Protein AF-A0A6M3KA39-F1 (afdb_monomer_lite)

Radius of gyration: 25.85 Å; chains: 1; bounding box: 70×45×72 Å

InterPro domains:
  IPR013217 Methyltransferase type 12 [PF08242] (302-394)
  IPR029044 Nucleotide-diphospho-sugar transferases [SSF53448] (44-195)
  IPR029063 S-adenosyl-L-methionine-dependent methyltransferase superfamily [G3DSA:3.40.50.150] (246-435)
  IPR029063 S-adenosyl-L-methionine-dependent methyltransferase superfamily [SSF53335] (280-428)

Organism: NCBI:txid1070528

Structure (mmCIF, N/CA/C/O backbone):
data_AF-A0A6M3KA39-F1
#
_entry.id   AF-A0A6M3KA39-F1
#
loop_
_atom_site.group_PDB
_atom_site.id
_atom_site.type_symbol
_atom_site.label_atom_id
_atom_site.label_alt_id
_atom_site.label_comp_id
_atom_site.label_asym_id
_atom_site.label_entity_id
_atom_site.label_seq_id
_atom_site.pdbx_PDB_ins_code
_atom_site.Cartn_x
_atom_site.Cartn_y
_atom_site.Cartn_z
_atom_site.occupancy
_atom_site.B_iso_or_equiv
_atom_site.auth_seq_id
_atom_site.auth_comp_id
_atom_site.auth_asym_id
_atom_site.auth_atom_id
_atom_site.pdbx_PDB_model_num
ATOM 1 N N . MET A 1 1 ? -15.564 4.771 -2.236 1.00 46.91 1 MET A N 1
ATOM 2 C CA . MET A 1 1 ? -16.747 4.026 -2.747 1.00 46.91 1 MET A CA 1
ATOM 3 C C . MET A 1 1 ? -16.407 2.683 -3.402 1.00 46.91 1 MET A C 1
ATOM 5 O O . MET A 1 1 ? -17.041 1.703 -3.042 1.00 46.91 1 MET A O 1
ATOM 9 N N . ILE A 1 2 ? -15.417 2.582 -4.305 1.00 49.59 2 ILE A N 1
ATOM 10 C CA . ILE A 1 2 ? -15.065 1.301 -4.968 1.00 49.59 2 ILE A CA 1
ATOM 11 C C . ILE A 1 2 ? -14.633 0.213 -3.966 1.00 49.59 2 ILE A C 1
ATOM 13 O O . ILE A 1 2 ? -15.075 -0.928 -4.081 1.00 49.59 2 ILE A O 1
ATOM 17 N N . ALA A 1 3 ? -13.828 0.559 -2.953 1.00 58.75 3 ALA A N 1
ATOM 18 C CA . ALA A 1 3 ? -13.417 -0.387 -1.911 1.00 58.75 3 ALA A CA 1
ATOM 19 C C . ALA A 1 3 ? -14.621 -0.967 -1.142 1.00 58.75 3 ALA A C 1
ATOM 21 O O . ALA A 1 3 ? -14.735 -2.181 -1.001 1.00 58.75 3 ALA A O 1
ATOM 22 N N . ILE A 1 4 ? -15.572 -0.113 -0.744 1.00 63.53 4 ILE A N 1
ATOM 23 C CA . ILE A 1 4 ? -16.815 -0.513 -0.058 1.00 63.53 4 ILE A CA 1
ATOM 24 C C . ILE A 1 4 ? -17.664 -1.439 -0.940 1.00 63.53 4 ILE A C 1
ATOM 26 O O . ILE A 1 4 ? -18.194 -2.435 -0.453 1.00 63.53 4 ILE A O 1
ATOM 30 N N . GLN A 1 5 ? -17.755 -1.157 -2.244 1.00 62.00 5 GLN A N 1
ATOM 31 C CA . GLN A 1 5 ? -18.481 -2.017 -3.179 1.00 62.00 5 GLN A CA 1
ATOM 32 C C . GLN A 1 5 ? -17.852 -3.418 -3.263 1.00 62.00 5 GLN A C 1
ATOM 34 O O . GLN A 1 5 ? -18.565 -4.409 -3.175 1.00 62.00 5 GLN A O 1
ATOM 39 N N . ARG A 1 6 ? -16.518 -3.513 -3.347 1.00 62.25 6 ARG A N 1
ATOM 40 C CA . ARG A 1 6 ? -15.802 -4.803 -3.362 1.00 62.25 6 ARG A CA 1
ATOM 41 C C . ARG A 1 6 ? -15.945 -5.578 -2.052 1.00 62.25 6 ARG A C 1
ATOM 43 O O . ARG A 1 6 ? -16.025 -6.800 -2.073 1.00 62.25 6 ARG A O 1
ATOM 50 N N . ILE A 1 7 ? -15.983 -4.872 -0.923 1.00 70.62 7 ILE A N 1
ATOM 51 C CA . ILE A 1 7 ? -16.225 -5.467 0.396 1.00 70.62 7 ILE A CA 1
ATOM 52 C C . ILE A 1 7 ? -17.629 -6.087 0.450 1.00 70.62 7 ILE A C 1
ATOM 54 O O . ILE A 1 7 ? -17.779 -7.211 0.925 1.00 70.62 7 ILE A O 1
ATOM 58 N N . ARG A 1 8 ? -18.646 -5.392 -0.078 1.00 67.69 8 ARG A N 1
ATOM 59 C CA . ARG A 1 8 ? -20.043 -5.859 -0.095 1.00 67.69 8 ARG A CA 1
ATOM 60 C C . ARG A 1 8 ? -20.221 -7.201 -0.806 1.00 67.69 8 ARG A C 1
ATOM 62 O O . ARG A 1 8 ? -21.054 -7.995 -0.380 1.00 67.69 8 ARG A O 1
ATOM 69 N N . ASP A 1 9 ? -19.440 -7.453 -1.849 1.00 69.12 9 ASP A N 1
ATOM 70 C CA . ASP A 1 9 ? -19.542 -8.673 -2.654 1.00 69.12 9 ASP A CA 1
ATOM 71 C C . ASP A 1 9 ? -18.817 -9.880 -2.012 1.00 69.12 9 ASP A C 1
ATOM 73 O O . ASP A 1 9 ? -18.716 -10.946 -2.621 1.00 69.12 9 ASP A O 1
ATOM 77 N N . ASN A 1 10 ? -18.310 -9.749 -0.776 1.00 70.44 10 ASN A N 1
ATOM 78 C CA . ASN A 1 10 ? -17.646 -10.840 -0.066 1.00 70.44 10 ASN A CA 1
ATOM 79 C C . ASN A 1 10 ? -18.653 -11.946 0.327 1.00 70.44 10 ASN A C 1
ATOM 81 O O . ASN A 1 10 ? -19.520 -11.716 1.170 1.00 70.44 10 ASN A O 1
ATOM 85 N N . PRO A 1 11 ? -18.515 -13.184 -0.186 1.00 69.12 11 PRO A N 1
ATOM 86 C CA . PRO A 1 11 ? -19.505 -14.243 0.026 1.00 69.12 11 PRO A CA 1
ATOM 87 C C . PRO A 1 11 ? -19.515 -14.814 1.452 1.00 69.12 11 PRO A C 1
ATOM 89 O O . PRO A 1 11 ? -20.399 -15.598 1.789 1.00 69.12 11 PRO A O 1
ATOM 92 N N . ARG A 1 12 ? -18.521 -14.477 2.286 1.00 71.88 12 ARG A N 1
ATOM 93 C CA . ARG A 1 12 ? -18.365 -15.022 3.645 1.00 71.88 12 ARG A CA 1
ATOM 94 C C . ARG A 1 12 ? -18.842 -14.079 4.744 1.00 71.88 12 ARG A C 1
ATOM 96 O O . ARG A 1 12 ? -18.986 -14.524 5.878 1.00 71.88 12 ARG A O 1
ATOM 103 N N . LEU A 1 13 ? -19.068 -12.802 4.438 1.00 75.31 13 LEU A N 1
ATOM 104 C CA . LEU A 1 13 ? -19.471 -11.798 5.418 1.00 75.31 13 LEU A CA 1
ATOM 105 C C . LEU A 1 13 ? -20.775 -11.133 4.990 1.00 75.31 13 LEU A C 1
ATOM 107 O O . LEU A 1 13 ? -20.902 -10.636 3.876 1.00 75.31 13 LEU A O 1
ATOM 111 N N . LYS A 1 14 ? -21.739 -11.060 5.909 1.00 81.62 14 LYS A N 1
ATOM 112 C CA . LYS A 1 14 ? -22.933 -10.237 5.717 1.00 81.62 14 LYS A CA 1
ATOM 113 C C . LYS A 1 14 ? -22.603 -8.803 6.115 1.00 81.62 14 LYS A C 1
ATOM 115 O O . LYS A 1 14 ? -22.525 -8.497 7.301 1.00 81.62 14 LYS A O 1
ATOM 120 N N . ILE A 1 15 ? -22.435 -7.931 5.129 1.00 83.06 15 ILE A N 1
ATOM 121 C CA . ILE A 1 15 ? -22.039 -6.538 5.356 1.00 83.06 15 ILE A CA 1
ATOM 122 C C . ILE A 1 15 ? -23.220 -5.616 5.074 1.00 83.06 15 ILE A C 1
ATOM 124 O O . ILE A 1 15 ? -23.822 -5.655 4.002 1.00 83.06 15 ILE A O 1
ATOM 128 N N . THR A 1 16 ? -23.554 -4.787 6.061 1.00 85.00 16 THR A N 1
ATOM 129 C CA . THR A 1 16 ? -24.542 -3.708 5.947 1.00 85.00 16 THR A CA 1
ATOM 130 C C . THR A 1 16 ? -23.822 -2.391 6.187 1.00 85.00 16 THR A C 1
ATOM 132 O O . THR A 1 16 ? -22.964 -2.323 7.062 1.00 85.00 16 THR A O 1
ATOM 135 N N . TRP A 1 17 ? -24.158 -1.356 5.424 1.00 82.44 17 TRP A N 1
ATOM 136 C CA . TRP A 1 17 ? -23.584 -0.026 5.602 1.00 82.44 17 TRP A CA 1
ATOM 137 C C . TRP A 1 17 ? -24.687 1.025 5.698 1.00 82.44 17 TRP A C 1
ATOM 139 O O . TRP A 1 17 ? -25.768 0.871 5.124 1.00 82.44 17 TRP A O 1
ATOM 149 N N . SER A 1 18 ? -24.389 2.092 6.426 1.00 81.19 18 SER A N 1
ATOM 150 C CA . SER A 1 18 ? -25.157 3.330 6.481 1.00 81.19 18 SER A CA 1
ATOM 151 C C . SER A 1 18 ? -24.195 4.500 6.286 1.00 81.19 18 SER A C 1
ATOM 153 O O . SER A 1 18 ? -22.992 4.374 6.511 1.00 81.19 18 SER A O 1
ATOM 155 N N . VAL A 1 19 ? -24.714 5.636 5.829 1.00 78.25 19 VAL A N 1
ATOM 156 C CA . VAL A 1 19 ? -23.974 6.903 5.820 1.00 78.25 19 VAL A CA 1
ATOM 157 C C . VAL A 1 19 ? -24.727 7.856 6.732 1.00 78.25 19 VAL A C 1
ATOM 159 O O . VAL A 1 19 ? -25.921 8.088 6.534 1.00 78.25 19 VAL A O 1
ATOM 162 N N . GLY A 1 20 ? -24.035 8.387 7.739 1.00 70.94 20 GLY A N 1
ATOM 163 C CA . GLY A 1 20 ? -24.555 9.479 8.553 1.00 70.94 20 GLY A CA 1
ATOM 164 C C . GLY A 1 20 ? -24.654 10.737 7.694 1.00 70.94 20 GLY A C 1
ATOM 165 O O . GLY A 1 20 ? -23.645 11.214 7.185 1.00 70.94 20 GLY A O 1
ATOM 166 N N . LEU A 1 21 ? -25.866 11.250 7.493 1.00 70.75 21 LEU A N 1
ATOM 167 C CA . LEU A 1 21 ? -26.126 12.455 6.704 1.00 70.75 21 LEU A CA 1
ATOM 168 C C . LEU A 1 21 ? -26.806 13.515 7.574 1.00 70.75 21 LEU A C 1
ATOM 170 O O . LEU A 1 21 ? -27.591 13.181 8.460 1.00 70.75 21 LEU A O 1
ATOM 174 N N . ASN A 1 22 ? -26.571 14.789 7.244 1.00 71.56 22 ASN A N 1
ATOM 175 C CA . ASN A 1 22 ? -27.300 15.952 7.767 1.00 71.56 22 ASN A CA 1
ATOM 176 C C . ASN A 1 22 ? -27.187 16.201 9.284 1.00 71.56 22 ASN A C 1
ATOM 178 O O . ASN A 1 22 ? -28.111 16.744 9.889 1.00 71.56 22 ASN A O 1
ATOM 182 N N . ASP A 1 23 ? -26.053 15.860 9.895 1.00 81.88 23 ASP A N 1
ATOM 183 C CA . ASP A 1 23 ? -25.755 16.216 11.281 1.00 81.88 23 ASP A CA 1
ATOM 184 C C . ASP A 1 23 ? -24.318 16.752 11.393 1.00 81.88 23 ASP A C 1
ATOM 186 O O . ASP A 1 23 ? -23.353 16.064 11.077 1.00 81.88 23 ASP A O 1
ATOM 190 N N . ALA A 1 24 ? -24.184 18.016 11.808 1.00 86.31 24 ALA A N 1
ATOM 191 C CA . ALA A 1 24 ? -22.894 18.693 11.940 1.00 86.31 24 ALA A CA 1
ATOM 192 C C . ALA A 1 24 ? -22.109 18.265 13.194 1.00 86.31 24 ALA A C 1
ATOM 194 O O . ALA A 1 24 ? -20.920 18.555 13.300 1.00 86.31 24 ALA A O 1
ATOM 195 N N . LEU A 1 25 ? -22.760 17.600 14.155 1.00 90.31 25 LEU A N 1
ATOM 196 C CA . LEU A 1 25 ? -22.111 17.114 15.365 1.00 90.31 25 LEU A CA 1
ATOM 197 C C . LEU A 1 25 ? -21.680 15.660 15.160 1.00 90.31 25 LEU A C 1
ATOM 199 O O . LEU A 1 25 ? -22.490 14.732 15.268 1.00 90.31 25 LEU A O 1
ATOM 203 N N . ILE A 1 26 ? -20.391 15.459 14.879 1.00 89.69 26 ILE A N 1
ATOM 204 C CA . ILE A 1 26 ? -19.832 14.131 14.592 1.00 89.69 26 ILE A CA 1
ATOM 205 C C . ILE A 1 26 ? -20.034 13.154 15.758 1.00 89.69 26 ILE A C 1
ATOM 207 O O . ILE A 1 26 ? -20.428 12.009 15.536 1.00 89.69 26 ILE A O 1
ATOM 211 N N . GLU A 1 27 ? -19.895 13.632 16.998 1.00 93.50 27 GLU A N 1
ATOM 212 C CA . GLU A 1 27 ? -20.088 12.839 18.220 1.00 93.50 27 GLU A CA 1
ATOM 213 C C . GLU A 1 27 ? -21.484 12.206 18.267 1.00 93.50 27 GLU A C 1
ATOM 215 O O . GLU A 1 27 ? -21.646 11.002 18.487 1.00 93.50 27 GLU A O 1
ATOM 220 N N . ARG A 1 28 ? -22.510 13.018 17.976 1.00 92.50 28 ARG A N 1
ATOM 221 C CA . ARG A 1 28 ? -23.908 12.581 17.932 1.00 92.50 28 ARG A CA 1
ATOM 222 C C . ARG A 1 28 ? -24.165 11.668 16.744 1.00 92.50 28 ARG A C 1
ATOM 224 O O . ARG A 1 28 ? -24.879 10.679 16.899 1.00 92.50 28 ARG A O 1
ATOM 231 N N . SER A 1 29 ? -23.575 11.967 15.591 1.00 92.12 29 SER A N 1
ATOM 232 C CA . SER A 1 29 ? -23.718 11.155 14.380 1.00 92.12 29 SER A CA 1
ATOM 233 C C . SER A 1 29 ? -23.206 9.732 14.603 1.00 92.12 29 SER A C 1
ATOM 235 O O . SER A 1 29 ? -23.962 8.774 14.435 1.00 92.12 29 SER A O 1
ATOM 237 N N . ARG A 1 30 ? -21.960 9.581 15.078 1.00 92.56 30 ARG A N 1
ATOM 238 C CA . ARG A 1 30 ? -21.367 8.266 15.373 1.00 92.56 30 ARG A CA 1
ATOM 239 C C . ARG A 1 30 ? -22.134 7.533 16.468 1.00 92.56 30 ARG A C 1
ATOM 241 O O . ARG A 1 30 ? -22.463 6.360 16.312 1.00 92.56 30 ARG A O 1
ATOM 248 N N . SER A 1 31 ? -22.471 8.234 17.548 1.00 95.44 31 SER A N 1
ATOM 249 C CA . SER A 1 31 ? -23.231 7.676 18.671 1.00 95.44 31 SER A CA 1
ATOM 250 C C . SER A 1 31 ? -24.622 7.182 18.260 1.00 95.44 31 SER A C 1
ATOM 252 O O . SER A 1 31 ? -25.075 6.128 18.714 1.00 95.44 31 SER A O 1
ATOM 254 N N . THR A 1 32 ? -25.286 7.897 17.351 1.00 94.00 32 THR A N 1
ATOM 255 C CA . THR A 1 32 ? -26.582 7.498 16.791 1.00 94.00 32 THR A CA 1
ATOM 256 C C . THR A 1 32 ? -26.454 6.229 15.951 1.00 94.00 32 THR A C 1
ATOM 258 O O . THR A 1 32 ? -27.236 5.298 16.140 1.00 94.00 32 THR A O 1
ATOM 261 N N . GLU A 1 33 ? -25.463 6.144 15.058 1.00 93.56 33 GLU A N 1
ATOM 262 C CA . GLU A 1 33 ? -25.240 4.943 14.240 1.00 93.56 33 GLU A CA 1
ATOM 263 C C . GLU A 1 33 ? -24.842 3.727 15.089 1.00 93.56 33 GLU A C 1
ATOM 265 O O . GLU A 1 33 ? -25.407 2.645 14.920 1.00 93.56 33 GLU A O 1
ATOM 270 N N . ALA A 1 34 ? -23.961 3.910 16.074 1.00 95.62 34 ALA A N 1
ATOM 271 C CA . ALA A 1 34 ? -23.598 2.859 17.021 1.00 95.62 34 ALA A CA 1
ATOM 272 C C . ALA A 1 34 ? -24.800 2.407 17.872 1.00 95.62 34 ALA A C 1
ATOM 274 O O . ALA A 1 34 ? -24.964 1.214 18.127 1.00 95.62 34 ALA A O 1
ATOM 275 N N . THR A 1 35 ? -25.700 3.321 18.254 1.00 95.81 35 THR A N 1
ATOM 276 C CA . THR A 1 35 ? -26.933 2.957 18.975 1.00 95.81 35 THR A CA 1
ATOM 277 C C . THR A 1 35 ? -27.912 2.190 18.086 1.00 95.81 35 THR A C 1
ATOM 279 O O . THR A 1 35 ? -28.468 1.180 18.519 1.00 95.81 35 THR A O 1
ATOM 282 N N . LYS A 1 36 ? -28.085 2.593 16.819 1.00 93.81 36 LYS A N 1
ATOM 283 C CA . LYS A 1 36 ? -28.883 1.832 15.839 1.00 93.81 36 LYS A CA 1
ATOM 284 C C . LYS A 1 36 ? -28.330 0.418 15.658 1.00 93.81 36 LYS A C 1
ATOM 286 O O . LYS A 1 36 ? -29.099 -0.545 15.651 1.00 93.81 36 LYS A O 1
ATOM 291 N N . PHE A 1 37 ? -27.007 0.291 15.551 1.00 95.31 37 PHE A N 1
ATOM 292 C CA . PHE A 1 37 ? -26.321 -0.996 15.513 1.00 95.31 37 PHE A CA 1
ATOM 293 C C . PHE A 1 37 ? -26.578 -1.822 16.780 1.00 95.31 37 PHE A C 1
ATOM 295 O O . PHE A 1 37 ? -26.922 -3.005 16.689 1.00 95.31 37 PHE A O 1
ATOM 302 N N . LEU A 1 38 ? -26.471 -1.205 17.959 1.00 96.56 38 LEU A N 1
ATOM 303 C CA . LEU A 1 38 ? -26.705 -1.866 19.239 1.00 96.56 38 LEU A CA 1
ATOM 304 C C . LEU A 1 38 ? -28.145 -2.394 19.354 1.00 96.56 38 LEU A C 1
ATOM 306 O O . LEU A 1 38 ? -28.338 -3.555 19.711 1.00 96.56 38 LEU A O 1
ATOM 310 N N . PHE A 1 39 ? -29.146 -1.588 18.998 1.00 94.69 39 PHE A N 1
ATOM 311 C CA . PHE A 1 39 ? -30.557 -1.979 19.083 1.00 94.69 39 PHE A CA 1
ATOM 312 C C . PHE A 1 39 ? -30.978 -3.006 18.029 1.00 94.69 39 PHE A C 1
ATOM 314 O O . PHE A 1 39 ? -31.852 -3.832 18.294 1.00 94.69 39 PHE A O 1
ATOM 321 N N . ASN A 1 40 ? -30.352 -3.013 16.851 1.00 93.62 40 ASN A N 1
ATOM 322 C CA . ASN A 1 40 ? -30.673 -3.975 15.803 1.00 93.62 40 ASN A CA 1
ATOM 323 C C . ASN A 1 40 ? -29.712 -5.174 15.812 1.00 93.62 40 ASN A C 1
ATOM 325 O O . ASN A 1 40 ? -28.688 -5.191 15.125 1.00 93.62 40 ASN A O 1
ATOM 329 N N . ARG A 1 41 ? -30.094 -6.231 16.538 1.00 90.12 41 ARG A N 1
ATOM 330 C CA . ARG A 1 41 ? -29.320 -7.485 16.627 1.00 90.12 41 ARG A CA 1
ATOM 331 C C . ARG A 1 41 ? -29.120 -8.205 15.285 1.00 90.12 41 ARG A C 1
ATOM 333 O O . ARG A 1 41 ? -28.209 -9.015 15.167 1.00 90.12 41 ARG A O 1
ATOM 340 N N . ASN A 1 42 ? -29.903 -7.892 14.249 1.00 90.88 42 ASN A N 1
ATOM 341 C CA . ASN A 1 42 ? -29.768 -8.522 12.927 1.00 90.88 42 ASN A CA 1
ATOM 342 C C . ASN A 1 42 ? -28.581 -7.989 12.098 1.00 90.88 42 ASN A C 1
ATOM 344 O O . ASN A 1 42 ? -28.326 -8.505 11.000 1.00 90.88 42 ASN A O 1
ATOM 348 N N . LEU A 1 43 ? -27.888 -6.954 12.594 1.00 89.00 43 LEU A N 1
ATOM 349 C CA . LEU A 1 43 ? -26.728 -6.327 11.949 1.00 89.00 43 LEU A CA 1
ATOM 350 C C . LEU A 1 43 ? -25.386 -7.001 12.296 1.00 89.00 43 LEU A C 1
ATOM 352 O O . LEU A 1 43 ? -24.358 -6.575 11.782 1.00 89.00 43 LEU A O 1
ATOM 356 N N . GLY A 1 44 ? -25.389 -8.065 13.109 1.00 91.19 44 GLY A N 1
ATOM 357 C CA . GLY A 1 44 ? -24.185 -8.827 13.470 1.00 91.19 44 GLY A CA 1
ATOM 358 C C . GLY A 1 44 ? -23.417 -8.232 14.651 1.00 91.19 44 GLY A C 1
ATOM 359 O O . GLY A 1 44 ? -23.952 -7.401 15.381 1.00 91.19 44 GLY A O 1
ATOM 360 N N . ASP A 1 45 ? -22.170 -8.653 14.852 1.00 94.75 45 ASP A N 1
ATOM 361 C CA . ASP A 1 45 ? -21.416 -8.385 16.091 1.00 94.75 45 ASP A CA 1
ATOM 362 C C . ASP A 1 45 ? -20.304 -7.342 15.954 1.00 94.75 45 ASP A C 1
ATOM 364 O O . ASP A 1 45 ? -19.663 -7.000 16.944 1.00 94.75 45 ASP A O 1
ATOM 368 N N . ILE A 1 46 ? -20.085 -6.805 14.753 1.00 96.69 46 ILE A N 1
ATOM 369 C CA . ILE A 1 46 ? -18.962 -5.909 14.463 1.00 96.69 46 ILE A CA 1
ATOM 370 C C . ILE A 1 46 ? -19.493 -4.617 13.854 1.00 96.69 46 ILE A C 1
ATOM 372 O O . ILE A 1 46 ? -20.131 -4.634 12.802 1.00 96.69 46 ILE A O 1
ATOM 376 N N . PHE A 1 47 ? -19.210 -3.500 14.515 1.00 96.94 47 PHE A N 1
ATOM 377 C CA . PHE A 1 47 ? -19.459 -2.162 13.994 1.00 96.94 47 PHE A CA 1
ATOM 378 C C . PHE A 1 47 ? -18.146 -1.586 13.477 1.00 96.94 47 PHE A C 1
ATOM 380 O O . PHE A 1 47 ? -17.152 -1.613 14.200 1.00 96.94 47 PHE A O 1
ATOM 387 N N . VAL A 1 48 ? -18.134 -1.054 12.256 1.00 95.56 48 VAL A N 1
ATOM 388 C CA . VAL A 1 48 ? -16.943 -0.417 11.682 1.00 95.56 48 VAL A CA 1
ATOM 389 C C . VAL A 1 48 ? -17.267 1.026 11.330 1.00 95.56 48 VAL A C 1
ATOM 391 O O . VAL A 1 48 ? -18.207 1.297 10.587 1.00 95.56 48 VAL A O 1
ATOM 394 N N . SER A 1 49 ? -16.472 1.937 11.878 1.00 93.88 49 SER A N 1
ATOM 395 C CA . SER A 1 49 ? -16.508 3.367 11.614 1.00 93.88 49 SER A CA 1
ATOM 396 C C . SER A 1 49 ? -15.424 3.718 10.601 1.00 93.88 49 SER A C 1
ATOM 398 O O . SER A 1 49 ? -14.265 3.338 10.782 1.00 93.88 49 SER A O 1
ATOM 400 N N . ILE A 1 50 ? -15.817 4.412 9.530 1.00 92.94 50 ILE A N 1
ATOM 401 C CA . ILE A 1 50 ? -14.922 4.842 8.456 1.00 92.94 50 ILE A CA 1
ATOM 402 C C . ILE A 1 50 ? -15.254 6.283 8.082 1.00 92.94 50 ILE A C 1
ATOM 404 O O . ILE A 1 50 ? -16.401 6.572 7.729 1.00 92.94 50 ILE A O 1
ATOM 408 N N . ASP A 1 51 ? -14.258 7.162 8.113 1.00 91.44 51 ASP A N 1
ATOM 409 C CA . ASP A 1 51 ? -14.439 8.549 7.690 1.00 91.44 51 ASP A CA 1
ATOM 410 C C . ASP A 1 51 ? -14.373 8.672 6.169 1.00 91.44 51 ASP A C 1
ATOM 412 O O . ASP A 1 51 ? -13.706 7.907 5.469 1.00 91.44 51 ASP A O 1
ATOM 416 N N . THR A 1 52 ? -15.108 9.639 5.625 1.00 87.12 52 THR A N 1
ATOM 417 C CA . THR A 1 52 ? -15.253 9.804 4.171 1.00 87.12 52 THR A CA 1
ATOM 418 C C . THR A 1 52 ? -13.963 10.225 3.471 1.00 87.12 52 THR A C 1
ATOM 420 O O . THR A 1 52 ? -13.847 10.064 2.258 1.00 87.12 52 THR A O 1
ATOM 423 N N . ASP A 1 53 ? -13.016 10.775 4.223 1.00 87.62 53 ASP A N 1
ATOM 424 C CA . ASP A 1 53 ? -11.694 11.200 3.781 1.00 87.62 53 ASP A CA 1
ATOM 425 C C . ASP A 1 53 ? -10.601 10.172 4.109 1.00 87.62 53 ASP A C 1
ATOM 427 O O . ASP A 1 53 ? -9.420 10.461 3.951 1.00 87.62 53 ASP A O 1
ATOM 431 N N . ILE A 1 54 ? -10.958 8.950 4.503 1.00 91.88 54 ILE A N 1
ATOM 432 C CA . ILE A 1 54 ? -9.987 7.883 4.735 1.00 91.88 54 ILE A CA 1
ATOM 433 C C . ILE A 1 54 ? -9.809 7.026 3.480 1.00 91.88 54 ILE A C 1
ATOM 435 O O . ILE A 1 54 ? -10.764 6.545 2.864 1.00 91.88 54 ILE A O 1
ATOM 439 N N . LEU A 1 55 ? -8.547 6.828 3.102 1.00 83.25 55 LEU A N 1
ATOM 440 C CA . LEU A 1 55 ? -8.119 5.999 1.981 1.00 83.25 55 LEU A CA 1
ATOM 441 C C . LEU A 1 55 ? -7.700 4.628 2.508 1.00 83.25 55 LEU A C 1
ATOM 443 O O . LEU A 1 55 ? -6.830 4.535 3.370 1.00 83.25 55 LEU A O 1
ATOM 447 N N . PHE A 1 56 ? -8.309 3.568 1.984 1.00 84.75 56 PHE A N 1
ATOM 448 C CA . PHE A 1 56 ? -8.043 2.193 2.401 1.00 84.75 56 PHE A CA 1
ATOM 449 C C . PHE A 1 56 ? -8.357 1.209 1.271 1.00 84.75 56 PHE A C 1
ATOM 451 O O . PHE A 1 56 ? -9.197 1.478 0.404 1.00 84.75 56 PHE A O 1
ATOM 458 N N . GLU A 1 57 ? -7.717 0.044 1.309 1.00 82.19 57 GLU A N 1
ATOM 459 C CA . GLU A 1 57 ? -8.015 -1.090 0.441 1.00 82.19 57 GLU A CA 1
ATOM 460 C C . GLU A 1 57 ? -8.994 -2.066 1.115 1.00 82.19 57 GLU A C 1
ATOM 462 O O . GLU A 1 57 ? -9.047 -2.162 2.344 1.00 82.19 57 GLU A O 1
ATOM 467 N N . PRO A 1 58 ? -9.747 -2.878 0.344 1.00 80.06 58 PRO A N 1
ATOM 468 C CA . PRO A 1 58 ? -10.636 -3.895 0.908 1.00 80.06 58 PRO A CA 1
ATOM 469 C C . PRO A 1 58 ? -9.960 -4.824 1.923 1.00 80.06 58 PRO A C 1
ATOM 471 O O . PRO A 1 58 ? -10.592 -5.247 2.887 1.00 80.06 58 PRO A O 1
ATOM 474 N N . GLN A 1 59 ? -8.677 -5.129 1.722 1.00 83.38 59 GLN A N 1
ATOM 475 C CA . GLN A 1 59 ? -7.922 -5.995 2.620 1.00 83.38 59 GLN A CA 1
ATOM 476 C C . GLN A 1 59 ? -7.687 -5.358 4.000 1.00 83.38 59 GLN A C 1
ATOM 478 O O . GLN A 1 59 ? -7.704 -6.083 4.991 1.00 83.38 59 GLN A O 1
ATOM 483 N N . ASP A 1 60 ? -7.541 -4.032 4.084 1.00 88.12 60 ASP A N 1
ATOM 484 C CA . ASP A 1 60 ? -7.372 -3.326 5.361 1.00 88.12 60 ASP A CA 1
ATOM 485 C C . ASP A 1 60 ? -8.622 -3.475 6.236 1.00 88.12 60 ASP A C 1
ATOM 487 O O . ASP A 1 60 ? -8.540 -3.790 7.420 1.00 88.12 60 ASP A O 1
ATOM 491 N N . PHE A 1 61 ? -9.803 -3.348 5.625 1.00 91.38 61 PHE A N 1
ATOM 492 C CA . PHE A 1 61 ? -11.077 -3.600 6.302 1.00 91.38 61 PHE A CA 1
ATOM 493 C C . PHE A 1 61 ? -11.174 -5.047 6.800 1.00 91.38 61 PHE A C 1
ATOM 495 O O . PHE A 1 61 ? -11.630 -5.307 7.915 1.00 91.38 61 PHE A O 1
ATOM 502 N N . MET A 1 62 ? -10.733 -6.000 5.974 1.00 87.12 62 MET A N 1
ATOM 503 C CA . MET A 1 62 ? -10.761 -7.414 6.335 1.00 87.12 62 MET A CA 1
ATOM 504 C C . MET A 1 62 ? -9.857 -7.729 7.525 1.00 87.12 62 MET A C 1
ATOM 506 O O . MET A 1 62 ? -10.236 -8.584 8.321 1.00 87.12 62 MET A O 1
ATOM 510 N N . TYR A 1 63 ? -8.714 -7.054 7.674 1.00 92.00 63 TYR A N 1
ATOM 511 C CA . TYR A 1 63 ? -7.847 -7.249 8.834 1.00 92.00 63 TYR A CA 1
ATOM 512 C C . TYR A 1 63 ? -8.543 -6.857 10.143 1.00 92.00 63 TYR A C 1
ATOM 514 O O . TYR A 1 63 ? -8.651 -7.696 11.035 1.00 92.00 63 TYR A O 1
ATOM 522 N N . LEU A 1 64 ? -9.144 -5.662 10.204 1.00 95.50 64 LEU A N 1
ATOM 523 C CA . LEU A 1 64 ? -9.924 -5.206 11.365 1.00 95.50 64 LEU A CA 1
ATOM 524 C C . LEU A 1 64 ? -11.017 -6.211 11.750 1.00 95.50 64 LEU A C 1
ATOM 526 O O . LEU A 1 64 ? -11.165 -6.574 12.915 1.00 95.50 64 LEU A O 1
ATOM 530 N N . VAL A 1 65 ? -11.787 -6.680 10.764 1.00 93.06 65 VAL A N 1
ATOM 531 C CA . VAL A 1 65 ? -12.870 -7.646 10.996 1.00 93.06 65 VAL A CA 1
ATOM 532 C C . VAL A 1 65 ? -12.327 -8.983 11.501 1.00 93.06 65 VAL A C 1
ATOM 534 O O . VAL A 1 65 ? -12.884 -9.554 12.437 1.00 93.06 65 VAL A O 1
ATOM 537 N N . GLN A 1 66 ? -11.251 -9.489 10.896 1.00 90.75 66 GLN A N 1
ATOM 538 C CA . GLN A 1 66 ? -10.623 -10.747 11.303 1.00 90.75 66 GLN A CA 1
ATOM 539 C C . GLN A 1 66 ? -10.082 -10.677 12.727 1.00 90.75 66 GLN A C 1
ATOM 541 O O . GLN A 1 66 ? -10.226 -11.648 13.465 1.00 90.75 66 GLN A O 1
ATOM 546 N N . ASP A 1 67 ? -9.530 -9.538 13.133 1.00 96.31 67 ASP A N 1
ATOM 547 C CA . ASP A 1 67 ? -9.044 -9.353 14.495 1.00 96.31 67 ASP A CA 1
ATOM 548 C C . ASP A 1 67 ? -10.193 -9.324 15.503 1.00 96.31 67 ASP A C 1
ATOM 550 O O . ASP A 1 67 ? -10.157 -10.030 16.511 1.00 96.31 67 ASP A O 1
ATOM 554 N N . ILE A 1 68 ? -11.275 -8.599 15.220 1.00 97.38 68 ILE A N 1
ATOM 555 C CA . ILE A 1 68 ? -12.446 -8.642 16.103 1.00 97.38 68 ILE A CA 1
ATOM 556 C C . ILE A 1 68 ? -12.983 -10.082 16.238 1.00 97.38 68 ILE A C 1
ATOM 558 O O . ILE A 1 68 ? -13.289 -10.523 17.346 1.00 97.38 68 ILE A O 1
ATOM 562 N N . ILE A 1 69 ? -13.025 -10.854 15.142 1.00 92.50 69 ILE A N 1
ATOM 563 C CA . ILE A 1 69 ? -13.400 -12.282 15.167 1.00 92.50 69 ILE A CA 1
ATOM 564 C C . ILE A 1 69 ? -12.402 -13.118 15.985 1.00 92.50 69 ILE A C 1
ATOM 566 O O . ILE A 1 69 ? -12.809 -14.042 16.688 1.00 92.50 69 ILE A O 1
ATOM 570 N N . ALA A 1 70 ? -11.108 -12.798 15.919 1.00 94.06 70 ALA A N 1
ATOM 571 C CA . ALA A 1 70 ? -10.055 -13.463 16.687 1.00 94.06 70 ALA A CA 1
ATOM 572 C C . ALA A 1 70 ? -10.092 -13.134 18.193 1.00 94.06 70 ALA A C 1
ATOM 574 O O . ALA A 1 70 ? -9.359 -13.750 18.967 1.00 94.06 70 ALA A O 1
ATOM 575 N N . GLY A 1 71 ? -10.959 -12.211 18.620 1.00 95.81 71 GLY A N 1
ATOM 576 C CA . GLY A 1 71 ? -11.240 -11.923 20.026 1.00 95.81 71 GLY A CA 1
ATOM 577 C C . GLY A 1 71 ? -10.781 -10.548 20.507 1.00 95.81 71 GLY A C 1
ATOM 578 O O . GLY A 1 71 ? -10.965 -10.243 21.686 1.00 95.81 71 GLY A O 1
ATOM 579 N N . TYR A 1 72 ? -10.223 -9.712 19.628 1.00 98.00 72 TYR A N 1
ATOM 580 C CA . TYR A 1 72 ? -9.871 -8.332 19.959 1.00 98.00 72 TYR A CA 1
ATOM 581 C C . TYR A 1 72 ? -11.143 -7.478 20.176 1.00 98.00 72 TYR A C 1
ATOM 583 O O . TYR A 1 72 ? -12.175 -7.708 19.546 1.00 98.00 72 TYR A O 1
ATOM 591 N N . ASP A 1 73 ? -11.108 -6.509 21.103 1.00 98.25 73 ASP A N 1
ATOM 592 C CA . ASP A 1 73 ? -12.310 -5.743 21.492 1.00 98.25 73 ASP A CA 1
ATOM 593 C C . ASP A 1 73 ? -12.583 -4.550 20.566 1.00 98.25 73 ASP A C 1
ATOM 595 O O . ASP A 1 73 ? -13.713 -4.347 20.110 1.00 98.25 73 ASP A O 1
ATOM 599 N N . ILE A 1 74 ? -11.541 -3.749 20.328 1.00 98.62 74 ILE A N 1
ATOM 600 C CA . ILE A 1 74 ? -11.548 -2.535 19.509 1.00 98.62 74 ILE A CA 1
ATOM 601 C C . ILE A 1 74 ? -10.259 -2.526 18.690 1.00 98.62 74 ILE A C 1
ATOM 603 O O . ILE A 1 74 ? -9.174 -2.564 19.270 1.00 98.62 74 ILE A O 1
ATOM 607 N N . VAL A 1 75 ? -10.367 -2.471 17.364 1.00 98.50 75 VAL A N 1
ATOM 608 C CA . VAL A 1 75 ? -9.221 -2.527 16.446 1.00 98.50 75 VAL A CA 1
ATOM 609 C C . VAL A 1 75 ? -9.258 -1.333 15.503 1.00 98.50 75 VAL A C 1
ATOM 611 O O . VAL A 1 75 ? -10.301 -1.048 14.923 1.00 98.50 75 VAL A O 1
ATOM 614 N N . GLY A 1 76 ? -8.141 -0.631 15.333 1.00 97.50 76 GLY A N 1
ATOM 615 C CA . GLY A 1 76 ? -8.041 0.542 14.466 1.00 97.50 76 GLY A CA 1
ATOM 616 C C . GLY A 1 76 ? -6.839 0.488 13.533 1.00 97.50 76 GLY A C 1
ATOM 617 O O . GLY A 1 76 ? -5.805 -0.090 13.864 1.00 97.50 76 GLY A O 1
ATOM 618 N N . GLY A 1 77 ? -6.974 1.104 12.361 1.00 94.81 77 GLY A N 1
ATOM 619 C CA . GLY A 1 77 ? -5.856 1.304 11.442 1.00 94.81 77 GLY A CA 1
ATOM 620 C C . GLY A 1 77 ? -4.957 2.465 11.877 1.00 94.81 77 GLY A C 1
ATOM 621 O O . GLY A 1 77 ? -5.411 3.421 12.503 1.00 94.81 77 GLY A O 1
ATOM 622 N N . ILE A 1 78 ? -3.675 2.397 11.515 1.00 91.19 78 ILE A N 1
ATOM 623 C CA . ILE A 1 78 ? -2.697 3.456 11.795 1.00 91.19 78 ILE A CA 1
ATOM 624 C C . ILE A 1 78 ? -2.665 4.433 10.616 1.00 91.19 78 ILE A C 1
ATOM 626 O O . ILE A 1 78 ? -2.353 4.036 9.493 1.00 91.19 78 ILE A O 1
ATOM 630 N N . TYR A 1 79 ? -2.972 5.703 10.874 1.00 90.38 79 TYR A N 1
ATOM 631 C CA . TYR A 1 79 ? -2.901 6.795 9.899 1.00 90.38 79 TYR A CA 1
ATOM 632 C C . TYR A 1 79 ? -2.431 8.094 10.555 1.00 90.38 79 TYR A C 1
ATOM 634 O O . TYR A 1 79 ? -2.169 8.136 11.759 1.00 90.38 79 TYR A O 1
ATOM 642 N N . VAL A 1 80 ? -2.297 9.150 9.752 1.00 88.12 80 VAL A N 1
ATOM 643 C CA . VAL A 1 80 ? -1.751 10.445 10.174 1.00 88.12 80 VAL A CA 1
ATOM 644 C C . VAL A 1 80 ? -2.779 11.570 10.131 1.00 88.12 80 VAL A C 1
ATOM 646 O O . VAL A 1 80 ? -3.792 11.496 9.434 1.00 88.12 80 VAL A O 1
ATOM 649 N N . THR A 1 81 ? -2.510 12.643 10.867 1.00 87.56 81 THR A N 1
ATOM 650 C CA . THR A 1 81 ? -3.234 13.912 10.765 1.00 87.56 81 THR A CA 1
ATOM 651 C C . THR A 1 81 ? -2.936 14.613 9.435 1.00 87.56 81 THR A C 1
ATOM 653 O O . THR A 1 81 ? -1.878 14.430 8.838 1.00 87.56 81 THR A O 1
ATOM 656 N N . ARG A 1 82 ? -3.855 15.472 8.974 1.00 82.31 82 ARG A N 1
ATOM 657 C CA . ARG A 1 82 ? -3.706 16.260 7.728 1.00 82.31 82 ARG A CA 1
ATOM 658 C C . ARG A 1 82 ? -2.837 17.510 7.887 1.00 82.31 82 ARG A C 1
ATOM 660 O O . ARG A 1 82 ? -3.047 18.500 7.190 1.00 82.31 82 ARG A O 1
ATOM 667 N N . ASN A 1 83 ? -1.911 17.517 8.841 1.00 75.56 83 ASN A N 1
ATOM 668 C CA . ASN A 1 83 ? -1.061 18.681 9.046 1.00 75.56 83 ASN A CA 1
ATOM 669 C C . ASN A 1 83 ? -0.117 18.842 7.840 1.00 75.56 83 ASN A C 1
ATOM 671 O O . ASN A 1 83 ? 0.582 17.905 7.470 1.00 75.56 83 ASN A O 1
ATOM 675 N N . HIS A 1 84 ? -0.134 20.015 7.205 1.00 63.41 84 HIS A N 1
ATOM 676 C CA . HIS A 1 84 ? 0.656 20.301 6.005 1.00 63.41 84 HIS A CA 1
ATOM 677 C C . HIS A 1 84 ? 2.162 20.322 6.261 1.00 63.41 84 HIS A C 1
ATOM 679 O O . HIS A 1 84 ? 2.916 19.922 5.378 1.00 63.41 84 HIS A O 1
ATOM 685 N N . GLU A 1 85 ? 2.578 20.791 7.437 1.00 66.44 85 GLU A N 1
ATOM 686 C CA . GLU A 1 85 ? 3.990 20.966 7.781 1.00 66.44 85 GLU A CA 1
ATOM 687 C C . GLU A 1 85 ? 4.585 19.684 8.364 1.00 66.44 85 GLU A C 1
ATOM 689 O O . GLU A 1 85 ? 5.663 19.266 7.954 1.00 66.44 85 GLU A O 1
ATOM 694 N N . ALA A 1 86 ? 3.861 19.041 9.285 1.00 71.12 86 ALA A N 1
ATOM 695 C CA . ALA A 1 86 ? 4.313 17.830 9.968 1.00 71.12 86 ALA A CA 1
ATOM 696 C C . ALA A 1 86 ? 3.119 16.931 10.345 1.00 71.12 86 ALA A C 1
ATOM 698 O O . ALA A 1 86 ? 2.502 17.121 11.404 1.00 71.12 86 ALA A O 1
ATOM 699 N N . PRO A 1 87 ? 2.737 15.974 9.478 1.00 77.44 87 PRO A N 1
ATOM 700 C CA . PRO A 1 87 ? 1.756 14.945 9.804 1.00 77.44 87 PRO A CA 1
ATOM 701 C C . PRO A 1 87 ? 2.179 14.168 11.050 1.00 77.44 87 PRO A C 1
ATOM 703 O O . PRO A 1 87 ? 3.331 13.765 11.181 1.00 77.44 87 PRO A O 1
ATOM 706 N N . LYS A 1 88 ? 1.235 13.927 11.960 1.00 82.38 88 LYS A N 1
ATOM 707 C CA . LYS A 1 88 ? 1.470 13.149 13.184 1.00 82.38 88 LYS A CA 1
ATOM 708 C C . LYS A 1 88 ? 0.625 11.896 13.176 1.00 82.38 88 LYS A C 1
ATOM 710 O O . LYS A 1 88 ? -0.480 11.913 12.641 1.00 82.38 88 LYS A O 1
ATOM 715 N N . ILE A 1 89 ? 1.108 10.837 13.812 1.00 86.56 89 ILE A N 1
ATOM 716 C CA . ILE A 1 89 ? 0.328 9.617 14.019 1.00 86.56 89 ILE A CA 1
ATOM 717 C C . ILE A 1 89 ? -0.954 9.960 14.785 1.00 86.56 89 ILE A C 1
ATOM 719 O O . ILE A 1 89 ? -0.912 10.564 15.854 1.00 86.56 89 ILE A O 1
ATOM 723 N N . ALA A 1 90 ? -2.100 9.585 14.221 1.00 89.44 90 ALA A N 1
ATOM 724 C CA . ALA A 1 90 ? -3.426 9.901 14.748 1.00 89.44 90 ALA A CA 1
ATOM 725 C C . ALA A 1 90 ? -3.880 8.917 15.841 1.00 89.44 90 ALA A C 1
ATOM 727 O O . ALA A 1 90 ? -5.064 8.773 16.102 1.00 89.44 90 ALA A O 1
ATOM 728 N N . ILE A 1 91 ? -2.958 8.195 16.472 1.00 90.88 91 ILE A N 1
ATOM 729 C CA . ILE A 1 91 ? -3.261 7.277 17.571 1.00 90.88 91 ILE A CA 1
ATOM 730 C C . ILE A 1 91 ? -2.270 7.498 18.704 1.00 90.88 91 ILE A C 1
ATOM 732 O O . ILE A 1 91 ? -1.137 7.923 18.482 1.00 90.88 91 ILE A O 1
ATOM 736 N N . ARG A 1 92 ? -2.687 7.173 19.926 1.00 90.31 92 ARG A N 1
ATOM 737 C CA . ARG A 1 92 ? -1.813 7.182 21.096 1.00 90.31 92 ARG A CA 1
ATOM 738 C C . ARG A 1 92 ? -1.438 5.762 21.470 1.00 90.31 92 ARG A C 1
ATOM 740 O O . ARG A 1 92 ? -2.315 4.944 21.736 1.00 90.31 92 ARG A O 1
ATOM 747 N N . MET A 1 93 ? -0.143 5.512 21.579 1.00 88.00 93 MET A N 1
ATOM 748 C CA . MET A 1 93 ? 0.408 4.249 22.061 1.00 88.00 93 MET A CA 1
ATOM 749 C C . MET A 1 93 ? 0.949 4.391 23.489 1.00 88.00 93 MET A C 1
ATOM 751 O O . MET A 1 93 ? 1.237 5.511 23.922 1.00 88.00 93 MET A O 1
ATOM 755 N N . PRO A 1 94 ? 1.116 3.281 24.225 1.00 84.44 94 PRO A N 1
ATOM 756 C CA . PRO A 1 94 ? 1.951 3.258 25.420 1.00 84.44 94 PRO A CA 1
ATOM 757 C C . PRO A 1 94 ? 3.400 3.654 25.102 1.00 84.44 94 PRO A C 1
ATOM 759 O O . PRO A 1 94 ? 3.876 3.462 23.978 1.00 84.44 94 PRO A O 1
ATOM 762 N N . GLU A 1 95 ? 4.129 4.162 26.095 1.00 74.88 95 GLU A N 1
ATOM 763 C CA . GLU A 1 95 ? 5.547 4.484 25.920 1.00 74.88 95 GLU A CA 1
ATOM 764 C C . GLU A 1 95 ? 6.371 3.249 25.507 1.00 74.88 95 GLU A C 1
ATOM 766 O O . GLU A 1 95 ? 6.114 2.131 25.957 1.00 74.88 95 GLU A O 1
ATOM 771 N N . LYS A 1 96 ? 7.404 3.461 24.680 1.00 69.25 96 LYS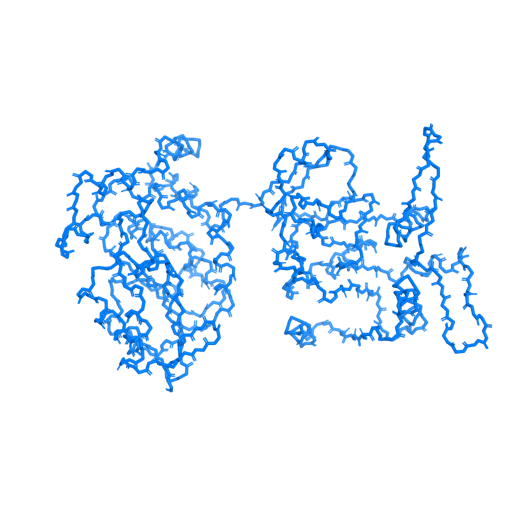 A N 1
ATOM 772 C CA . LYS A 1 96 ? 8.345 2.443 24.171 1.00 69.25 96 LYS A CA 1
ATOM 773 C C . LYS A 1 96 ? 7.693 1.340 23.326 1.00 69.25 96 LYS A C 1
ATOM 775 O O . LYS A 1 96 ? 8.259 0.253 23.175 1.00 69.25 96 LYS A O 1
ATOM 780 N N . THR A 1 97 ? 6.532 1.612 22.740 1.00 72.38 97 THR A N 1
ATOM 781 C CA . THR A 1 97 ? 5.857 0.673 21.839 1.00 72.38 97 THR A CA 1
ATOM 782 C C . THR A 1 97 ? 6.576 0.638 20.493 1.00 72.38 97 THR A C 1
ATOM 784 O O . THR A 1 97 ? 6.776 1.666 19.859 1.00 72.38 97 THR A O 1
ATOM 787 N N . HIS A 1 98 ? 6.967 -0.548 20.034 1.00 73.00 98 HIS A N 1
ATOM 788 C CA . HIS A 1 98 ? 7.603 -0.727 18.727 1.00 73.00 98 HIS A CA 1
ATOM 789 C C . HIS A 1 98 ? 6.573 -1.280 17.747 1.00 73.00 98 HIS A C 1
ATOM 791 O O . HIS A 1 98 ? 5.950 -2.305 18.028 1.00 73.00 98 HIS A O 1
ATOM 797 N N . VAL A 1 99 ? 6.389 -0.609 16.608 1.00 74.06 99 VAL A N 1
ATOM 798 C CA . VAL A 1 99 ? 5.410 -1.012 15.595 1.00 74.06 99 VAL A CA 1
ATOM 799 C C . VAL A 1 99 ? 6.102 -1.168 14.249 1.00 74.06 99 VAL A C 1
ATOM 801 O O . VAL A 1 99 ? 6.757 -0.257 13.749 1.00 74.06 99 VAL A O 1
ATOM 804 N N . THR A 1 100 ? 5.923 -2.328 13.628 1.00 73.25 100 THR A N 1
ATOM 805 C CA . THR A 1 100 ? 6.423 -2.594 12.279 1.00 73.25 100 THR A CA 1
ATOM 806 C C . THR A 1 100 ? 5.253 -2.600 11.304 1.00 73.25 100 THR A C 1
ATOM 808 O O . THR A 1 100 ? 4.464 -3.537 11.295 1.00 73.25 100 THR A O 1
ATOM 811 N N . LEU A 1 101 ? 5.104 -1.565 10.477 1.00 75.94 101 LEU A N 1
ATOM 812 C CA . LEU A 1 101 ? 3.963 -1.445 9.567 1.00 75.94 101 LEU A CA 1
ATOM 813 C C . LEU A 1 101 ? 4.001 -2.510 8.474 1.00 75.94 101 LEU A C 1
ATOM 815 O O . LEU A 1 101 ? 4.918 -2.555 7.670 1.00 75.94 101 LEU A O 1
ATOM 819 N N . GLY A 1 102 ? 2.914 -3.237 8.254 1.00 68.94 102 GLY A N 1
ATOM 820 C CA . GLY A 1 102 ? 2.692 -4.112 7.087 1.00 68.94 102 GLY A CA 1
ATOM 821 C C . GLY A 1 102 ? 2.725 -5.580 7.398 1.00 68.94 102 GLY A C 1
ATOM 822 O O . GLY A 1 102 ? 2.330 -6.381 6.559 1.00 68.94 102 GLY A O 1
ATOM 823 N N . GLU A 1 103 ? 3.160 -5.921 8.597 1.00 75.69 103 GLU A N 1
ATOM 824 C CA . GLU A 1 103 ? 3.152 -7.277 9.099 1.00 75.69 103 GLU A CA 1
ATOM 825 C C . GLU A 1 103 ? 2.994 -7.256 10.618 1.00 75.69 103 GLU A C 1
ATOM 827 O O . GLU A 1 103 ? 3.011 -6.201 11.249 1.00 75.69 103 GLU A O 1
ATOM 832 N N . GLY A 1 104 ? 2.829 -8.439 11.195 1.00 80.62 104 GLY A N 1
ATOM 833 C CA . GLY A 1 104 ? 2.654 -8.607 12.630 1.00 80.62 104 GLY A CA 1
ATOM 834 C C . GLY A 1 104 ? 1.194 -8.689 13.058 1.00 80.62 104 GLY A C 1
ATOM 835 O O . GLY A 1 104 ? 0.274 -8.774 12.240 1.00 80.62 104 GLY A O 1
ATOM 836 N N . SER A 1 105 ? 1.022 -8.725 14.372 1.00 89.50 105 SER A N 1
ATOM 837 C CA . SER A 1 105 ? -0.273 -8.802 15.044 1.00 89.50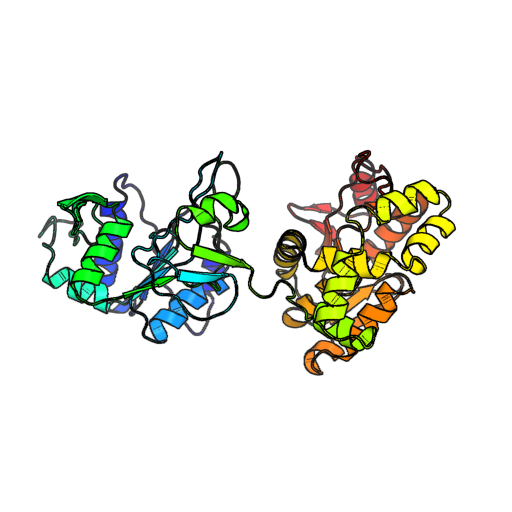 105 SER A CA 1
ATOM 838 C C . SER A 1 105 ? -0.666 -7.429 15.595 1.00 89.50 105 SER A C 1
ATOM 840 O O . SER A 1 105 ? 0.215 -6.582 15.769 1.00 89.50 105 SER A O 1
ATOM 842 N N . PRO A 1 106 ? -1.953 -7.206 15.912 1.00 94.75 106 PRO A N 1
ATOM 843 C CA . PRO A 1 106 ? -2.394 -5.970 16.546 1.00 94.75 106 PRO A CA 1
ATOM 844 C C . PRO A 1 106 ? -1.602 -5.645 17.815 1.00 94.75 106 PRO A C 1
ATOM 846 O O . PRO A 1 106 ? -1.365 -6.513 18.660 1.00 94.75 106 PRO A O 1
ATOM 849 N N . VAL A 1 107 ? -1.205 -4.381 17.942 1.00 93.62 107 VAL A N 1
ATOM 850 C CA . VAL A 1 107 ? -0.415 -3.850 19.058 1.00 93.62 107 VAL A CA 1
ATOM 851 C C . VAL A 1 107 ? -1.321 -3.025 19.962 1.00 93.62 107 VAL A C 1
ATOM 853 O O . VAL A 1 107 ? -2.162 -2.278 19.470 1.00 93.62 107 VAL A O 1
ATOM 856 N N . GLU A 1 108 ? -1.190 -3.159 21.281 1.00 95.12 108 GLU A N 1
ATOM 857 C CA . GLU A 1 108 ? -2.050 -2.420 22.211 1.00 95.12 108 GLU A CA 1
ATOM 858 C C . GLU A 1 108 ? -1.831 -0.903 22.072 1.00 95.12 108 GLU A C 1
ATOM 860 O O . GLU A 1 108 ? -0.704 -0.414 22.134 1.00 95.12 108 GLU A O 1
ATOM 865 N N . ALA A 1 109 ? -2.929 -0.167 21.909 1.00 94.31 109 ALA A N 1
ATOM 866 C CA . ALA A 1 109 ? -2.973 1.284 21.835 1.00 94.31 109 ALA A CA 1
ATOM 867 C C . ALA A 1 109 ? -3.685 1.855 23.067 1.00 94.31 109 ALA A C 1
ATOM 869 O O . ALA A 1 109 ? -4.618 1.260 23.616 1.00 94.31 109 ALA A O 1
ATOM 870 N N . THR A 1 110 ? -3.277 3.048 23.488 1.00 93.88 110 THR A N 1
ATOM 871 C CA . THR A 1 110 ? -3.985 3.810 24.519 1.00 93.88 110 THR A CA 1
ATOM 872 C C . THR A 1 110 ? -5.282 4.366 23.945 1.00 93.88 110 THR A C 1
ATOM 874 O O . THR A 1 110 ? -6.346 4.066 24.482 1.00 93.88 110 THR A O 1
ATOM 877 N N . TYR A 1 111 ? -5.200 5.103 22.831 1.00 95.38 111 TYR A N 1
ATOM 878 C CA . TYR A 1 111 ? -6.356 5.673 22.136 1.00 95.38 111 TYR A CA 1
ATOM 879 C C . TYR A 1 111 ? -6.227 5.495 20.623 1.00 95.38 111 TYR A C 1
ATOM 881 O O . TYR A 1 111 ? -5.203 5.844 20.036 1.00 95.38 111 TYR A O 1
ATOM 889 N N . LEU A 1 112 ? -7.278 4.969 19.997 1.00 96.44 112 LEU A N 1
ATOM 890 C CA . LEU A 1 112 ? -7.411 4.872 18.546 1.00 96.44 112 LEU A CA 1
ATOM 891 C C . LEU A 1 112 ? -8.278 6.011 18.019 1.00 96.44 112 LEU A C 1
ATOM 893 O O . LEU A 1 112 ? -9.255 6.391 18.668 1.00 96.44 112 LEU A O 1
ATOM 897 N N . SER A 1 113 ? -7.982 6.481 16.810 1.00 94.38 113 SER A N 1
ATOM 898 C CA . SER A 1 113 ? -8.884 7.385 16.107 1.00 94.38 113 SER A CA 1
ATOM 899 C C . SER A 1 113 ? -9.938 6.646 15.293 1.00 94.38 113 SER A C 1
ATOM 901 O O . SER A 1 113 ? -9.705 5.581 14.718 1.00 94.38 113 SER A O 1
ATOM 903 N N . SER A 1 114 ? -11.142 7.217 15.279 1.00 93.62 114 SER A N 1
ATOM 904 C CA . SER A 1 114 ? -12.361 6.541 14.813 1.00 93.62 114 SER A CA 1
ATOM 905 C C . SER A 1 114 ? -12.583 6.576 13.297 1.00 93.62 114 SER A C 1
ATOM 907 O O . SER A 1 114 ? -13.578 6.021 12.817 1.00 93.62 114 SER A O 1
ATOM 909 N N . GLY A 1 115 ? -11.659 7.181 12.542 1.00 93.44 115 GLY A N 1
ATOM 910 C CA . GLY A 1 115 ? -11.740 7.271 11.085 1.00 93.44 115 GLY A CA 1
ATOM 911 C C . GLY A 1 115 ? -11.497 5.948 10.364 1.00 93.44 115 GLY A C 1
ATOM 912 O O . GLY A 1 115 ? -11.908 5.800 9.217 1.00 93.44 115 GLY A O 1
ATOM 913 N N . PHE A 1 116 ? -10.895 4.960 11.030 1.00 96.50 116 PHE A N 1
ATOM 914 C CA . PHE A 1 116 ? -10.851 3.580 10.550 1.00 96.50 116 PHE A CA 1
ATOM 915 C C . PHE A 1 116 ? -10.778 2.611 11.732 1.00 96.50 116 PHE A C 1
ATOM 917 O O . PHE A 1 116 ? -9.693 2.185 12.132 1.00 96.50 116 PHE A O 1
ATOM 924 N N . MET A 1 117 ? -11.929 2.308 12.338 1.00 97.88 117 MET A N 1
ATOM 925 C CA . MET A 1 117 ? -12.004 1.574 13.606 1.00 97.88 117 MET A CA 1
ATOM 926 C C . MET A 1 117 ? -13.160 0.573 13.632 1.00 97.88 117 MET A C 1
ATOM 928 O O . MET A 1 117 ? -14.303 0.926 13.349 1.00 97.88 117 MET A O 1
ATOM 932 N N . ALA A 1 118 ? -12.873 -0.665 14.025 1.00 98.12 118 ALA A N 1
ATOM 933 C CA . ALA A 1 118 ? -13.836 -1.725 14.278 1.00 98.12 118 ALA A CA 1
ATOM 934 C C . ALA A 1 118 ? -14.021 -1.950 15.784 1.00 98.12 118 ALA A C 1
ATOM 936 O O . ALA A 1 118 ? -13.064 -1.938 16.554 1.00 98.12 118 ALA A O 1
ATOM 937 N N . VAL A 1 119 ? -15.264 -2.172 16.202 1.00 98.56 119 VAL A N 1
ATOM 938 C CA . VAL A 1 119 ? -15.662 -2.332 17.602 1.00 98.56 119 VAL A CA 1
ATOM 939 C C . VAL A 1 119 ? -16.574 -3.547 17.719 1.00 98.56 119 VAL A C 1
ATOM 941 O O . VAL A 1 119 ? -17.580 -3.651 17.009 1.00 98.56 119 VAL A O 1
ATOM 944 N N . HIS A 1 120 ? -16.256 -4.454 18.640 1.00 98.50 120 HIS A N 1
ATOM 945 C CA . HIS A 1 120 ? -17.126 -5.583 18.952 1.00 98.50 120 HIS A CA 1
ATOM 946 C C . HIS A 1 120 ? -18.389 -5.118 19.705 1.00 98.50 120 HIS A C 1
ATOM 948 O O . HIS A 1 120 ? -18.311 -4.327 20.646 1.00 98.50 120 HIS A O 1
ATOM 954 N N . ARG A 1 121 ? -19.562 -5.677 19.379 1.00 98.19 121 ARG A N 1
ATOM 955 C CA . ARG A 1 121 ? -20.878 -5.362 19.979 1.00 98.19 121 ARG A CA 1
ATOM 956 C C . ARG A 1 121 ? -20.871 -5.329 21.508 1.00 98.19 121 ARG A C 1
ATOM 958 O O . ARG A 1 121 ? -21.392 -4.382 22.093 1.00 98.19 121 ARG A O 1
ATOM 965 N N . LYS A 1 122 ? -20.231 -6.322 22.134 1.00 98.25 122 LYS A N 1
ATOM 966 C CA . LYS A 1 122 ? -20.037 -6.424 23.595 1.00 98.25 122 LYS A CA 1
ATOM 967 C C . LYS A 1 122 ? -19.525 -5.134 24.256 1.00 98.25 122 LYS A C 1
ATOM 969 O O . LYS A 1 122 ? -19.872 -4.860 25.401 1.00 98.25 122 LYS A O 1
ATOM 974 N N . VAL A 1 123 ? -18.724 -4.336 23.543 1.00 98.62 123 VAL A N 1
ATOM 975 C CA . VAL A 1 123 ? -18.213 -3.052 24.041 1.00 98.62 123 VAL A CA 1
ATOM 976 C C . VAL A 1 123 ? -19.367 -2.063 24.200 1.00 98.62 123 VAL A C 1
ATOM 978 O O . VAL A 1 123 ? -19.564 -1.527 25.287 1.00 98.62 123 VAL A O 1
ATOM 981 N N . PHE A 1 124 ? -20.189 -1.874 23.163 1.00 98.50 124 PHE A N 1
ATOM 982 C CA . PHE A 1 124 ? -21.357 -0.989 23.230 1.00 98.50 124 PHE A CA 1
ATOM 983 C C . PHE A 1 124 ? -22.407 -1.476 24.226 1.00 98.50 124 PHE A C 1
ATOM 985 O O . PHE A 1 124 ? -22.969 -0.663 24.953 1.00 98.50 124 PHE A O 1
ATOM 992 N N . GLU A 1 125 ? -22.647 -2.788 24.297 1.00 98.44 125 GLU A N 1
ATOM 993 C CA . GLU A 1 125 ? -23.546 -3.379 25.296 1.00 98.44 125 GLU A CA 1
ATOM 994 C C . GLU A 1 125 ? -23.110 -3.007 26.712 1.00 98.44 125 GLU A C 1
ATOM 996 O O . GLU A 1 125 ? -23.929 -2.562 27.514 1.00 98.44 125 GLU A O 1
ATOM 1001 N N . LYS A 1 126 ? -21.812 -3.129 27.008 1.00 98.56 126 LYS A N 1
ATOM 1002 C CA . LYS A 1 126 ? -21.264 -2.784 28.317 1.00 98.56 126 LYS A CA 1
ATOM 1003 C C . LYS A 1 126 ? -21.307 -1.279 28.581 1.00 98.56 126 LYS A C 1
ATOM 1005 O O . LYS A 1 126 ? -21.750 -0.882 29.656 1.00 98.56 126 LYS A O 1
ATOM 1010 N N . LEU A 1 127 ? -20.922 -0.444 27.615 1.00 98.19 127 LEU A N 1
ATOM 1011 C CA . LEU A 1 127 ? -20.977 1.017 27.752 1.00 98.19 127 LEU A CA 1
ATOM 1012 C C . LEU A 1 127 ? -22.408 1.541 27.949 1.00 98.19 127 LEU A C 1
ATOM 1014 O O . LEU A 1 127 ? -22.625 2.466 28.729 1.00 98.19 127 LEU A O 1
ATOM 1018 N N . ALA A 1 128 ? -23.404 0.923 27.311 1.00 98.00 128 ALA A N 1
ATOM 1019 C CA . ALA A 1 128 ? -24.810 1.289 27.479 1.00 98.00 128 ALA A CA 1
ATOM 1020 C C . ALA A 1 128 ? -25.335 1.037 28.905 1.00 98.00 128 ALA A C 1
ATOM 1022 O O . ALA A 1 128 ? -26.340 1.625 29.296 1.00 98.00 128 ALA A O 1
ATOM 1023 N N . THR A 1 129 ? -24.660 0.193 29.700 1.00 97.75 129 THR A N 1
ATOM 1024 C CA . THR A 1 129 ? -25.006 -0.003 31.121 1.00 97.75 129 THR A CA 1
ATOM 1025 C C . THR A 1 129 ? -24.535 1.139 32.019 1.00 97.75 129 THR A C 1
ATOM 1027 O O . THR A 1 129 ? -25.048 1.291 33.124 1.00 97.75 129 THR A O 1
ATOM 1030 N N . THR A 1 130 ? -23.570 1.939 31.558 1.00 95.81 130 THR A N 1
ATOM 1031 C CA . THR A 1 130 ? -22.960 3.028 32.336 1.00 95.81 130 THR A CA 1
ATOM 1032 C C . THR A 1 130 ? -23.333 4.416 31.826 1.00 95.81 130 THR A C 1
ATOM 1034 O O . THR A 1 130 ? -23.171 5.392 32.552 1.00 95.81 130 THR A O 1
ATOM 1037 N N . LEU A 1 131 ? -23.813 4.522 30.585 1.00 96.31 131 LEU A N 1
ATOM 1038 C CA . LEU A 1 131 ? -24.167 5.786 29.942 1.00 96.31 131 LEU A CA 1
ATOM 1039 C C . LEU A 1 131 ? -25.689 5.981 29.889 1.00 96.31 131 LEU A C 1
ATOM 1041 O O . LEU A 1 131 ? -26.427 5.018 29.673 1.00 96.31 131 LEU A O 1
ATOM 1045 N N . PRO A 1 132 ? -26.186 7.222 30.033 1.00 95.56 132 PRO A N 1
ATOM 1046 C CA . PRO A 1 132 ? -27.607 7.495 29.889 1.00 95.56 132 PRO A CA 1
ATOM 1047 C C . PRO A 1 132 ? -28.038 7.361 28.426 1.00 95.56 132 PRO A C 1
ATOM 1049 O O . PRO A 1 132 ? -27.323 7.775 27.512 1.00 95.56 132 PRO A O 1
ATOM 1052 N N . LEU A 1 133 ? -29.251 6.853 28.203 1.00 96.06 133 LEU A N 1
ATOM 1053 C CA . LEU A 1 133 ? -29.907 7.005 26.909 1.00 96.06 133 LEU A CA 1
ATOM 1054 C C . LEU A 1 133 ? -30.321 8.475 26.756 1.00 96.06 133 LEU A C 1
ATOM 1056 O O . LEU A 1 133 ? -31.078 9.008 27.569 1.00 96.06 133 LEU A O 1
ATOM 1060 N N . CYS A 1 134 ? -29.794 9.153 25.742 1.00 94.00 134 CYS A N 1
ATOM 1061 C CA . CYS A 1 134 ? -30.135 10.534 25.438 1.00 94.00 134 CYS A CA 1
ATOM 1062 C C . CYS A 1 134 ? -31.372 10.602 24.542 1.00 94.00 134 CYS A C 1
ATOM 1064 O O . CYS A 1 134 ? -31.614 9.726 23.715 1.00 94.00 134 CYS A O 1
ATOM 1066 N N . ARG A 1 135 ? -32.121 11.704 24.684 1.00 86.81 135 ARG A N 1
ATOM 1067 C CA . ARG A 1 135 ? -33.371 12.011 23.961 1.00 86.81 135 ARG A CA 1
ATOM 1068 C C . ARG A 1 135 ? -34.559 11.076 24.230 1.00 86.81 135 ARG A C 1
ATOM 1070 O O . ARG A 1 135 ? -35.599 11.333 23.634 1.00 86.81 135 ARG A O 1
ATOM 1077 N N . THR A 1 136 ? -34.439 10.154 25.192 1.00 81.69 136 THR A N 1
ATOM 1078 C CA . THR A 1 136 ? -35.404 9.104 25.564 1.00 81.69 136 THR A CA 1
ATOM 1079 C C . THR A 1 136 ? -36.863 9.412 25.238 1.00 81.69 136 THR A C 1
ATOM 1081 O O . THR A 1 136 ? -37.444 10.373 25.753 1.00 81.69 136 THR A O 1
ATOM 1084 N N . GLY A 1 137 ? -37.471 8.538 24.436 1.00 74.19 137 GLY A N 1
ATOM 1085 C CA . GLY A 1 137 ? -38.875 8.630 24.040 1.00 74.19 137 GLY A CA 1
ATOM 1086 C C . GLY A 1 137 ? -39.116 9.553 22.846 1.00 74.19 137 GLY A C 1
ATOM 1087 O O . GLY A 1 137 ? -40.263 9.918 22.583 1.00 74.19 137 GLY A O 1
ATOM 1088 N N . LYS A 1 138 ? -38.063 9.943 22.116 1.00 76.88 138 LYS A N 1
ATOM 1089 C CA . LYS A 1 138 ? -38.167 10.744 20.891 1.00 76.88 138 LYS A CA 1
ATOM 1090 C C . LYS A 1 138 ? -37.546 9.998 19.713 1.00 76.88 138 LYS A C 1
ATOM 1092 O O . LYS A 1 138 ? -36.748 9.078 19.850 1.00 76.88 138 LYS A O 1
ATOM 1097 N N . THR A 1 139 ? -37.875 10.429 18.499 1.00 75.94 139 THR A N 1
ATOM 1098 C CA . THR A 1 139 ? -37.136 9.974 17.318 1.00 75.94 139 THR A CA 1
ATOM 1099 C C . THR A 1 139 ? -35.677 10.422 17.439 1.00 75.94 139 THR A C 1
ATOM 1101 O O . THR A 1 139 ? -35.402 11.616 17.621 1.00 75.94 139 THR A O 1
ATOM 1104 N N . GLY A 1 140 ? -34.754 9.462 17.329 1.00 79.75 140 GLY A N 1
ATOM 1105 C CA . GLY A 1 140 ? -33.312 9.699 17.417 1.00 79.75 140 GLY A CA 1
ATOM 1106 C C . GLY A 1 140 ? -32.715 9.541 18.817 1.00 79.75 140 GLY A C 1
ATOM 1107 O O . GLY A 1 140 ? -31.773 10.265 19.128 1.00 79.75 140 GLY A O 1
ATOM 1108 N N . ASP A 1 141 ? -33.256 8.649 19.652 1.00 91.06 141 ASP A N 1
ATOM 1109 C CA . ASP A 1 141 ? -32.613 8.225 20.902 1.00 91.06 141 ASP A CA 1
ATOM 1110 C C . ASP A 1 141 ? -31.231 7.613 20.624 1.00 91.06 141 ASP A C 1
ATOM 1112 O O . ASP A 1 141 ? -31.065 6.824 19.688 1.00 91.06 141 ASP A O 1
ATOM 1116 N N . PHE A 1 142 ? -30.236 7.980 21.431 1.00 95.12 142 PHE A N 1
ATOM 1117 C CA . PHE A 1 142 ? -28.869 7.477 21.286 1.00 95.12 142 PHE A CA 1
ATOM 1118 C C . PHE A 1 142 ? -28.136 7.438 22.629 1.00 95.12 142 PHE A C 1
ATOM 1120 O O . PHE A 1 142 ? -28.374 8.277 23.493 1.00 95.12 142 PHE A O 1
ATOM 1127 N N . TYR A 1 143 ? -27.223 6.487 22.806 1.00 97.62 143 TYR A N 1
ATOM 1128 C CA . TYR A 1 143 ? -26.231 6.535 23.879 1.00 97.62 143 TYR A CA 1
ATOM 1129 C C . TYR A 1 143 ? -25.029 7.359 23.419 1.00 97.62 143 TYR A C 1
ATOM 1131 O O . TYR A 1 143 ? -24.566 7.131 22.300 1.00 97.62 143 TYR A O 1
ATOM 1139 N N . PRO A 1 144 ? -24.485 8.270 24.243 1.00 96.94 144 PRO A N 1
ATOM 1140 C CA . PRO A 1 144 ? -23.342 9.108 23.885 1.00 96.94 144 PRO A CA 1
ATOM 1141 C C . PRO A 1 144 ? -22.024 8.312 23.949 1.00 96.94 144 PRO A C 1
ATOM 1143 O O . PRO A 1 144 ? -21.152 8.601 24.759 1.00 96.94 144 PRO A O 1
ATOM 1146 N N . PHE A 1 145 ? -21.891 7.264 23.128 1.00 97.94 145 PHE A N 1
ATOM 1147 C CA . PHE A 1 145 ? -20.692 6.416 23.089 1.00 97.94 145 PHE A CA 1
ATOM 1148 C C . PHE A 1 145 ? -19.442 7.187 22.667 1.00 97.94 145 PHE A C 1
ATOM 1150 O O . PHE A 1 145 ? -18.359 6.909 23.169 1.00 97.94 145 PHE A O 1
ATOM 1157 N N . TYR A 1 146 ? -19.612 8.132 21.744 1.00 96.75 146 TYR A N 1
ATOM 1158 C CA . TYR A 1 146 ? -18.591 9.067 21.296 1.00 96.75 146 TYR A CA 1
ATOM 1159 C C . TYR A 1 146 ? -18.933 10.422 21.900 1.00 96.75 146 TYR A C 1
ATOM 1161 O O . TYR A 1 146 ? -19.977 10.987 21.570 1.00 96.75 146 TYR A O 1
ATOM 1169 N N . MET A 1 147 ? -18.091 10.903 22.807 1.00 95.12 147 MET A N 1
ATOM 1170 C CA . MET A 1 147 ? -18.259 12.191 23.477 1.00 95.12 147 MET A CA 1
ATOM 1171 C C . MET A 1 147 ? -16.894 12.755 23.852 1.00 95.12 147 MET A C 1
ATOM 1173 O O . MET A 1 147 ? -16.058 12.016 24.376 1.00 95.12 147 MET A O 1
ATOM 1177 N N . ALA A 1 148 ? -16.669 14.040 23.588 1.00 96.31 148 ALA A N 1
ATOM 1178 C CA . ALA A 1 148 ? -15.482 14.739 24.065 1.00 96.31 148 ALA A CA 1
ATOM 1179 C C . ALA A 1 148 ? -15.688 15.217 25.509 1.00 96.31 148 ALA A C 1
ATOM 1181 O O . ALA A 1 148 ? -16.751 15.733 25.867 1.00 96.31 148 ALA A O 1
ATOM 1182 N N . PHE A 1 149 ? -14.680 15.038 26.362 1.00 96.75 149 PHE A N 1
ATOM 1183 C CA . PHE A 1 149 ? -14.728 15.481 27.757 1.00 96.75 149 PHE A CA 1
ATOM 1184 C C . PHE A 1 149 ? -13.323 15.604 28.364 1.00 96.75 149 PHE A C 1
ATOM 1186 O O . PHE A 1 149 ? -12.394 14.918 27.929 1.00 96.75 149 PHE A O 1
ATOM 1193 N N . PRO A 1 150 ? -13.142 16.466 29.383 1.00 96.81 150 PRO A N 1
ATOM 1194 C CA . PRO A 1 150 ? -11.892 16.531 30.119 1.00 96.81 150 PRO A CA 1
ATOM 1195 C C . PRO A 1 150 ? -11.732 15.328 31.053 1.00 96.81 150 PRO A C 1
ATOM 1197 O O . PRO A 1 150 ? -12.679 14.908 31.719 1.00 96.81 150 PRO A O 1
ATOM 1200 N N . VAL A 1 151 ? -10.507 14.825 31.157 1.00 95.44 151 VAL A N 1
ATOM 1201 C CA . VAL A 1 151 ? -10.071 13.848 32.157 1.00 95.44 151 VAL A CA 1
ATOM 1202 C C . VAL A 1 151 ? -8.931 14.432 32.980 1.00 95.44 151 VAL A C 1
ATOM 1204 O O . VAL A 1 151 ? -8.167 15.270 32.498 1.00 95.44 151 VAL A O 1
ATOM 1207 N N . GLN A 1 152 ? -8.815 13.989 34.228 1.00 94.62 152 GLN A N 1
ATOM 1208 C CA . GLN A 1 152 ? -7.664 14.294 35.069 1.00 94.62 152 GLN A CA 1
ATOM 1209 C C . GLN A 1 152 ? -6.696 13.107 35.050 1.00 94.62 152 GLN A C 1
ATOM 1211 O O . GLN A 1 152 ? -7.091 11.969 35.310 1.00 94.62 152 GLN A O 1
ATOM 1216 N N . ASN A 1 153 ? -5.435 13.376 34.731 1.00 88.00 153 ASN A N 1
ATOM 1217 C CA . ASN A 1 153 ? -4.350 12.404 34.740 1.00 88.00 153 ASN A CA 1
ATOM 1218 C C . ASN A 1 153 ? -3.874 12.121 36.171 1.00 88.00 153 ASN A C 1
ATOM 1220 O O . ASN A 1 153 ? -4.154 12.868 37.110 1.00 88.00 153 ASN A O 1
ATOM 1224 N N . SER A 1 154 ? -3.105 11.044 36.345 1.00 86.94 154 SER A N 1
ATOM 1225 C CA . SER A 1 154 ? -2.587 10.626 37.656 1.00 86.94 154 SER A CA 1
ATOM 1226 C C . SER A 1 154 ? -1.647 11.643 38.312 1.00 86.94 154 SER A C 1
ATOM 1228 O O . SER A 1 154 ? -1.496 11.629 39.529 1.00 86.94 154 SER A O 1
ATOM 1230 N N . ASP A 1 155 ? -1.014 12.512 37.524 1.00 89.94 155 ASP A N 1
ATOM 1231 C CA . ASP A 1 155 ? -0.155 13.604 37.996 1.00 89.94 155 ASP A CA 1
ATOM 1232 C C . ASP A 1 155 ? -0.940 14.885 38.351 1.00 89.94 155 ASP A C 1
ATOM 1234 O O . ASP A 1 155 ? -0.351 15.899 38.722 1.00 89.94 155 ASP A O 1
ATOM 1238 N N . GLY A 1 156 ? -2.272 14.847 38.245 1.00 92.81 156 GLY A N 1
ATOM 1239 C CA . GLY A 1 156 ? -3.167 15.971 38.509 1.00 92.81 156 GLY A CA 1
ATOM 1240 C C . GLY A 1 156 ? -3.375 16.915 37.321 1.00 92.81 156 GLY A C 1
ATOM 1241 O O . GLY A 1 156 ? -4.235 17.798 37.415 1.00 92.81 156 GLY A O 1
ATOM 1242 N N . SER A 1 157 ? -2.647 16.733 36.211 1.00 93.06 157 SER A N 1
ATOM 1243 C CA . SER A 1 157 ? -2.867 17.489 34.974 1.00 93.06 157 SER A CA 1
ATOM 1244 C C . SER A 1 157 ? -4.223 17.149 34.349 1.00 93.06 157 SER A C 1
ATOM 1246 O O . SER A 1 157 ? -4.800 16.096 34.616 1.00 93.06 157 SER A O 1
ATOM 1248 N N . HIS A 1 158 ? -4.757 18.058 33.534 1.00 93.31 158 HIS A N 1
ATOM 1249 C CA . HIS A 1 158 ? -6.024 17.850 32.836 1.00 93.31 158 HIS A CA 1
ATOM 1250 C C . HIS A 1 158 ? -5.779 17.726 31.339 1.00 93.31 158 HIS A C 1
ATOM 1252 O O . HIS A 1 158 ? -5.030 18.510 30.757 1.00 93.31 158 HIS A O 1
ATOM 1258 N N . GLU A 1 159 ? -6.458 16.773 30.719 1.00 93.81 159 GLU A N 1
ATOM 1259 C CA . GLU A 1 159 ? -6.433 16.552 29.282 1.00 93.81 159 GLU A CA 1
ATOM 1260 C C . GLU A 1 159 ? -7.860 16.582 28.736 1.00 93.81 159 GLU A C 1
ATOM 1262 O O . GLU A 1 159 ? -8.760 15.985 29.317 1.00 93.81 159 GLU A O 1
ATOM 1267 N N . PHE A 1 160 ? -8.077 17.262 27.611 1.00 95.81 160 PHE A N 1
ATOM 1268 C CA . PHE A 1 160 ? -9.361 17.236 26.916 1.00 95.81 160 PHE A CA 1
ATOM 1269 C C . PHE A 1 160 ? -9.341 16.158 25.832 1.00 95.81 160 PHE A C 1
ATOM 1271 O O . PHE A 1 160 ? -8.630 16.298 24.838 1.00 95.81 160 PHE A O 1
ATOM 1278 N N . LEU A 1 161 ? -10.103 15.081 26.032 1.00 95.81 161 LEU A N 1
ATOM 1279 C CA . LEU A 1 161 ? -10.198 13.994 25.061 1.00 95.81 161 LEU A CA 1
ATOM 1280 C C . LEU A 1 161 ? -11.198 14.359 23.962 1.00 95.81 161 LEU A C 1
ATOM 1282 O O . LEU A 1 161 ? -12.297 14.830 24.259 1.00 95.81 161 LEU A O 1
ATOM 1286 N N . SER A 1 162 ? -10.826 14.102 22.707 1.00 94.94 162 SER A N 1
ATOM 1287 C CA . SER A 1 162 ? -11.738 14.106 21.557 1.00 94.94 162 SER A CA 1
ATOM 1288 C C . SER A 1 162 ? -12.782 12.992 21.671 1.00 94.94 162 SER A C 1
ATOM 1290 O O . SER A 1 162 ? -12.698 12.123 22.538 1.00 94.94 162 SER A O 1
ATOM 1292 N N . GLU A 1 163 ? -13.787 12.990 20.799 1.00 95.56 163 GLU A N 1
ATOM 1293 C CA . GLU A 1 163 ? -14.919 12.067 20.888 1.00 95.56 163 GLU A CA 1
ATOM 1294 C C . GLU A 1 163 ? -14.539 10.606 20.649 1.00 95.56 163 GLU A C 1
ATOM 1296 O O . GLU A 1 163 ? -15.130 9.692 21.230 1.00 95.56 163 GLU A O 1
ATOM 1301 N N . ASP A 1 164 ? -13.543 10.387 19.794 1.00 94.31 164 ASP A N 1
ATOM 1302 C CA . ASP A 1 164 ? -12.978 9.075 19.529 1.00 94.31 164 ASP A CA 1
ATOM 1303 C C . ASP A 1 164 ? -12.171 8.580 20.731 1.00 94.31 164 ASP A C 1
ATOM 1305 O O . ASP A 1 164 ? -12.443 7.499 21.256 1.00 94.31 164 ASP A O 1
ATOM 1309 N N . TRP A 1 165 ? -11.244 9.383 21.245 1.00 96.31 165 TRP A N 1
ATOM 1310 C CA . TRP A 1 165 ? -10.437 9.036 22.412 1.00 96.31 165 TRP A CA 1
ATOM 1311 C C . TRP A 1 165 ? -11.281 8.910 23.683 1.00 96.31 165 TRP A C 1
ATOM 1313 O O . TRP A 1 165 ? -11.009 8.034 24.502 1.00 96.31 165 TRP A O 1
ATOM 1323 N N . GLY A 1 166 ? -12.356 9.688 23.815 1.00 96.94 166 GLY A N 1
ATOM 1324 C CA . GLY A 1 166 ? -13.347 9.562 24.881 1.00 96.94 166 GLY A CA 1
ATOM 1325 C C . GLY A 1 166 ? -14.044 8.200 24.871 1.00 96.94 166 GLY A C 1
ATOM 1326 O O . GLY A 1 166 ? -14.132 7.548 25.912 1.00 96.94 166 GLY A O 1
ATOM 1327 N N . MET A 1 167 ? -14.452 7.702 23.697 1.00 97.56 167 MET A N 1
ATOM 1328 C CA . MET A 1 167 ? -15.006 6.346 23.553 1.00 97.56 167 MET A CA 1
ATOM 1329 C C . MET A 1 167 ? -13.994 5.273 23.985 1.00 97.56 167 MET A C 1
ATOM 1331 O O . MET A 1 167 ? -14.328 4.380 24.769 1.00 97.56 167 MET A O 1
ATOM 1335 N N . ASN A 1 168 ? -12.741 5.394 23.526 1.00 98.00 168 ASN A N 1
ATOM 1336 C CA . ASN A 1 168 ? -11.654 4.485 23.902 1.00 98.00 168 ASN A CA 1
ATOM 1337 C C . ASN A 1 168 ? -11.413 4.512 25.421 1.00 98.00 168 ASN A C 1
ATOM 1339 O O . ASN A 1 168 ? -11.289 3.460 26.048 1.00 98.00 168 ASN A O 1
ATOM 1343 N N . TYR A 1 169 ? -11.384 5.703 26.028 1.00 97.56 169 TYR A N 1
ATOM 1344 C CA . TYR A 1 169 ? -11.234 5.881 27.470 1.00 97.56 169 TYR A CA 1
ATOM 1345 C C . TYR A 1 169 ? -12.352 5.168 28.233 1.00 97.56 169 TYR A C 1
ATOM 1347 O O . TYR A 1 169 ? -12.065 4.348 29.105 1.00 97.56 169 TYR A O 1
ATOM 1355 N N . LEU A 1 170 ? -13.617 5.412 27.875 1.00 97.38 170 LEU A N 1
ATOM 1356 C CA . LEU A 1 170 ? -14.767 4.777 28.522 1.00 97.38 170 LEU A CA 1
ATOM 1357 C C . LEU A 1 170 ? -14.711 3.249 28.401 1.00 97.38 170 LEU A C 1
ATOM 1359 O O . LEU A 1 170 ? -14.951 2.547 29.383 1.00 97.38 170 LEU A O 1
ATOM 1363 N N . ALA A 1 171 ? -14.350 2.722 27.228 1.00 98.06 171 ALA A N 1
ATOM 1364 C CA . ALA A 1 171 ? -14.200 1.284 27.022 1.00 98.06 171 ALA A CA 1
ATOM 1365 C C . ALA A 1 171 ? -13.085 0.691 27.901 1.00 98.06 171 ALA A C 1
ATOM 1367 O O . ALA A 1 171 ? -13.289 -0.341 28.548 1.00 98.06 171 ALA A O 1
ATOM 1368 N N . ARG A 1 172 ? -11.939 1.373 28.001 1.00 97.50 172 ARG A N 1
ATOM 1369 C CA . ARG A 1 172 ? -10.823 0.966 28.868 1.00 97.50 172 ARG A CA 1
ATOM 1370 C C . ARG A 1 172 ? -11.196 0.981 30.351 1.00 97.50 172 ARG A C 1
ATOM 1372 O O . ARG A 1 172 ? -10.817 0.057 31.066 1.00 97.50 172 ARG A O 1
ATOM 1379 N N . GLN A 1 173 ? -12.007 1.943 30.807 1.00 96.69 173 GLN A N 1
ATOM 1380 C CA . GLN A 1 173 ? -12.547 1.949 32.180 1.00 96.69 173 GLN A CA 1
ATOM 1381 C C . GLN A 1 173 ? -13.440 0.731 32.475 1.00 96.69 173 GLN A C 1
ATOM 1383 O O . GLN A 1 173 ? -13.599 0.344 33.630 1.00 96.69 173 GLN A O 1
ATOM 1388 N N . GLN A 1 174 ? -14.007 0.100 31.442 1.00 97.94 174 GLN A N 1
ATOM 1389 C CA . GLN A 1 174 ? -14.782 -1.139 31.561 1.00 97.94 174 GLN A CA 1
ATOM 1390 C C . GLN A 1 174 ? -13.943 -2.411 31.338 1.00 97.94 174 GLN A C 1
ATOM 1392 O O . GLN A 1 174 ? -14.503 -3.506 31.294 1.00 97.94 174 GLN A O 1
ATOM 1397 N N . GLY A 1 175 ? -12.616 -2.284 31.221 1.00 97.50 175 GLY A N 1
ATOM 1398 C CA . GLY A 1 175 ? -11.679 -3.402 31.082 1.00 97.50 175 GLY A CA 1
ATOM 1399 C C . GLY A 1 175 ? -11.426 -3.873 29.647 1.00 97.50 175 GLY A C 1
ATOM 1400 O O . GLY A 1 175 ? -10.738 -4.878 29.469 1.00 97.50 175 GLY A O 1
ATOM 1401 N N . PHE A 1 176 ? -11.948 -3.179 28.631 1.00 98.50 176 PHE A N 1
ATOM 1402 C CA . PHE A 1 176 ? -11.644 -3.489 27.230 1.00 98.50 176 PHE A CA 1
ATOM 1403 C C . PHE A 1 176 ? -10.302 -2.907 26.796 1.00 98.50 176 PHE A C 1
ATOM 1405 O O . PHE A 1 176 ? -9.815 -1.926 27.363 1.00 98.50 176 PHE A O 1
ATOM 1412 N N . LYS A 1 177 ? -9.720 -3.492 25.749 1.00 98.12 177 LYS A N 1
ATOM 1413 C CA . LYS A 1 177 ? -8.456 -3.032 25.170 1.00 98.12 177 LYS A CA 1
ATOM 1414 C C . LYS A 1 177 ? -8.629 -2.491 23.756 1.00 98.12 177 LYS A C 1
ATOM 1416 O O . LYS A 1 177 ? -9.439 -2.989 22.976 1.00 98.12 177 LYS A O 1
ATOM 1421 N N . CYS A 1 178 ? -7.804 -1.507 23.425 1.00 98.12 178 CYS A N 1
ATOM 1422 C CA . CYS A 1 178 ? -7.724 -0.926 22.093 1.00 98.12 178 CYS A CA 1
ATOM 1423 C C . CYS A 1 178 ? -6.466 -1.436 21.395 1.00 98.12 178 CYS A C 1
ATOM 1425 O O . CYS A 1 178 ? -5.406 -1.522 22.014 1.00 98.12 178 CYS A O 1
ATOM 1427 N N . TRP A 1 179 ? -6.580 -1.772 20.115 1.00 97.81 179 TRP A N 1
ATOM 1428 C CA . TRP A 1 179 ? -5.521 -2.425 19.357 1.00 97.81 179 TRP A CA 1
ATOM 1429 C C . TRP A 1 179 ? -5.310 -1.734 18.014 1.00 97.81 179 TRP A C 1
ATOM 1431 O O . TRP A 1 179 ? -6.236 -1.581 17.226 1.00 97.81 179 TRP A O 1
ATOM 1441 N N . ALA A 1 180 ? -4.087 -1.312 17.739 1.00 95.44 180 ALA A N 1
ATOM 1442 C CA . ALA A 1 180 ? -3.697 -0.785 16.446 1.00 95.44 180 ALA A CA 1
ATOM 1443 C C . ALA A 1 180 ? -3.201 -1.922 15.553 1.00 95.44 180 ALA A C 1
ATOM 1445 O O . ALA A 1 180 ? -2.272 -2.642 15.922 1.00 95.44 180 ALA A O 1
ATOM 1446 N N . ASP A 1 181 ? -3.797 -2.074 14.375 1.00 94.94 181 ASP A N 1
ATOM 1447 C CA . ASP A 1 181 ? -3.364 -3.070 13.403 1.00 94.94 181 ASP A CA 1
ATOM 1448 C C . ASP A 1 181 ? -2.250 -2.501 12.505 1.00 94.94 181 ASP A C 1
ATOM 1450 O O . ASP A 1 181 ? -2.508 -1.609 11.686 1.00 94.94 181 ASP A O 1
ATOM 1454 N N . PRO A 1 182 ? -1.010 -3.018 12.604 1.00 87.50 182 PRO A N 1
ATOM 1455 C CA . PRO A 1 182 ? 0.103 -2.524 11.804 1.00 87.50 182 PRO A CA 1
ATOM 1456 C C . PRO A 1 182 ? 0.024 -2.931 10.329 1.00 87.50 182 PRO A C 1
ATOM 1458 O O . PRO A 1 182 ? 0.701 -2.333 9.489 1.00 87.50 182 PRO A O 1
ATOM 1461 N N . ARG A 1 183 ? -0.756 -3.958 9.980 1.00 87.31 183 ARG A N 1
ATOM 1462 C CA . ARG A 1 183 ? -0.877 -4.478 8.610 1.00 87.31 183 ARG A CA 1
ATOM 1463 C C . ARG A 1 183 ? -1.634 -3.510 7.714 1.00 87.31 183 ARG A C 1
ATOM 1465 O O . ARG A 1 183 ? -1.348 -3.457 6.518 1.00 87.31 183 ARG A O 1
ATOM 1472 N N . CYS A 1 184 ? -2.547 -2.736 8.299 1.00 86.06 184 CYS A N 1
ATOM 1473 C CA . CYS A 1 184 ? -3.353 -1.763 7.582 1.00 86.06 184 CYS A CA 1
ATOM 1474 C C . CYS A 1 184 ? -2.491 -0.689 6.899 1.00 86.06 184 CYS A C 1
ATOM 1476 O O . CYS A 1 184 ? -1.430 -0.287 7.391 1.00 86.06 184 CYS A O 1
ATOM 1478 N N . ARG A 1 185 ? -2.944 -0.215 5.739 1.00 81.69 185 ARG A N 1
ATOM 1479 C CA . ARG A 1 185 ? -2.330 0.887 4.990 1.00 81.69 185 ARG A CA 1
ATOM 1480 C C . ARG A 1 185 ? -3.341 1.984 4.738 1.00 81.69 185 ARG A C 1
ATOM 1482 O O . ARG A 1 185 ? -3.959 2.052 3.684 1.00 81.69 185 ARG A O 1
ATOM 1489 N N . ILE A 1 186 ? -3.461 2.854 5.728 1.00 88.56 186 ILE A N 1
ATOM 1490 C CA . ILE A 1 186 ? -4.496 3.872 5.761 1.00 88.56 186 ILE A CA 1
ATOM 1491 C C . ILE A 1 186 ? -3.899 5.230 5.390 1.00 88.56 186 ILE A C 1
ATOM 1493 O O . ILE A 1 186 ? -2.905 5.667 5.972 1.00 88.56 186 ILE A O 1
ATOM 1497 N N . GLY A 1 187 ? -4.501 5.878 4.399 1.00 82.81 187 GLY A N 1
ATOM 1498 C CA . GLY A 1 187 ? -4.208 7.256 4.019 1.00 82.81 187 GLY A CA 1
ATOM 1499 C C . GLY A 1 187 ? -5.306 8.200 4.499 1.00 82.81 187 GLY A C 1
ATOM 1500 O O . GLY A 1 187 ? -6.439 7.785 4.734 1.00 82.81 187 GLY A O 1
ATOM 1501 N N . HIS A 1 188 ? -4.982 9.481 4.614 1.00 84.81 188 HIS A N 1
ATOM 1502 C CA . HIS A 1 188 ? -5.918 10.532 5.002 1.00 84.81 188 HIS A CA 1
ATOM 1503 C C . HIS A 1 188 ? -5.977 11.576 3.884 1.00 84.81 188 HIS A C 1
ATOM 1505 O O . HIS A 1 188 ? -4.955 12.135 3.499 1.00 84.81 188 HIS A O 1
ATOM 1511 N N . LEU A 1 189 ? -7.152 11.816 3.313 1.00 79.50 189 LEU A N 1
ATOM 1512 C CA . LEU A 1 189 ? -7.377 12.728 2.197 1.00 79.50 189 LEU A CA 1
ATOM 1513 C C . LEU A 1 189 ? -7.592 14.167 2.700 1.00 79.50 189 LEU A C 1
ATOM 1515 O O . LEU A 1 189 ? -8.506 14.463 3.470 1.00 79.50 189 LEU A O 1
ATOM 1519 N N . GLY A 1 190 ? -6.746 15.084 2.239 1.00 78.94 190 GLY A N 1
ATOM 1520 C CA . GLY A 1 190 ? -6.896 16.532 2.399 1.00 78.94 190 GLY A CA 1
ATOM 1521 C C . GLY A 1 190 ? -6.585 17.246 1.084 1.00 78.94 190 GLY A C 1
ATOM 1522 O O . GLY A 1 190 ? -7.001 16.783 0.027 1.00 78.94 190 GLY A O 1
ATOM 1523 N N . LEU A 1 191 ? -5.807 18.339 1.125 1.00 68.44 191 LEU A N 1
ATOM 1524 C CA . LEU A 1 191 ? -5.299 18.976 -0.109 1.00 68.44 191 LEU A CA 1
ATOM 1525 C C . LEU A 1 191 ? -4.422 18.026 -0.944 1.00 68.44 191 LEU A C 1
ATOM 1527 O O . LEU A 1 191 ? -4.317 18.174 -2.156 1.00 68.44 191 LEU A O 1
ATOM 1531 N N . ARG A 1 192 ? -3.808 17.041 -0.284 1.00 72.31 192 ARG A N 1
ATOM 1532 C CA . ARG A 1 192 ? -3.160 15.870 -0.878 1.00 72.31 192 ARG A CA 1
ATOM 1533 C C . ARG A 1 192 ? -3.533 14.628 -0.071 1.00 72.31 192 ARG A C 1
ATOM 1535 O O . ARG A 1 192 ? -4.212 14.728 0.950 1.00 72.31 192 ARG A O 1
ATOM 1542 N N . SER A 1 193 ? -3.071 13.461 -0.505 1.00 70.69 193 SER A N 1
ATOM 1543 C CA . SER A 1 193 ? -3.116 12.263 0.340 1.00 70.69 193 SER A CA 1
ATOM 1544 C C . SER A 1 193 ? -1.961 12.304 1.340 1.00 70.69 193 SER A C 1
ATOM 1546 O O . SER A 1 193 ? -0.826 12.569 0.939 1.00 70.69 193 SER A O 1
ATOM 1548 N N . TYR A 1 194 ? -2.262 12.062 2.614 1.00 73.00 194 TYR A N 1
ATOM 1549 C CA . TYR A 1 194 ? -1.292 11.959 3.701 1.00 73.00 194 TYR A CA 1
ATOM 1550 C C . TYR A 1 194 ? -1.159 10.504 4.129 1.00 73.00 194 TYR A C 1
ATOM 1552 O O . TYR A 1 194 ? -2.163 9.829 4.369 1.00 73.00 194 TYR A O 1
ATOM 1560 N N . TRP A 1 195 ? 0.072 10.032 4.244 1.00 77.62 195 TRP A N 1
ATOM 1561 C CA . TRP A 1 195 ? 0.405 8.657 4.594 1.00 77.62 195 TRP A CA 1
ATOM 1562 C C . TRP A 1 195 ? 1.344 8.635 5.794 1.00 77.62 195 TRP A C 1
ATOM 1564 O O . TRP A 1 195 ? 1.993 9.627 6.110 1.00 77.62 195 TRP A O 1
ATOM 1574 N N . VAL A 1 196 ? 1.462 7.483 6.456 1.00 74.75 196 VAL A N 1
ATOM 1575 C CA . VAL A 1 196 ? 2.396 7.329 7.587 1.00 74.75 196 VAL A CA 1
ATOM 1576 C C . VAL A 1 196 ? 3.849 7.640 7.193 1.00 74.75 196 VAL A C 1
ATOM 1578 O O . VAL A 1 196 ? 4.623 8.115 8.015 1.00 74.75 196 VAL A O 1
ATOM 1581 N N . ASN A 1 197 ? 4.189 7.473 5.915 1.00 67.88 197 ASN A N 1
ATOM 1582 C CA . ASN A 1 197 ? 5.506 7.788 5.362 1.00 67.88 197 ASN A CA 1
ATOM 1583 C C . ASN A 1 197 ? 5.806 9.296 5.294 1.00 67.88 197 ASN A C 1
ATOM 1585 O O . ASN A 1 197 ? 6.954 9.670 5.076 1.00 67.88 197 ASN A O 1
ATOM 1589 N N . ASP A 1 198 ? 4.800 10.152 5.493 1.00 66.44 198 ASP A N 1
ATOM 1590 C CA . ASP A 1 198 ? 4.970 11.605 5.554 1.00 66.44 198 ASP A CA 1
ATOM 1591 C C . ASP A 1 198 ? 5.358 12.113 6.956 1.00 66.44 198 ASP A C 1
ATOM 1593 O O . ASP A 1 198 ? 5.575 13.312 7.126 1.00 66.44 198 ASP A O 1
ATOM 1597 N N . VAL A 1 199 ? 5.401 11.241 7.973 1.00 68.31 199 VAL A N 1
ATOM 1598 C CA . VAL A 1 199 ? 5.821 11.619 9.332 1.00 68.31 199 VAL A CA 1
ATOM 1599 C C . VAL A 1 199 ? 7.332 11.831 9.343 1.00 68.31 199 VAL A C 1
ATOM 1601 O O . VAL A 1 199 ? 8.086 10.965 8.895 1.00 68.31 199 VAL A O 1
ATOM 1604 N N . ASN A 1 200 ? 7.789 12.966 9.876 1.00 58.72 200 ASN A N 1
ATOM 1605 C CA . ASN A 1 200 ? 9.217 13.203 10.038 1.00 58.72 200 ASN A CA 1
ATOM 1606 C C . ASN A 1 200 ? 9.802 12.197 11.044 1.00 58.72 200 ASN A C 1
ATOM 1608 O O . ASN A 1 200 ? 9.243 11.978 12.118 1.00 58.72 200 ASN A O 1
ATOM 1612 N N . VAL A 1 201 ? 10.941 11.592 10.706 1.00 51.97 201 VAL A N 1
ATOM 1613 C CA . VAL A 1 201 ? 11.604 10.584 11.547 1.00 51.97 201 VAL A CA 1
ATOM 1614 C C . VAL A 1 201 ? 12.004 11.177 12.903 1.00 51.97 201 VAL A C 1
ATOM 1616 O O . VAL A 1 201 ? 11.992 10.468 13.906 1.00 51.97 201 VAL A O 1
ATOM 1619 N N . ASP A 1 202 ? 12.269 12.484 12.951 1.00 42.44 202 ASP A N 1
ATOM 1620 C CA . ASP A 1 202 ? 12.566 13.208 14.190 1.00 42.44 202 ASP A CA 1
ATOM 1621 C C . ASP A 1 202 ? 11.317 13.395 15.080 1.00 42.44 202 ASP A C 1
ATOM 1623 O O . ASP A 1 202 ? 11.422 13.338 16.301 1.00 42.44 202 ASP A O 1
ATOM 1627 N N . ASP A 1 203 ? 10.110 13.497 14.504 1.00 42.69 203 ASP A N 1
ATOM 1628 C CA . ASP A 1 203 ? 8.845 13.583 15.262 1.00 42.69 203 ASP A CA 1
ATOM 1629 C C . ASP A 1 203 ? 8.428 12.231 15.880 1.00 42.69 203 ASP A C 1
ATOM 1631 O O . ASP A 1 203 ? 7.597 12.178 16.795 1.00 42.69 203 ASP A O 1
ATOM 1635 N N . LEU A 1 204 ? 9.027 11.124 15.421 1.00 45.94 204 LEU A N 1
ATOM 1636 C CA . LEU A 1 204 ? 8.904 9.808 16.062 1.00 45.94 204 LEU A CA 1
ATOM 1637 C C . LEU A 1 204 ? 9.678 9.744 17.392 1.00 45.94 204 LEU A C 1
ATOM 1639 O O . LEU A 1 204 ? 9.395 8.875 18.220 1.00 45.94 204 LEU A O 1
ATOM 1643 N N . ALA A 1 205 ? 10.634 10.657 17.619 1.00 36.94 205 ALA A N 1
ATOM 1644 C CA . ALA A 1 205 ? 11.412 10.717 18.855 1.00 36.94 205 ALA A CA 1
ATOM 1645 C C . ALA A 1 205 ? 10.601 11.293 20.029 1.00 36.94 205 ALA A C 1
ATOM 1647 O O . ALA A 1 205 ? 10.732 10.807 21.153 1.00 36.94 205 ALA A O 1
ATOM 1648 N N . ASP A 1 206 ? 9.691 12.235 19.759 1.00 38.06 206 ASP A N 1
ATOM 1649 C CA . ASP A 1 206 ? 8.891 12.919 20.789 1.00 38.06 206 ASP A CA 1
ATOM 1650 C C . ASP A 1 206 ? 7.529 12.259 21.062 1.00 38.06 206 ASP A C 1
ATOM 1652 O O . ASP A 1 206 ? 6.705 12.757 21.831 1.00 38.06 206 ASP A O 1
ATOM 1656 N N . SER A 1 207 ? 7.292 11.083 20.477 1.00 38.91 207 SER A N 1
ATOM 1657 C CA . SER A 1 207 ? 6.154 10.233 20.823 1.00 38.91 207 SER A CA 1
ATOM 1658 C C . SER A 1 207 ? 6.493 8.746 20.742 1.00 38.91 207 SER A C 1
ATOM 1660 O O . SER A 1 207 ? 5.818 8.018 20.041 1.00 38.91 207 SER A O 1
ATOM 1662 N N . TYR A 1 208 ? 7.520 8.292 21.477 1.00 41.25 208 TYR A N 1
ATOM 1663 C CA . TYR A 1 208 ? 7.755 6.914 21.974 1.00 41.25 208 TYR A CA 1
ATOM 1664 C C . TYR A 1 208 ? 7.407 5.693 21.077 1.00 41.25 208 TYR A C 1
ATOM 1666 O O . TYR A 1 208 ? 7.268 4.576 21.591 1.00 41.25 208 TYR A O 1
ATOM 1674 N N . VAL A 1 209 ? 7.297 5.863 19.761 1.00 39.88 209 VAL A N 1
ATOM 1675 C CA . VAL A 1 209 ? 6.913 4.831 18.801 1.00 39.88 209 VAL A CA 1
ATOM 1676 C C . VAL A 1 209 ? 7.937 4.824 17.683 1.00 39.88 209 VAL A C 1
ATOM 1678 O O . VAL A 1 209 ? 7.983 5.732 16.859 1.00 39.88 209 VAL A O 1
ATOM 1681 N N . SER A 1 210 ? 8.745 3.765 17.618 1.00 40.22 210 SER A N 1
ATOM 1682 C CA . SER A 1 210 ? 9.520 3.498 16.410 1.00 40.22 210 SER A CA 1
ATOM 1683 C C . SER A 1 210 ? 8.610 2.799 15.407 1.00 40.22 210 SER A C 1
ATOM 1685 O O . SER A 1 210 ? 8.123 1.688 15.637 1.00 40.22 210 SER A O 1
ATOM 1687 N N . ILE A 1 211 ? 8.346 3.489 14.303 1.00 40.59 211 ILE A N 1
ATOM 1688 C CA . ILE A 1 211 ? 7.641 2.935 13.157 1.00 40.59 211 ILE A CA 1
ATOM 1689 C C . ILE A 1 211 ? 8.702 2.459 12.178 1.00 40.59 211 ILE A C 1
ATOM 1691 O O . ILE A 1 211 ? 9.406 3.257 11.568 1.00 40.59 211 ILE A O 1
ATOM 1695 N N . THR A 1 212 ? 8.834 1.146 12.040 1.00 41.72 212 THR A N 1
ATOM 1696 C CA . THR A 1 212 ? 9.643 0.556 10.969 1.00 41.72 212 THR A CA 1
ATOM 1697 C C . THR A 1 212 ? 8.714 0.094 9.861 1.00 41.72 212 THR A C 1
ATOM 1699 O O . THR A 1 212 ? 7.662 -0.487 10.126 1.00 41.72 212 THR A O 1
ATOM 1702 N N . GLU A 1 213 ? 9.057 0.346 8.602 1.00 43.78 213 GLU A N 1
ATOM 1703 C CA . GLU A 1 213 ? 8.354 -0.334 7.520 1.00 43.78 213 GLU A CA 1
ATOM 1704 C C . GLU A 1 213 ? 8.645 -1.838 7.611 1.00 43.78 213 GLU A C 1
ATOM 1706 O O . GLU A 1 213 ? 9.799 -2.269 7.600 1.00 43.78 213 GLU A O 1
ATOM 1711 N N . GLY A 1 214 ? 7.592 -2.646 7.714 1.00 41.22 214 GLY A N 1
ATOM 1712 C CA . GLY A 1 214 ? 7.647 -4.098 7.564 1.00 41.22 214 GLY A CA 1
ATOM 1713 C C . GLY A 1 214 ? 8.286 -4.482 6.244 1.00 41.22 214 GLY A C 1
ATOM 1714 O O . GLY A 1 214 ? 8.262 -3.691 5.300 1.00 41.22 214 GLY A O 1
ATOM 1715 N N . ARG A 1 215 ? 8.902 -5.672 6.228 1.00 46.25 215 ARG A N 1
ATOM 1716 C CA . ARG A 1 215 ? 9.990 -6.085 5.322 1.00 46.25 215 ARG A CA 1
ATOM 1717 C C . ARG A 1 215 ? 10.264 -5.073 4.205 1.00 46.25 215 ARG A C 1
ATOM 1719 O O . ARG A 1 215 ? 9.645 -5.137 3.144 1.00 46.25 215 ARG A O 1
ATOM 1726 N N . VAL A 1 216 ? 11.264 -4.210 4.423 1.00 50.31 216 VAL A N 1
ATOM 1727 C CA . VAL A 1 216 ? 11.948 -3.406 3.380 1.00 50.31 216 VAL A CA 1
ATOM 1728 C C . VAL A 1 216 ? 12.151 -4.238 2.104 1.00 50.31 216 VAL A C 1
ATOM 1730 O O . VAL A 1 216 ? 12.050 -3.761 0.977 1.00 50.31 216 VAL A O 1
ATOM 1733 N N . ASP A 1 217 ? 12.355 -5.536 2.304 1.00 59.69 217 ASP A N 1
ATOM 1734 C CA . ASP A 1 217 ? 12.437 -6.544 1.278 1.00 59.69 217 ASP A CA 1
ATOM 1735 C C . ASP A 1 217 ? 11.148 -7.381 1.093 1.00 59.69 217 ASP A C 1
ATOM 1737 O O . ASP A 1 217 ? 11.022 -8.508 1.584 1.00 59.69 217 ASP A O 1
ATOM 1741 N N . LYS A 1 218 ? 10.181 -6.850 0.333 1.00 67.69 218 LYS A N 1
ATOM 1742 C CA . LYS A 1 218 ? 8.874 -7.508 0.104 1.00 67.69 218 LYS A CA 1
ATOM 1743 C C . LYS A 1 218 ? 8.928 -8.725 -0.824 1.00 67.69 218 LYS A C 1
ATOM 1745 O O . LYS A 1 218 ? 7.956 -9.472 -0.915 1.00 67.69 218 LYS A O 1
ATOM 1750 N N . THR A 1 219 ? 10.034 -8.922 -1.544 1.00 73.94 219 THR A N 1
ATOM 1751 C CA . THR A 1 219 ? 10.192 -10.019 -2.519 1.00 73.94 219 THR A CA 1
ATOM 1752 C C . THR A 1 219 ? 11.505 -10.790 -2.361 1.00 73.94 219 THR A C 1
ATOM 1754 O O . THR A 1 219 ? 11.926 -11.461 -3.299 1.00 73.94 219 THR A O 1
ATOM 1757 N N . ASN A 1 220 ? 12.118 -10.744 -1.175 1.00 82.12 220 ASN A N 1
ATOM 1758 C CA . ASN A 1 220 ? 13.358 -11.445 -0.812 1.00 82.12 220 ASN A CA 1
ATOM 1759 C C . ASN A 1 220 ? 14.606 -11.063 -1.646 1.00 82.12 220 ASN A C 1
ATOM 1761 O O . ASN A 1 220 ? 15.505 -11.881 -1.818 1.00 82.12 220 ASN A O 1
ATOM 1765 N N . ILE A 1 221 ? 14.680 -9.834 -2.164 1.00 86.75 221 ILE A N 1
ATOM 1766 C CA . ILE A 1 221 ? 15.831 -9.223 -2.845 1.00 86.75 221 ILE A CA 1
ATOM 1767 C C . ILE A 1 221 ? 17.147 -9.471 -2.088 1.00 86.75 221 ILE A C 1
ATOM 1769 O O . ILE A 1 221 ? 18.111 -9.911 -2.702 1.00 86.75 221 ILE A O 1
ATOM 1773 N N . ILE A 1 222 ? 17.222 -9.216 -0.780 1.00 84.81 222 ILE A N 1
ATOM 1774 C CA . ILE A 1 222 ? 18.433 -9.361 0.041 1.00 84.81 222 ILE A CA 1
ATOM 1775 C C . ILE A 1 222 ? 18.840 -10.829 0.162 1.00 84.81 222 ILE A C 1
ATOM 1777 O O . ILE A 1 222 ? 20.011 -11.156 -0.030 1.00 84.81 222 ILE A O 1
ATOM 1781 N N . GLN A 1 223 ? 17.897 -11.728 0.456 1.00 81.94 223 GLN A N 1
ATOM 1782 C CA . GLN A 1 223 ? 18.190 -13.162 0.545 1.00 81.94 223 GLN A CA 1
ATOM 1783 C C . GLN A 1 223 ? 18.572 -13.744 -0.820 1.00 81.94 223 GLN A C 1
ATOM 1785 O O . GLN A 1 223 ? 19.452 -14.603 -0.901 1.00 81.94 223 GLN A O 1
ATOM 1790 N N . ASP A 1 224 ? 17.944 -13.273 -1.894 1.00 93.06 224 ASP A N 1
ATOM 1791 C CA . ASP A 1 224 ? 18.275 -13.686 -3.251 1.00 93.06 224 ASP A CA 1
ATOM 1792 C C . ASP A 1 224 ? 19.647 -13.152 -3.668 1.00 93.06 224 ASP A C 1
ATOM 1794 O O . ASP A 1 224 ? 20.430 -13.907 -4.235 1.00 93.06 224 ASP A O 1
ATOM 1798 N N . LEU A 1 225 ? 19.992 -11.902 -3.342 1.00 93.62 225 LEU A N 1
ATOM 1799 C CA . LEU A 1 225 ? 21.328 -11.343 -3.575 1.00 93.62 225 LEU A CA 1
ATOM 1800 C C . LEU A 1 225 ? 22.401 -12.098 -2.793 1.00 93.62 225 LEU A C 1
ATOM 1802 O O . LEU A 1 225 ? 23.453 -12.403 -3.351 1.00 93.62 225 LEU A O 1
ATOM 1806 N N . ALA A 1 226 ? 22.131 -12.440 -1.532 1.00 89.88 226 ALA A N 1
ATOM 1807 C CA . ALA A 1 226 ? 23.027 -13.247 -0.707 1.00 89.88 226 ALA A CA 1
ATOM 1808 C C . ALA A 1 226 ? 23.308 -14.598 -1.379 1.00 89.88 226 ALA A C 1
ATOM 1810 O O . ALA A 1 226 ? 24.461 -14.981 -1.573 1.00 89.88 226 ALA A O 1
ATOM 1811 N N . ALA A 1 227 ? 22.258 -15.284 -1.835 1.00 93.56 227 ALA A N 1
ATOM 1812 C CA . ALA A 1 227 ? 22.399 -16.555 -2.533 1.00 93.56 227 ALA A CA 1
ATOM 1813 C C . ALA A 1 227 ? 23.071 -16.414 -3.916 1.00 93.56 227 ALA A C 1
ATOM 1815 O O . ALA A 1 227 ? 23.887 -17.257 -4.285 1.00 93.56 227 ALA A O 1
ATOM 1816 N N . TYR A 1 228 ? 22.758 -15.357 -4.668 1.00 97.19 228 TYR A N 1
ATOM 1817 C CA . TYR A 1 228 ? 23.272 -15.115 -6.018 1.00 97.19 228 TYR A CA 1
ATOM 1818 C C . TYR A 1 228 ? 24.755 -14.735 -6.017 1.00 97.19 228 TYR A C 1
ATOM 1820 O O . TYR A 1 228 ? 25.546 -15.287 -6.780 1.00 97.19 228 TYR A O 1
ATOM 1828 N N . TRP A 1 229 ? 25.155 -13.827 -5.124 1.00 96.12 229 TRP A N 1
ATOM 1829 C CA . TRP A 1 229 ? 26.548 -13.411 -4.958 1.00 96.12 229 TRP A CA 1
ATOM 1830 C C . TRP A 1 229 ? 27.363 -14.348 -4.068 1.00 96.12 229 TRP A C 1
ATOM 1832 O O . TRP A 1 229 ? 28.575 -14.165 -3.975 1.00 96.12 229 TRP A O 1
ATOM 1842 N N . LYS A 1 230 ? 26.725 -15.352 -3.451 1.00 97.56 230 LYS A N 1
ATOM 1843 C CA . LYS A 1 230 ? 27.342 -16.270 -2.480 1.00 97.56 230 LYS A CA 1
ATOM 1844 C C . LYS A 1 230 ? 27.969 -15.516 -1.302 1.00 97.56 230 LYS A C 1
ATOM 1846 O O . LYS A 1 230 ? 29.089 -15.803 -0.895 1.00 97.56 230 LYS A O 1
ATOM 1851 N N . LEU A 1 231 ? 27.226 -14.544 -0.783 1.00 93.75 231 LEU A N 1
ATOM 1852 C CA . LEU A 1 231 ? 27.592 -13.709 0.356 1.00 93.75 231 LEU A CA 1
ATOM 1853 C C . LEU A 1 231 ? 26.623 -13.954 1.514 1.00 93.75 231 LEU A C 1
ATOM 1855 O O . LEU A 1 231 ? 25.483 -14.374 1.315 1.00 93.75 231 LEU A O 1
ATOM 1859 N N . SER A 1 232 ? 27.053 -13.652 2.733 1.00 86.62 232 SER A N 1
ATOM 1860 C CA . SER A 1 232 ? 26.156 -13.534 3.879 1.00 86.62 232 SER A CA 1
ATOM 1861 C C . SER A 1 232 ? 25.269 -12.287 3.759 1.00 86.62 232 SER A C 1
ATOM 1863 O O . SER A 1 232 ? 25.596 -11.321 3.070 1.00 86.62 232 SER A O 1
ATOM 1865 N N . ILE A 1 233 ? 24.131 -12.278 4.459 1.00 77.19 233 ILE A N 1
ATOM 1866 C CA . ILE A 1 233 ? 23.224 -11.117 4.484 1.00 77.19 233 ILE A CA 1
ATOM 1867 C C . ILE A 1 233 ? 23.940 -9.825 4.944 1.00 77.19 233 ILE A C 1
ATOM 1869 O O . ILE A 1 233 ? 23.745 -8.799 4.292 1.00 77.19 233 ILE A O 1
ATOM 1873 N N . PRO A 1 234 ? 24.781 -9.825 6.003 1.00 72.88 234 PRO A N 1
ATOM 1874 C CA . PRO A 1 234 ? 25.553 -8.638 6.378 1.00 72.88 234 PRO A CA 1
ATOM 1875 C C . PRO A 1 234 ? 26.482 -8.134 5.266 1.00 72.88 234 PRO A C 1
ATOM 1877 O O . PRO A 1 234 ? 26.508 -6.938 4.995 1.00 72.88 234 PRO A O 1
ATOM 1880 N N . GLU A 1 235 ? 27.186 -9.029 4.567 1.00 85.75 235 GLU A N 1
ATOM 1881 C CA . GLU A 1 235 ? 28.066 -8.652 3.450 1.00 85.75 235 GLU A CA 1
ATOM 1882 C C . GLU A 1 235 ? 27.286 -8.050 2.275 1.00 85.75 235 GLU A C 1
ATOM 1884 O O . GLU A 1 235 ? 27.758 -7.107 1.639 1.00 85.75 235 GLU A O 1
ATOM 1889 N N . VAL A 1 236 ? 26.070 -8.542 2.003 1.00 85.69 236 VAL A N 1
ATOM 1890 C CA . VAL A 1 236 ? 25.164 -7.919 1.023 1.00 85.69 236 VAL A CA 1
ATOM 1891 C C . VAL A 1 236 ? 24.808 -6.499 1.447 1.00 85.69 236 VAL A C 1
ATOM 1893 O O . VAL A 1 236 ? 24.882 -5.591 0.622 1.00 85.69 236 VAL A O 1
ATOM 1896 N N . TRP A 1 237 ? 24.452 -6.284 2.716 1.00 79.19 237 TRP A N 1
ATOM 1897 C CA . TRP A 1 237 ? 24.137 -4.946 3.218 1.00 79.19 237 TRP A CA 1
ATOM 1898 C C . TRP A 1 237 ? 25.314 -3.987 3.090 1.00 79.19 237 TRP A C 1
ATOM 1900 O O . TRP A 1 237 ? 25.124 -2.876 2.600 1.00 79.19 237 TRP A O 1
ATOM 1910 N N . GLU A 1 238 ? 26.517 -4.409 3.470 1.00 80.88 238 GLU A N 1
ATOM 1911 C CA . GLU A 1 238 ? 27.720 -3.585 3.324 1.00 80.88 238 GLU A CA 1
ATOM 1912 C C . GLU A 1 238 ? 28.011 -3.275 1.852 1.00 80.88 238 GLU A C 1
ATOM 1914 O O . GLU A 1 238 ? 28.236 -2.118 1.493 1.00 80.88 238 GLU A O 1
ATOM 1919 N N . LYS A 1 239 ? 27.879 -4.269 0.966 1.00 87.69 239 LYS A N 1
ATOM 1920 C CA . LYS A 1 239 ? 28.029 -4.071 -0.480 1.00 87.69 239 LYS A CA 1
ATOM 1921 C C . LYS A 1 239 ? 27.006 -3.084 -1.048 1.00 87.69 239 LYS A C 1
ATOM 1923 O O . LYS A 1 239 ? 27.370 -2.245 -1.866 1.00 87.69 239 LYS A O 1
ATOM 1928 N N . LEU A 1 240 ? 25.742 -3.154 -0.624 1.00 84.69 240 LEU A N 1
ATOM 1929 C CA . LEU A 1 240 ? 24.703 -2.218 -1.065 1.00 84.69 240 LEU A CA 1
ATOM 1930 C C . LEU A 1 240 ? 24.921 -0.809 -0.495 1.00 84.69 240 LEU A C 1
ATOM 1932 O O . LEU A 1 240 ? 24.728 0.163 -1.217 1.00 84.69 240 LEU A O 1
ATOM 1936 N N . LYS A 1 241 ? 25.345 -0.669 0.766 1.00 81.12 241 LYS A N 1
ATOM 1937 C CA . LYS A 1 241 ? 25.657 0.642 1.368 1.00 81.12 241 LYS A CA 1
ATOM 1938 C C . LYS A 1 241 ? 26.843 1.324 0.689 1.00 81.12 241 LYS A C 1
ATOM 1940 O O . LYS A 1 241 ? 26.824 2.542 0.545 1.00 81.12 241 LYS A O 1
ATOM 1945 N N . ALA A 1 242 ? 27.840 0.547 0.266 1.00 82.31 242 ALA A N 1
ATOM 1946 C CA . ALA A 1 242 ? 29.040 1.055 -0.391 1.00 82.31 242 ALA A CA 1
ATOM 1947 C C . ALA A 1 242 ? 28.778 1.632 -1.793 1.00 82.31 242 ALA A C 1
ATOM 1949 O O . ALA A 1 242 ? 29.603 2.384 -2.300 1.00 82.31 242 ALA A O 1
ATOM 1950 N N . VAL A 1 243 ? 27.650 1.295 -2.427 1.00 82.75 243 VAL A N 1
ATOM 1951 C CA . VAL A 1 243 ? 27.276 1.831 -3.743 1.00 82.75 243 VAL A CA 1
ATOM 1952 C C . VAL A 1 243 ? 26.757 3.263 -3.570 1.00 82.75 243 VAL A C 1
ATOM 1954 O O . VAL A 1 243 ? 25.730 3.423 -2.911 1.00 82.75 243 VAL A O 1
ATOM 1957 N N . PRO A 1 244 ? 27.383 4.305 -4.150 1.00 80.88 244 PRO A N 1
ATOM 1958 C CA . PRO A 1 244 ? 26.887 5.681 -4.053 1.00 80.88 244 PRO A CA 1
ATOM 1959 C C . PRO A 1 244 ? 25.458 5.832 -4.589 1.00 80.88 244 PRO A C 1
ATOM 1961 O O . PRO A 1 244 ? 25.040 5.110 -5.494 1.00 80.88 244 PRO A O 1
ATOM 1964 N N . ALA A 1 245 ? 24.680 6.759 -4.021 1.00 73.62 245 ALA A N 1
ATOM 1965 C CA . ALA A 1 245 ? 23.282 6.959 -4.426 1.00 73.62 245 ALA A CA 1
ATOM 1966 C C . ALA A 1 245 ? 23.138 7.495 -5.863 1.00 73.62 245 ALA A C 1
ATOM 1968 O O . ALA A 1 245 ? 22.091 7.309 -6.476 1.00 73.62 245 ALA A O 1
ATOM 1969 N N . ASP A 1 246 ? 24.183 8.137 -6.372 1.00 79.31 246 ASP A N 1
ATOM 1970 C CA . ASP A 1 246 ? 24.303 8.788 -7.672 1.00 79.31 246 ASP A CA 1
ATOM 1971 C C . ASP A 1 246 ? 25.282 8.057 -8.611 1.00 79.31 246 ASP A C 1
ATOM 1973 O O . ASP A 1 246 ? 25.662 8.602 -9.644 1.00 79.31 246 ASP A O 1
ATOM 1977 N N . ILE A 1 247 ? 25.685 6.816 -8.294 1.00 84.88 247 ILE A N 1
ATOM 1978 C CA . ILE A 1 247 ? 26.684 6.070 -9.083 1.00 84.88 247 ILE A CA 1
ATOM 1979 C C . ILE A 1 247 ? 26.300 5.954 -10.564 1.00 84.88 247 ILE A C 1
ATOM 1981 O O . ILE A 1 247 ? 27.143 6.111 -11.442 1.00 84.88 247 ILE A O 1
ATOM 1985 N N . THR A 1 248 ? 25.014 5.745 -10.852 1.00 84.19 248 THR A N 1
ATOM 1986 C CA . THR A 1 248 ? 24.498 5.626 -12.218 1.00 84.19 248 THR A CA 1
ATOM 1987 C C . THR A 1 248 ? 24.586 6.951 -12.964 1.00 84.19 248 THR A C 1
ATOM 1989 O O . THR A 1 248 ? 24.930 6.958 -14.138 1.00 84.19 248 THR A O 1
ATOM 1992 N N . THR A 1 249 ? 24.335 8.070 -12.279 1.00 85.56 249 THR A N 1
ATOM 1993 C CA . THR A 1 249 ? 24.503 9.430 -12.811 1.00 85.56 249 THR A CA 1
ATOM 1994 C C . THR A 1 249 ? 25.972 9.706 -13.126 1.00 85.56 249 THR A C 1
ATOM 1996 O O . THR A 1 249 ? 26.292 10.157 -14.224 1.00 85.56 249 THR A O 1
ATOM 1999 N N . GLN A 1 250 ? 26.877 9.386 -12.196 1.00 86.62 250 GLN A N 1
ATOM 2000 C CA . GLN A 1 250 ? 28.318 9.576 -12.383 1.00 86.62 250 GLN A CA 1
ATOM 2001 C C . GLN A 1 250 ? 28.841 8.764 -13.573 1.00 86.62 250 GLN A C 1
ATOM 2003 O O . GLN A 1 250 ? 29.524 9.298 -14.444 1.00 86.62 250 GLN A O 1
ATOM 2008 N N . GLU A 1 251 ? 28.502 7.478 -13.647 1.00 89.00 251 GLU A N 1
ATOM 2009 C CA . GLU A 1 251 ? 28.955 6.602 -14.729 1.00 89.00 251 GLU A CA 1
ATOM 2010 C C . GLU A 1 251 ? 28.327 6.949 -16.076 1.00 89.00 251 GLU A C 1
ATOM 2012 O O . GLU A 1 251 ? 29.006 6.823 -17.096 1.00 89.00 251 GLU A O 1
ATOM 2017 N N . TRP A 1 252 ? 27.064 7.385 -16.093 1.00 89.00 252 TRP A N 1
ATOM 2018 C CA . TRP A 1 252 ? 26.417 7.874 -17.306 1.00 89.00 252 TRP A CA 1
ATOM 2019 C C . TRP A 1 252 ? 27.147 9.098 -17.844 1.00 89.00 252 TRP A C 1
ATOM 2021 O O . TRP A 1 252 ? 27.564 9.088 -18.995 1.00 89.00 252 TRP A O 1
ATOM 2031 N N . ASN A 1 253 ? 27.401 10.104 -17.004 1.00 88.81 253 ASN A N 1
ATOM 2032 C CA . ASN A 1 253 ? 28.128 11.308 -17.410 1.00 88.81 253 ASN A CA 1
ATOM 2033 C C . ASN A 1 253 ? 29.555 10.985 -17.875 1.00 88.81 253 ASN A C 1
ATOM 2035 O O . ASN A 1 253 ? 30.002 11.490 -18.902 1.00 88.81 253 ASN A O 1
ATOM 2039 N N . ASN A 1 254 ? 30.251 10.082 -17.177 1.00 88.19 254 ASN A N 1
ATOM 2040 C CA . ASN A 1 254 ? 31.604 9.666 -17.551 1.00 88.19 254 ASN A CA 1
ATOM 2041 C C . ASN A 1 254 ? 31.655 8.939 -18.904 1.00 88.19 254 ASN A C 1
ATOM 2043 O O . ASN A 1 254 ? 32.620 9.106 -19.647 1.00 88.19 254 ASN A O 1
ATOM 2047 N N . LYS A 1 255 ? 30.650 8.111 -19.218 1.00 88.31 255 LYS A N 1
ATOM 2048 C CA . LYS A 1 255 ? 30.581 7.366 -20.487 1.00 88.31 255 LYS A CA 1
ATOM 2049 C C . LYS A 1 255 ? 29.945 8.184 -21.614 1.00 88.31 255 LYS A C 1
ATOM 2051 O O . LYS A 1 255 ? 30.257 7.930 -22.770 1.00 88.31 255 LYS A O 1
ATOM 2056 N N . SER A 1 256 ? 29.070 9.131 -21.272 1.00 87.19 256 SER A N 1
ATOM 2057 C CA . SER A 1 256 ? 28.274 9.964 -22.181 1.00 87.19 256 SER A CA 1
ATOM 2058 C C . SER A 1 256 ? 27.677 9.174 -23.363 1.00 87.19 256 SER A C 1
ATOM 2060 O O . SER A 1 256 ? 27.934 9.516 -24.521 1.00 87.19 256 SER A O 1
ATOM 2062 N N . PRO A 1 257 ? 26.921 8.085 -23.105 1.00 87.19 257 PRO A N 1
ATOM 2063 C CA . PRO A 1 257 ? 26.341 7.288 -24.178 1.00 87.19 257 PRO A CA 1
ATOM 2064 C C . PRO A 1 257 ? 25.315 8.126 -24.951 1.00 87.19 257 PRO A C 1
ATOM 2066 O O . PRO A 1 257 ? 24.493 8.822 -24.359 1.00 87.19 257 PRO A O 1
ATOM 2069 N N . SER A 1 258 ? 25.370 8.063 -26.280 1.00 82.69 258 SER A N 1
ATOM 2070 C CA . SER A 1 258 ? 24.462 8.821 -27.155 1.00 82.69 258 SER A CA 1
ATOM 2071 C C . SER A 1 258 ? 23.908 7.987 -28.306 1.00 82.69 258 SER A C 1
ATOM 2073 O O . SER A 1 258 ? 22.754 8.169 -28.673 1.00 82.69 258 SER A O 1
ATOM 2075 N N . ALA A 1 259 ? 24.679 7.038 -28.844 1.00 89.12 259 ALA A N 1
ATOM 2076 C CA . ALA A 1 259 ? 24.174 6.085 -29.825 1.00 89.12 259 ALA A CA 1
ATOM 2077 C C . ALA A 1 259 ? 23.324 4.987 -29.160 1.00 89.12 259 ALA A C 1
ATOM 2079 O O . ALA A 1 259 ? 23.578 4.596 -28.019 1.00 89.12 259 ALA A O 1
ATOM 2080 N N . ARG A 1 260 ? 22.356 4.435 -29.906 1.00 87.12 260 ARG A N 1
ATOM 2081 C CA . ARG A 1 260 ? 21.438 3.370 -29.446 1.00 87.12 260 ARG A CA 1
ATOM 2082 C C . ARG A 1 260 ? 22.162 2.207 -28.760 1.00 87.12 260 ARG A C 1
ATOM 2084 O O . ARG A 1 260 ? 21.843 1.854 -27.627 1.00 87.12 260 ARG A O 1
ATOM 2091 N N . ASP A 1 261 ? 23.184 1.662 -29.417 1.00 88.44 261 ASP A N 1
ATOM 2092 C CA . ASP A 1 261 ? 23.947 0.518 -28.905 1.00 88.44 261 ASP A CA 1
ATOM 2093 C C . ASP A 1 261 ? 24.715 0.850 -27.618 1.00 88.44 261 ASP A C 1
ATOM 2095 O O . ASP A 1 261 ? 24.838 -0.001 -26.735 1.00 88.44 261 ASP A O 1
ATOM 2099 N N . ASP A 1 262 ? 25.194 2.088 -27.470 1.00 87.69 262 ASP A N 1
ATOM 2100 C CA . ASP A 1 262 ? 25.915 2.523 -26.271 1.00 87.69 262 ASP A CA 1
ATOM 2101 C C . ASP A 1 262 ? 24.977 2.632 -25.063 1.00 87.69 262 ASP A C 1
ATOM 2103 O O . ASP A 1 262 ? 25.346 2.228 -23.956 1.00 87.69 262 ASP A O 1
ATOM 2107 N N . VAL A 1 263 ? 23.744 3.106 -25.281 1.00 88.19 263 VAL A N 1
ATOM 2108 C CA . VAL A 1 263 ? 22.687 3.151 -24.257 1.00 88.19 263 VAL A CA 1
ATOM 2109 C C . VAL A 1 263 ? 22.320 1.732 -23.812 1.00 88.19 263 VAL A C 1
ATOM 2111 O O . VAL A 1 263 ? 22.346 1.427 -22.619 1.00 88.19 263 VAL A O 1
ATOM 2114 N N . LEU A 1 264 ? 22.065 0.818 -24.754 1.00 87.12 264 LEU A N 1
ATOM 2115 C CA . LEU A 1 264 ? 21.762 -0.586 -24.438 1.00 87.12 264 LEU A CA 1
ATOM 2116 C C . LEU A 1 264 ? 22.917 -1.272 -23.695 1.00 87.12 264 LEU A C 1
ATOM 2118 O O . LEU A 1 264 ? 22.711 -2.023 -22.731 1.00 87.12 264 LEU A O 1
ATOM 2122 N N . LYS A 1 265 ? 24.158 -1.003 -24.111 1.00 87.69 265 LYS A N 1
ATOM 2123 C CA . LYS A 1 265 ? 25.359 -1.541 -23.468 1.00 87.69 265 LYS A CA 1
ATOM 2124 C C . LYS A 1 265 ? 25.527 -1.012 -22.047 1.00 87.69 265 LYS A C 1
ATOM 2126 O O . LYS A 1 265 ? 25.937 -1.780 -21.172 1.00 87.69 265 LYS A O 1
ATOM 2131 N N . PHE A 1 266 ? 25.188 0.255 -21.795 1.00 89.69 266 PHE A N 1
ATOM 2132 C CA . PHE A 1 266 ? 25.209 0.836 -20.453 1.00 89.69 266 PHE A CA 1
ATOM 2133 C C . PHE A 1 266 ? 24.332 0.033 -19.486 1.00 89.69 266 PHE A C 1
ATOM 2135 O O . PHE A 1 266 ? 24.810 -0.375 -18.431 1.00 89.69 266 PHE A O 1
ATOM 2142 N N . TYR A 1 267 ? 23.090 -0.274 -19.857 1.00 86.31 267 TYR A N 1
ATOM 2143 C CA . TYR A 1 267 ? 22.170 -0.990 -18.968 1.00 86.31 267 TYR A CA 1
ATOM 2144 C C . TYR A 1 267 ? 22.463 -2.495 -18.843 1.00 86.31 267 TYR A C 1
ATOM 2146 O O . TYR A 1 267 ? 22.296 -3.072 -17.767 1.00 86.31 267 TYR A O 1
ATOM 2154 N N . SER A 1 268 ? 22.957 -3.140 -19.903 1.00 83.44 268 SER A N 1
ATOM 2155 C CA . SER A 1 268 ? 23.218 -4.590 -19.907 1.00 83.44 268 SER A CA 1
ATOM 2156 C C . SER A 1 268 ? 24.525 -4.998 -19.213 1.00 83.44 268 SER A C 1
ATOM 2158 O O . SER A 1 268 ? 24.580 -6.053 -18.571 1.00 83.44 268 SER A O 1
ATOM 2160 N N . THR A 1 269 ? 25.582 -4.181 -19.318 1.00 81.56 269 THR A N 1
ATOM 2161 C CA . THR A 1 269 ? 26.945 -4.591 -18.920 1.00 81.56 269 THR A CA 1
ATOM 2162 C C . THR A 1 269 ? 27.483 -3.932 -17.654 1.00 81.56 269 THR A C 1
ATOM 2164 O O . THR A 1 269 ? 28.493 -4.390 -17.126 1.00 81.56 269 THR A O 1
ATOM 2167 N N . ASN A 1 270 ? 26.836 -2.887 -17.139 1.00 83.50 270 ASN A N 1
ATOM 2168 C CA . ASN A 1 270 ? 27.396 -2.080 -16.060 1.00 83.50 270 ASN A CA 1
ATOM 2169 C C . ASN A 1 270 ? 27.272 -2.743 -14.672 1.00 83.50 270 ASN A C 1
ATOM 2171 O O . ASN A 1 270 ? 26.179 -3.035 -14.185 1.00 83.50 270 ASN A O 1
ATOM 2175 N N . ASP A 1 271 ? 28.411 -2.971 -14.016 1.00 83.25 271 ASP A N 1
ATOM 2176 C CA . ASP A 1 271 ? 28.538 -3.751 -12.775 1.00 83.25 271 ASP A CA 1
ATOM 2177 C C . ASP A 1 271 ? 27.804 -3.140 -11.578 1.00 83.25 271 ASP A C 1
ATOM 2179 O O . ASP A 1 271 ? 27.244 -3.861 -10.748 1.00 83.25 271 ASP A O 1
ATOM 2183 N N . SER A 1 272 ? 27.800 -1.813 -11.503 1.00 85.38 272 SER A N 1
ATOM 2184 C CA . SER A 1 272 ? 27.149 -1.010 -10.465 1.00 85.38 272 SER A CA 1
ATOM 2185 C C . SER A 1 272 ? 25.619 -0.996 -10.590 1.00 85.38 272 SER A C 1
ATOM 2187 O O . SER A 1 272 ? 24.922 -0.677 -9.624 1.00 85.38 272 SER A O 1
ATOM 2189 N N . TYR A 1 273 ? 25.074 -1.358 -11.757 1.00 89.56 273 TYR A N 1
ATOM 2190 C CA . TYR A 1 273 ? 23.662 -1.142 -12.057 1.00 89.56 273 TYR A CA 1
ATOM 2191 C C . TYR A 1 273 ? 22.750 -2.111 -11.301 1.00 89.56 273 TYR A C 1
ATOM 2193 O O . TYR A 1 273 ? 21.743 -1.701 -10.730 1.00 89.56 273 TYR A O 1
ATOM 2201 N N . LEU A 1 274 ? 23.141 -3.386 -11.189 1.00 92.94 274 LEU A N 1
ATOM 2202 C CA . LEU A 1 274 ? 22.412 -4.371 -10.384 1.00 92.94 274 LEU A CA 1
ATOM 2203 C C . LEU A 1 274 ? 22.275 -3.950 -8.901 1.00 92.94 274 LEU A C 1
ATOM 2205 O O . LEU A 1 274 ? 21.148 -3.926 -8.400 1.00 92.94 274 LEU A O 1
ATOM 2209 N N . PRO A 1 275 ? 23.357 -3.613 -8.165 1.00 90.56 275 PRO A N 1
ATOM 2210 C CA . PRO A 1 275 ? 23.215 -3.147 -6.789 1.00 90.56 275 PRO A CA 1
ATOM 2211 C C . PRO A 1 275 ? 22.460 -1.812 -6.687 1.00 90.56 275 PRO A C 1
ATOM 2213 O O . PRO A 1 275 ? 21.691 -1.643 -5.741 1.00 90.56 275 PRO A O 1
ATOM 2216 N N . ALA A 1 276 ? 22.606 -0.894 -7.651 1.00 88.94 276 ALA A N 1
ATOM 2217 C CA . ALA A 1 276 ? 21.824 0.345 -7.683 1.00 88.94 276 ALA A CA 1
ATOM 2218 C C . ALA A 1 276 ? 20.311 0.072 -7.813 1.00 88.94 276 ALA A C 1
ATOM 2220 O O . ALA A 1 276 ? 19.523 0.580 -7.009 1.00 88.94 276 ALA A O 1
ATOM 2221 N N . LEU A 1 277 ? 19.907 -0.807 -8.739 1.00 91.31 277 LEU A N 1
ATOM 2222 C CA . LEU A 1 277 ? 18.517 -1.247 -8.890 1.00 91.31 277 LEU A CA 1
ATOM 2223 C C . LEU A 1 277 ? 18.001 -1.961 -7.640 1.00 91.31 277 LEU A C 1
ATOM 2225 O O . LEU A 1 277 ? 16.876 -1.703 -7.213 1.00 91.31 277 LEU A O 1
ATOM 2229 N N . ALA A 1 278 ? 18.809 -2.819 -7.013 1.00 91.50 278 ALA A N 1
ATOM 2230 C CA . ALA A 1 278 ? 18.427 -3.475 -5.766 1.00 91.50 278 ALA A CA 1
ATOM 2231 C C . ALA A 1 278 ? 18.144 -2.463 -4.651 1.00 91.50 278 ALA A C 1
ATOM 2233 O O . ALA A 1 278 ? 17.100 -2.551 -4.007 1.00 91.50 278 ALA A O 1
ATOM 2234 N N . ARG A 1 279 ? 19.011 -1.455 -4.464 1.00 87.62 279 ARG A N 1
ATOM 2235 C CA . ARG A 1 279 ? 18.756 -0.372 -3.501 1.00 87.62 279 ARG A CA 1
ATOM 2236 C C . ARG A 1 279 ? 17.462 0.362 -3.815 1.00 87.62 279 ARG A C 1
ATOM 2238 O O . ARG A 1 279 ? 16.712 0.647 -2.892 1.00 87.62 279 ARG A O 1
ATOM 2245 N N . PHE A 1 280 ? 17.208 0.673 -5.084 1.00 84.00 280 PHE A N 1
ATOM 2246 C CA . PHE A 1 280 ? 15.985 1.348 -5.513 1.00 84.00 280 PHE A CA 1
ATOM 2247 C C . PHE A 1 280 ? 14.730 0.521 -5.207 1.00 84.00 280 PHE A C 1
ATOM 2249 O O . PHE A 1 280 ? 13.789 1.031 -4.609 1.00 84.00 280 PHE A O 1
ATOM 2256 N N . ASN A 1 281 ? 14.760 -0.776 -5.514 1.00 88.75 281 ASN A N 1
ATOM 2257 C CA . ASN A 1 281 ? 13.653 -1.711 -5.293 1.00 88.75 281 ASN A CA 1
ATOM 2258 C C . ASN A 1 281 ? 13.404 -2.027 -3.804 1.00 88.75 281 ASN A C 1
ATOM 2260 O O . ASN A 1 281 ? 12.364 -2.582 -3.459 1.00 88.75 281 ASN A O 1
ATOM 2264 N N . LEU A 1 282 ? 14.347 -1.699 -2.920 1.00 80.56 282 LEU A N 1
ATOM 2265 C CA . LEU A 1 282 ? 14.193 -1.790 -1.466 1.00 80.56 282 LEU A CA 1
ATOM 2266 C C . LEU A 1 282 ? 13.591 -0.515 -0.855 1.00 80.56 282 LEU A C 1
ATOM 2268 O O . LEU A 1 282 ? 13.275 -0.505 0.330 1.00 80.56 282 LEU A O 1
ATOM 2272 N N . ARG A 1 283 ? 13.443 0.577 -1.619 1.00 73.69 283 ARG A N 1
ATOM 2273 C CA . ARG A 1 283 ? 12.902 1.826 -1.073 1.00 73.69 283 ARG A CA 1
ATOM 2274 C C . ARG A 1 283 ? 11.374 1.765 -0.914 1.00 73.69 283 ARG A C 1
ATOM 2276 O O . ARG A 1 283 ? 10.695 1.178 -1.762 1.00 73.69 283 ARG A O 1
ATOM 2283 N N . PRO A 1 284 ? 10.818 2.444 0.103 1.00 65.25 284 PRO A N 1
ATOM 2284 C CA . PRO A 1 284 ? 9.373 2.580 0.297 1.00 65.25 284 PRO A CA 1
ATOM 2285 C C . PRO A 1 284 ? 8.604 3.053 -0.943 1.00 65.25 284 PRO A C 1
ATOM 2287 O O . PRO A 1 284 ? 7.625 2.432 -1.358 1.00 65.25 284 PRO A O 1
ATOM 2290 N N . ASN A 1 285 ? 9.101 4.116 -1.579 1.00 66.81 285 ASN A N 1
ATOM 2291 C CA . ASN A 1 285 ? 8.464 4.783 -2.714 1.00 66.81 285 ASN A CA 1
ATOM 2292 C C . ASN A 1 285 ? 8.354 3.890 -3.963 1.00 66.81 285 ASN A C 1
ATOM 2294 O O . ASN A 1 285 ? 7.387 4.001 -4.715 1.00 66.81 285 ASN A O 1
ATOM 2298 N N . TYR A 1 286 ? 9.302 2.971 -4.175 1.00 78.75 286 TYR A N 1
ATOM 2299 C CA . TYR A 1 286 ? 9.177 1.951 -5.219 1.00 78.75 286 TYR A CA 1
ATOM 2300 C C . TYR A 1 286 ? 7.949 1.067 -4.960 1.00 78.75 286 TYR A C 1
ATOM 2302 O O . TYR A 1 286 ? 7.136 0.823 -5.850 1.00 78.75 286 TYR A O 1
ATOM 2310 N N . TRP A 1 287 ? 7.759 0.628 -3.714 1.00 75.69 287 TRP A N 1
ATOM 2311 C CA . TRP A 1 287 ? 6.645 -0.247 -3.363 1.00 75.69 287 TRP A CA 1
ATOM 2312 C C . TRP A 1 287 ? 5.287 0.453 -3.281 1.00 75.69 287 TRP A C 1
ATOM 2314 O O . TRP A 1 287 ? 4.264 -0.223 -3.399 1.00 75.69 287 TRP A O 1
ATOM 2324 N N . GLU A 1 288 ? 5.250 1.769 -3.092 1.00 69.88 288 GLU A N 1
ATOM 2325 C CA . GLU A 1 288 ? 4.034 2.569 -3.275 1.00 69.88 288 GLU A CA 1
ATOM 2326 C C . GLU A 1 288 ? 3.564 2.511 -4.732 1.00 69.88 288 GLU A C 1
ATOM 2328 O O . GLU A 1 288 ? 2.400 2.192 -4.983 1.00 69.88 288 GLU A O 1
ATOM 2333 N N . ARG A 1 289 ? 4.486 2.682 -5.692 1.00 74.50 289 ARG A N 1
ATOM 2334 C CA . ARG A 1 289 ? 4.184 2.521 -7.124 1.00 74.50 289 ARG A CA 1
ATOM 2335 C C . ARG A 1 289 ? 3.748 1.102 -7.459 1.00 74.50 289 ARG A C 1
ATOM 2337 O O . ARG A 1 289 ? 2.699 0.912 -8.071 1.00 74.50 289 ARG A O 1
ATOM 2344 N N . VAL A 1 290 ? 4.490 0.095 -6.988 1.00 81.00 290 VAL A N 1
ATOM 2345 C CA . VAL A 1 290 ? 4.106 -1.312 -7.189 1.00 81.00 290 VAL A CA 1
ATOM 2346 C C . VAL A 1 290 ? 2.697 -1.573 -6.662 1.00 81.00 290 VAL A C 1
ATOM 2348 O O . VAL A 1 290 ? 1.917 -2.219 -7.352 1.00 81.00 290 VAL A O 1
ATOM 2351 N N . ARG A 1 291 ? 2.323 -1.044 -5.487 1.00 72.25 291 ARG A N 1
ATOM 2352 C CA . ARG A 1 291 ? 0.981 -1.247 -4.914 1.00 72.25 291 ARG A CA 1
ATOM 2353 C C . ARG A 1 291 ? -0.129 -0.777 -5.854 1.00 72.25 291 ARG A C 1
ATOM 2355 O O . ARG A 1 291 ? -1.110 -1.498 -6.006 1.00 72.25 291 ARG A O 1
ATOM 2362 N N . MET A 1 292 ? 0.030 0.374 -6.508 1.00 71.25 292 MET A N 1
ATOM 2363 C CA . MET A 1 292 ? -0.948 0.870 -7.488 1.00 71.25 292 MET A CA 1
ATOM 2364 C C . MET A 1 292 ? -1.121 -0.110 -8.661 1.00 71.25 292 MET A C 1
ATOM 2366 O O . MET A 1 292 ? -2.235 -0.333 -9.146 1.00 71.25 292 MET A O 1
ATOM 2370 N N . LEU A 1 293 ? -0.022 -0.752 -9.065 1.00 82.62 293 LEU A N 1
ATOM 2371 C CA . LEU A 1 293 ? 0.025 -1.726 -10.153 1.00 82.62 293 LEU A CA 1
ATOM 2372 C C . LEU A 1 293 ? -0.523 -3.106 -9.759 1.00 82.62 293 LEU A C 1
ATOM 2374 O O . LEU A 1 293 ? -0.972 -3.837 -10.633 1.00 82.62 293 LEU A O 1
ATOM 2378 N N . LEU A 1 294 ? -0.585 -3.462 -8.469 1.00 80.06 294 LEU A N 1
ATOM 2379 C CA . LEU A 1 294 ? -1.148 -4.749 -8.013 1.00 80.06 294 LEU A CA 1
ATOM 2380 C C . LEU A 1 294 ? -2.667 -4.874 -8.222 1.00 80.06 294 LEU A C 1
ATOM 2382 O O . LEU A 1 294 ? -3.232 -5.945 -8.010 1.00 80.06 294 LEU A O 1
ATOM 2386 N N . SER A 1 295 ? -3.335 -3.797 -8.641 1.00 75.81 295 SER A N 1
ATOM 2387 C CA . SER A 1 295 ? -4.754 -3.815 -9.007 1.00 75.81 295 SER A CA 1
ATOM 2388 C C . SER A 1 295 ? -5.034 -4.483 -10.364 1.00 75.81 295 SER A C 1
ATOM 2390 O O . SER A 1 295 ? -6.191 -4.801 -10.661 1.00 75.81 295 SER A O 1
ATOM 2392 N N . VAL A 1 296 ? -4.001 -4.707 -11.184 1.00 81.88 296 VAL A N 1
ATOM 2393 C CA . VAL A 1 296 ? -4.109 -5.404 -12.473 1.00 81.88 296 VAL A CA 1
ATOM 2394 C C . VAL A 1 296 ? -4.210 -6.920 -12.282 1.00 81.88 296 VAL A C 1
ATOM 2396 O O . VAL A 1 296 ? -3.742 -7.488 -11.298 1.00 81.88 296 VAL A O 1
ATOM 2399 N N . SER A 1 297 ? -4.838 -7.601 -13.237 1.00 85.50 297 SER A N 1
ATOM 2400 C CA . SER A 1 297 ? -4.963 -9.062 -13.243 1.00 85.50 297 SER A CA 1
ATOM 2401 C C . SER A 1 297 ? -5.064 -9.583 -14.677 1.00 85.50 297 SER A C 1
ATOM 2403 O O . SER A 1 297 ? -5.270 -8.802 -15.607 1.00 85.50 297 SER A O 1
ATOM 2405 N N . GLY A 1 298 ? -4.926 -10.899 -14.849 1.00 91.00 298 GLY A N 1
ATOM 2406 C CA . GLY A 1 298 ? -4.957 -11.558 -16.158 1.00 91.00 298 GLY A CA 1
ATOM 2407 C C . GLY A 1 298 ? -3.569 -11.945 -16.668 1.00 91.00 298 GLY A C 1
ATOM 2408 O O . GLY A 1 298 ? -2.724 -12.372 -15.872 1.00 91.00 298 GLY A O 1
ATOM 2409 N N . ASN A 1 299 ? -3.377 -11.848 -17.983 1.00 96.38 299 ASN A N 1
ATOM 2410 C CA . ASN A 1 299 ? -2.112 -12.056 -18.682 1.00 96.38 299 ASN A CA 1
ATOM 2411 C C . ASN A 1 299 ? -1.438 -10.701 -18.891 1.00 96.38 299 ASN A C 1
ATOM 2413 O O . ASN A 1 299 ? -1.938 -9.865 -19.647 1.00 96.38 299 ASN A O 1
ATOM 2417 N N . ILE A 1 300 ? -0.323 -10.474 -18.207 1.00 97.50 300 ILE A N 1
ATOM 2418 C CA . ILE A 1 300 ? 0.325 -9.160 -18.177 1.00 97.50 300 ILE A CA 1
ATOM 2419 C C . ILE A 1 300 ? 1.748 -9.233 -18.716 1.00 97.50 300 ILE A C 1
ATOM 2421 O O . ILE A 1 300 ? 2.361 -10.302 -18.701 1.00 97.50 300 ILE A O 1
ATOM 2425 N N . ALA A 1 301 ? 2.263 -8.098 -19.174 1.00 98.31 301 ALA A N 1
ATOM 2426 C CA . ALA A 1 301 ? 3.669 -7.878 -19.481 1.00 98.31 301 ALA A CA 1
ATOM 2427 C C . ALA A 1 301 ? 4.247 -6.774 -18.590 1.00 98.31 301 ALA A C 1
ATOM 2429 O O . ALA A 1 301 ? 3.605 -5.743 -18.403 1.00 98.31 301 ALA A O 1
ATOM 2430 N N . ASP A 1 302 ? 5.449 -6.997 -18.071 1.00 97.94 302 ASP A N 1
ATOM 2431 C CA . ASP A 1 302 ? 6.271 -6.038 -17.331 1.00 97.94 302 ASP A CA 1
ATOM 2432 C C . ASP A 1 302 ? 7.486 -5.685 -18.203 1.00 97.94 302 ASP A C 1
ATOM 2434 O O . ASP A 1 302 ? 8.418 -6.485 -18.328 1.00 97.94 302 ASP A O 1
ATOM 2438 N N . PHE A 1 303 ? 7.411 -4.546 -18.897 1.00 97.75 303 PHE A N 1
ATOM 2439 C CA . PHE A 1 303 ? 8.425 -4.053 -19.827 1.00 97.75 303 PHE A CA 1
ATOM 2440 C C . PHE A 1 303 ? 9.475 -3.218 -19.093 1.00 97.75 303 PHE A C 1
ATOM 2442 O O . PHE A 1 303 ? 9.149 -2.205 -18.478 1.00 97.75 303 PHE A O 1
ATOM 2449 N N . GLY A 1 304 ? 10.732 -3.659 -19.174 1.00 95.75 304 GLY A N 1
ATOM 2450 C CA . GLY A 1 304 ? 11.821 -3.170 -18.331 1.00 95.75 304 GLY A CA 1
ATOM 2451 C C . GLY A 1 304 ? 11.670 -3.642 -16.885 1.00 95.75 304 GLY A C 1
ATOM 2452 O O . GLY A 1 304 ? 11.788 -2.861 -15.942 1.00 95.75 304 GLY A O 1
ATOM 2453 N N . GLY A 1 305 ? 11.376 -4.933 -16.700 1.00 95.56 305 GLY A N 1
ATOM 2454 C CA . GLY A 1 305 ? 11.095 -5.519 -15.384 1.00 95.56 305 GLY A CA 1
ATOM 2455 C C . GLY A 1 305 ? 12.274 -5.494 -14.395 1.00 95.56 305 GLY A C 1
ATOM 2456 O O . GLY A 1 305 ? 12.129 -5.908 -13.237 1.00 95.56 305 GLY A O 1
ATOM 2457 N N . GLY A 1 306 ? 13.461 -5.062 -14.823 1.00 95.75 306 GLY A N 1
ATOM 2458 C CA . GLY A 1 306 ? 14.670 -4.874 -14.037 1.00 95.75 306 GLY A CA 1
ATOM 2459 C C . GLY A 1 306 ? 15.083 -6.153 -13.324 1.00 95.75 306 GLY A C 1
ATOM 2460 O O . GLY A 1 306 ? 15.238 -7.215 -13.921 1.00 95.75 306 GLY A O 1
ATOM 2461 N N . ILE A 1 307 ? 15.210 -6.081 -11.999 1.00 96.75 307 ILE A N 1
ATOM 2462 C CA . ILE A 1 307 ? 15.521 -7.250 -11.164 1.00 96.75 307 ILE A CA 1
ATOM 2463 C C . ILE A 1 307 ? 14.300 -8.149 -10.885 1.00 96.75 307 ILE A C 1
ATOM 2465 O O . ILE A 1 307 ? 14.378 -9.044 -10.042 1.00 96.75 307 ILE A O 1
ATOM 2469 N N . GLY A 1 308 ? 13.154 -7.898 -11.523 1.00 97.00 308 GLY A N 1
ATOM 2470 C CA . GLY A 1 308 ? 11.956 -8.737 -11.469 1.00 97.00 308 GLY A CA 1
ATOM 2471 C C . GLY A 1 308 ? 11.076 -8.563 -10.227 1.00 97.00 308 GLY A C 1
ATOM 2472 O O . GLY A 1 308 ? 10.250 -9.431 -9.948 1.00 97.00 308 GLY A O 1
ATOM 2473 N N . SER A 1 309 ? 11.231 -7.490 -9.444 1.00 95.75 309 SER A N 1
ATOM 2474 C CA . SER A 1 309 ? 10.477 -7.320 -8.186 1.00 95.75 309 SER A CA 1
ATOM 2475 C C . SER A 1 309 ? 8.970 -7.164 -8.410 1.00 95.75 309 SER A C 1
ATOM 2477 O O . SER A 1 309 ? 8.189 -7.804 -7.700 1.00 95.75 309 SER A O 1
ATOM 2479 N N . LEU A 1 310 ? 8.559 -6.381 -9.416 1.00 95.06 310 LEU A N 1
ATOM 2480 C CA . LEU A 1 310 ? 7.151 -6.240 -9.795 1.00 95.06 310 LEU A CA 1
ATOM 2481 C C . LEU A 1 310 ? 6.587 -7.573 -10.303 1.00 95.06 310 LEU A C 1
ATOM 2483 O O . LEU A 1 310 ? 5.567 -8.029 -9.787 1.00 95.06 310 LEU A O 1
ATOM 2487 N N . CYS A 1 311 ? 7.292 -8.260 -11.208 1.00 97.00 311 CYS A N 1
ATOM 2488 C CA . CYS A 1 311 ? 6.936 -9.613 -11.645 1.00 97.00 311 CYS A CA 1
ATOM 2489 C C . CYS A 1 311 ? 6.718 -10.579 -10.470 1.00 97.00 311 CYS A C 1
ATOM 2491 O O . CYS A 1 311 ? 5.673 -11.230 -10.379 1.00 97.00 311 CYS A O 1
ATOM 2493 N N . CYS A 1 312 ? 7.665 -10.637 -9.526 1.00 94.31 312 CYS A N 1
ATOM 2494 C CA . CYS A 1 312 ? 7.538 -11.438 -8.311 1.00 94.31 312 CYS A CA 1
ATOM 2495 C C . CYS A 1 312 ? 6.252 -11.093 -7.550 1.00 94.31 312 CYS A C 1
ATOM 2497 O O . CYS A 1 312 ? 5.530 -12.007 -7.149 1.00 94.31 312 CYS A O 1
ATOM 2499 N N . ALA A 1 313 ? 5.925 -9.813 -7.374 1.00 89.00 313 ALA A N 1
ATOM 2500 C CA . ALA A 1 313 ? 4.710 -9.390 -6.682 1.00 89.00 313 ALA A CA 1
ATOM 2501 C C . ALA A 1 313 ? 3.424 -9.759 -7.453 1.00 89.00 313 ALA A C 1
ATOM 2503 O O . ALA A 1 313 ? 2.489 -10.301 -6.855 1.00 89.00 313 ALA A O 1
ATOM 2504 N N . LEU A 1 314 ? 3.402 -9.557 -8.775 1.00 90.94 314 LEU A N 1
ATOM 2505 C CA . LEU A 1 314 ? 2.249 -9.815 -9.645 1.00 90.94 314 LEU A CA 1
ATOM 2506 C C . LEU A 1 314 ? 1.877 -11.297 -9.742 1.00 90.94 314 LEU A C 1
ATOM 2508 O O . LEU A 1 314 ? 0.700 -11.605 -9.926 1.00 90.94 314 LEU A O 1
ATOM 2512 N N . THR A 1 315 ? 2.813 -12.233 -9.535 1.00 91.00 315 THR A N 1
ATOM 2513 C CA . THR A 1 315 ? 2.485 -13.679 -9.523 1.00 91.00 315 THR A CA 1
ATOM 2514 C C . THR A 1 315 ? 1.433 -14.082 -8.480 1.00 91.00 315 THR A C 1
ATOM 2516 O O . THR A 1 315 ? 0.800 -15.130 -8.637 1.00 91.00 315 THR A O 1
ATOM 2519 N N . ASN A 1 316 ? 1.206 -13.268 -7.442 1.00 81.94 316 ASN A N 1
ATOM 2520 C CA . ASN A 1 316 ? 0.151 -13.511 -6.454 1.00 81.94 316 ASN A CA 1
ATOM 2521 C C . ASN A 1 316 ? -1.258 -13.205 -6.993 1.00 81.94 316 ASN A C 1
ATOM 2523 O O . ASN A 1 316 ? -2.230 -13.771 -6.502 1.00 81.94 316 ASN A O 1
ATOM 2527 N N . TYR A 1 317 ? -1.370 -12.344 -8.008 1.00 82.50 317 TYR A N 1
ATOM 2528 C CA . TYR A 1 317 ? -2.644 -11.784 -8.482 1.00 82.50 317 TYR A CA 1
ATOM 2529 C C . TYR A 1 317 ? -2.954 -12.150 -9.937 1.00 82.50 317 TYR A C 1
ATOM 2531 O O . TYR A 1 317 ? -4.114 -12.287 -10.322 1.00 82.50 317 TYR A O 1
ATOM 2539 N N . CYS A 1 318 ? -1.917 -12.328 -10.754 1.00 87.50 318 CYS A N 1
ATOM 2540 C CA . CYS A 1 318 ? -2.038 -12.566 -12.185 1.00 87.50 318 CYS A CA 1
ATOM 2541 C C . CYS A 1 318 ? -2.020 -14.063 -12.521 1.00 87.50 318 CYS A C 1
ATOM 2543 O O . CYS A 1 318 ? -1.520 -14.903 -11.758 1.00 87.50 318 CYS A O 1
ATOM 2545 N N . ARG A 1 319 ? -2.587 -14.392 -13.687 1.00 88.38 319 ARG A N 1
ATOM 2546 C CA . ARG A 1 319 ? -2.576 -15.748 -14.247 1.00 88.38 319 ARG A CA 1
ATOM 2547 C C . ARG A 1 319 ? -1.232 -16.036 -14.909 1.00 88.38 319 ARG A C 1
ATOM 2549 O O . ARG A 1 319 ? -0.666 -17.100 -14.676 1.00 88.38 319 ARG A O 1
ATOM 2556 N N . GLU A 1 320 ? -0.737 -15.081 -15.687 1.00 97.06 320 GLU A N 1
ATOM 2557 C CA . GLU A 1 320 ? 0.536 -15.150 -16.396 1.00 97.06 320 GLU A CA 1
ATOM 2558 C C . GLU A 1 320 ? 1.227 -13.786 -16.341 1.00 97.06 320 GLU A C 1
ATOM 2560 O O . GLU A 1 320 ? 0.577 -12.746 -16.459 1.00 97.06 320 GLU A O 1
ATOM 2565 N N . VAL A 1 321 ? 2.538 -13.805 -16.119 1.00 98.06 321 VAL A N 1
ATOM 2566 C CA . VAL A 1 321 ? 3.396 -12.629 -15.983 1.00 98.06 321 VAL A CA 1
ATOM 2567 C C . VAL A 1 321 ? 4.538 -12.772 -16.982 1.00 98.06 321 VAL A C 1
ATOM 2569 O O . VAL A 1 321 ? 5.436 -13.592 -16.798 1.00 98.06 321 VAL A O 1
ATOM 2572 N N . ASN A 1 322 ? 4.499 -11.988 -18.051 1.00 98.44 322 ASN A N 1
ATOM 2573 C CA . ASN A 1 322 ? 5.558 -11.919 -19.046 1.00 98.44 322 ASN A CA 1
ATOM 2574 C C . ASN A 1 322 ? 6.564 -10.861 -18.577 1.00 98.44 322 ASN A C 1
ATOM 2576 O O . ASN A 1 322 ? 6.253 -9.677 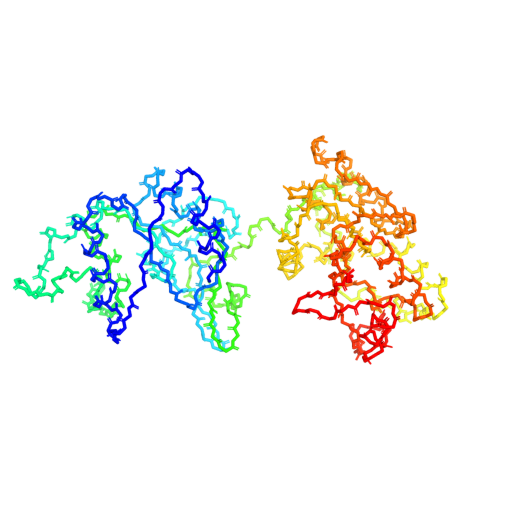-18.547 1.00 98.44 322 ASN A O 1
ATOM 2580 N N . TYR A 1 323 ? 7.744 -11.293 -18.148 1.00 98.62 323 TYR A N 1
ATOM 2581 C CA . TYR A 1 323 ? 8.875 -10.434 -17.815 1.00 98.62 323 TYR A CA 1
ATOM 2582 C C . TYR A 1 323 ? 9.636 -10.095 -19.096 1.00 98.62 323 TYR A C 1
ATOM 2584 O O . TYR A 1 323 ? 10.024 -11.016 -19.821 1.00 98.62 323 TYR A O 1
ATOM 2592 N N . ILE A 1 324 ? 9.867 -8.808 -19.356 1.00 98.25 324 ILE A N 1
ATOM 2593 C CA . ILE A 1 324 ? 10.626 -8.335 -20.515 1.00 98.25 324 ILE A CA 1
ATOM 2594 C C . ILE A 1 324 ? 11.739 -7.404 -20.046 1.00 98.25 324 ILE A C 1
ATOM 2596 O O . ILE A 1 324 ? 11.463 -6.367 -19.448 1.00 98.25 324 ILE A O 1
ATOM 2600 N N . ASP A 1 325 ? 12.990 -7.756 -20.333 1.00 96.62 325 ASP A N 1
ATOM 2601 C CA . ASP A 1 325 ? 14.148 -6.893 -20.072 1.00 96.62 325 ASP A CA 1
ATOM 2602 C C . ASP A 1 325 ? 15.329 -7.252 -20.986 1.00 96.62 325 ASP A C 1
ATOM 2604 O O . ASP A 1 325 ? 15.355 -8.318 -21.606 1.00 96.62 325 ASP A O 1
ATOM 2608 N N . LEU A 1 326 ? 16.325 -6.375 -21.061 1.00 93.00 326 LEU A N 1
ATOM 2609 C CA . LEU A 1 326 ? 17.543 -6.596 -21.828 1.00 93.00 326 LEU A CA 1
ATOM 2610 C C . LEU A 1 326 ? 18.370 -7.726 -21.208 1.00 93.00 326 LEU A C 1
ATOM 2612 O O . LEU A 1 326 ? 18.546 -7.805 -19.993 1.00 93.00 326 LEU A O 1
ATOM 2616 N N . ALA A 1 327 ? 18.955 -8.579 -22.051 1.00 92.12 327 ALA A N 1
ATOM 2617 C CA . ALA A 1 327 ? 19.904 -9.579 -21.578 1.00 92.12 327 ALA A CA 1
ATOM 2618 C C . ALA A 1 327 ? 21.099 -8.893 -20.889 1.00 92.12 327 ALA A C 1
ATOM 2620 O O . ALA A 1 327 ? 21.722 -7.990 -21.447 1.00 92.12 327 ALA A O 1
ATOM 2621 N N . GLY A 1 328 ? 21.424 -9.325 -19.671 1.00 91.94 328 GLY A N 1
ATOM 2622 C CA . GLY A 1 328 ? 22.455 -8.700 -18.850 1.00 91.94 328 GLY A CA 1
ATOM 2623 C C . GLY A 1 328 ? 22.357 -9.094 -17.380 1.00 91.94 328 GLY A C 1
ATOM 2624 O O . GLY A 1 328 ? 21.588 -9.977 -16.997 1.00 91.94 328 GLY A O 1
ATOM 2625 N N . LYS A 1 329 ? 23.125 -8.409 -16.527 1.00 92.38 329 LYS A N 1
ATOM 2626 C CA . LYS A 1 329 ? 23.212 -8.747 -15.094 1.00 92.38 329 LYS A CA 1
ATOM 2627 C C . LYS A 1 329 ? 21.871 -8.655 -14.343 1.00 92.38 329 LYS A C 1
ATOM 2629 O O . LYS A 1 329 ? 21.603 -9.569 -13.558 1.00 92.38 329 LYS A O 1
ATOM 2634 N N . PRO A 1 330 ? 21.025 -7.619 -14.538 1.00 94.88 330 PRO A N 1
ATOM 2635 C CA . PRO A 1 330 ? 19.700 -7.573 -13.915 1.00 94.88 330 PRO A CA 1
ATOM 2636 C C . PRO A 1 330 ? 18.793 -8.719 -14.372 1.00 94.88 330 PRO A C 1
ATOM 2638 O O . PRO A 1 330 ? 18.156 -9.343 -13.527 1.00 94.88 330 PRO A O 1
ATOM 2641 N N . TYR A 1 331 ? 18.815 -9.053 -15.666 1.00 96.31 331 TYR A N 1
ATOM 2642 C CA . TYR A 1 331 ? 18.063 -10.166 -16.252 1.00 96.31 331 TYR A CA 1
ATOM 2643 C C . TYR A 1 331 ? 18.482 -11.522 -15.681 1.00 96.31 331 TYR A C 1
ATOM 2645 O O . TYR A 1 331 ? 17.635 -12.320 -15.270 1.00 96.31 331 TYR A O 1
ATOM 2653 N N . ASP A 1 332 ? 19.788 -11.783 -15.588 1.00 96.56 332 ASP A N 1
ATOM 2654 C CA . ASP A 1 332 ? 20.312 -13.018 -14.998 1.00 96.56 332 ASP A CA 1
ATOM 2655 C C . ASP A 1 332 ? 19.941 -13.136 -13.516 1.00 96.56 332 ASP A C 1
ATOM 2657 O O . ASP A 1 332 ? 19.568 -14.215 -13.039 1.00 96.56 332 ASP A O 1
ATOM 2661 N N . PHE A 1 333 ? 19.970 -12.016 -12.789 1.00 97.56 333 PHE A N 1
ATOM 2662 C CA . PHE A 1 333 ? 19.515 -11.987 -11.409 1.00 97.56 333 PHE A CA 1
ATOM 2663 C C . PHE A 1 333 ? 18.000 -12.208 -11.304 1.00 97.56 333 PHE A C 1
ATOM 2665 O O . PHE A 1 333 ? 17.574 -13.041 -10.509 1.00 97.56 333 PHE A O 1
ATOM 2672 N N . ALA A 1 334 ? 17.176 -11.561 -12.132 1.00 98.19 334 ALA A N 1
ATO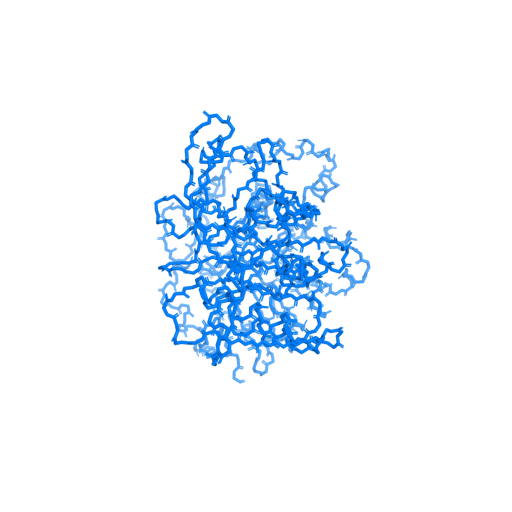M 2673 C CA . ALA A 1 334 ? 15.732 -11.792 -12.176 1.00 98.19 334 ALA A CA 1
ATOM 2674 C C . ALA A 1 334 ? 15.410 -13.269 -12.459 1.00 98.19 334 ALA A C 1
ATOM 2676 O O . ALA A 1 334 ? 14.638 -13.888 -11.725 1.00 98.19 334 ALA A O 1
ATOM 2677 N N . LYS A 1 335 ? 16.091 -13.885 -13.436 1.00 98.31 335 LYS A N 1
ATOM 2678 C CA . LYS A 1 335 ? 16.002 -15.326 -13.725 1.00 98.31 335 LYS A CA 1
ATOM 2679 C C . LYS A 1 335 ? 16.319 -16.176 -12.496 1.00 98.31 335 LYS A C 1
ATOM 2681 O O . LYS A 1 335 ? 15.590 -17.126 -12.193 1.00 98.31 335 LYS A O 1
ATOM 2686 N N . PHE A 1 336 ? 17.388 -15.842 -11.772 1.00 98.25 336 PHE A N 1
ATOM 2687 C CA . PHE A 1 336 ? 17.752 -16.518 -10.528 1.00 98.25 336 PHE A CA 1
ATOM 2688 C C . PHE A 1 336 ? 16.654 -16.382 -9.467 1.00 98.25 336 PHE A C 1
ATOM 2690 O O . PHE A 1 336 ? 16.241 -17.391 -8.890 1.00 98.25 336 PHE A O 1
ATOM 2697 N N . ARG A 1 337 ? 16.116 -15.177 -9.260 1.00 97.38 337 ARG A N 1
ATOM 2698 C CA . ARG A 1 337 ? 15.015 -14.924 -8.317 1.00 97.38 337 ARG A CA 1
ATOM 2699 C C . ARG A 1 337 ? 13.766 -15.722 -8.669 1.00 97.38 337 ARG A C 1
ATOM 2701 O O . ARG A 1 337 ? 13.226 -16.433 -7.824 1.00 97.38 337 ARG A O 1
ATOM 2708 N N . PHE A 1 338 ? 13.347 -15.700 -9.934 1.00 98.00 338 PHE A N 1
ATOM 2709 C CA . PHE A 1 338 ? 12.190 -16.465 -10.404 1.00 98.00 338 PHE A CA 1
ATOM 2710 C C . PHE A 1 338 ? 12.376 -17.968 -10.196 1.00 98.00 338 PHE A C 1
ATOM 2712 O O . PHE A 1 338 ? 11.426 -18.676 -9.865 1.00 98.00 338 PHE A O 1
ATOM 2719 N N . SER A 1 339 ? 13.610 -18.466 -10.322 1.00 96.25 339 SER A N 1
ATOM 2720 C CA . SER A 1 339 ? 13.913 -19.877 -10.086 1.00 96.25 339 SER A CA 1
ATOM 2721 C C . SER A 1 339 ? 13.663 -20.330 -8.641 1.00 96.25 339 SER A C 1
ATOM 2723 O O . SER A 1 339 ? 13.388 -21.519 -8.448 1.00 96.25 339 SER A O 1
ATOM 2725 N N . ARG A 1 340 ? 13.720 -19.390 -7.683 1.00 92.88 340 ARG A N 1
ATOM 2726 C CA . ARG A 1 340 ? 13.546 -19.574 -6.233 1.00 92.88 340 ARG A CA 1
ATOM 2727 C C . ARG A 1 340 ? 12.112 -19.345 -5.753 1.00 92.88 340 ARG A C 1
ATOM 2729 O O . ARG A 1 340 ? 11.824 -19.583 -4.582 1.00 92.88 340 ARG A O 1
ATOM 2736 N N . LEU A 1 341 ? 11.212 -18.898 -6.630 1.00 88.88 341 LEU A N 1
ATOM 2737 C CA . LEU A 1 341 ? 9.795 -18.782 -6.296 1.00 88.88 341 LEU A CA 1
ATOM 2738 C C . LEU A 1 341 ? 9.162 -20.169 -6.078 1.00 88.88 341 LEU A C 1
ATOM 2740 O O . LEU A 1 341 ? 9.572 -21.139 -6.726 1.00 88.88 341 LEU A O 1
ATOM 2744 N N . PRO A 1 342 ? 8.121 -20.263 -5.226 1.00 86.69 342 PRO A N 1
ATOM 2745 C CA . PRO A 1 342 ? 7.267 -21.445 -5.145 1.00 86.69 342 PRO A CA 1
ATOM 2746 C C . PRO A 1 342 ? 6.775 -21.888 -6.528 1.00 86.69 342 PRO A C 1
ATOM 2748 O O . PRO A 1 342 ? 6.533 -21.049 -7.399 1.00 86.69 342 PRO A O 1
ATOM 2751 N N . LEU A 1 343 ? 6.638 -23.201 -6.742 1.00 89.44 343 LEU A N 1
ATOM 2752 C CA . LEU A 1 343 ? 6.368 -23.784 -8.063 1.00 89.44 343 LEU A CA 1
ATOM 2753 C C . LEU A 1 343 ? 5.116 -23.193 -8.736 1.00 89.44 343 LEU A C 1
ATOM 2755 O O . LEU A 1 343 ? 5.143 -22.885 -9.927 1.00 89.44 343 LEU A O 1
ATOM 2759 N N . ASP A 1 344 ? 4.053 -22.978 -7.960 1.00 88.19 344 ASP A N 1
ATOM 2760 C CA . ASP A 1 344 ? 2.773 -22.411 -8.392 1.00 88.19 344 ASP A CA 1
ATOM 2761 C C . ASP A 1 344 ? 2.884 -20.960 -8.886 1.00 88.19 344 ASP A C 1
ATOM 2763 O O . ASP A 1 344 ? 2.125 -20.551 -9.767 1.00 88.19 344 ASP A O 1
ATOM 2767 N N . ARG A 1 345 ? 3.853 -20.199 -8.364 1.00 92.31 345 ARG A N 1
ATOM 2768 C CA . ARG A 1 345 ? 4.172 -18.828 -8.792 1.00 92.31 345 ARG A CA 1
ATOM 2769 C C . ARG A 1 345 ? 5.188 -18.812 -9.925 1.00 92.31 345 ARG A C 1
ATOM 2771 O O . ARG A 1 345 ? 4.987 -18.114 -10.914 1.00 92.31 345 ARG A O 1
ATOM 2778 N N . LYS A 1 346 ? 6.246 -19.615 -9.814 1.00 93.31 346 LYS A N 1
ATOM 2779 C CA . LYS A 1 346 ? 7.316 -19.745 -10.812 1.00 93.31 346 LYS A CA 1
ATOM 2780 C C . LYS A 1 346 ? 6.772 -20.091 -12.197 1.00 93.31 346 LYS A C 1
ATOM 2782 O O . LYS A 1 346 ? 7.193 -19.494 -13.179 1.00 93.31 346 LYS A O 1
ATOM 2787 N N . GLN A 1 347 ? 5.814 -21.015 -12.284 1.00 95.81 347 GLN A N 1
ATOM 2788 C CA . GLN A 1 347 ? 5.233 -21.450 -13.562 1.00 95.81 347 GLN A CA 1
ATOM 2789 C C . GLN A 1 347 ? 4.462 -20.349 -14.313 1.00 95.81 347 GLN A C 1
ATOM 2791 O O . GLN A 1 347 ? 4.276 -20.461 -15.529 1.00 95.81 347 GLN A O 1
ATOM 2796 N N . LYS A 1 348 ? 4.029 -19.299 -13.600 1.00 97.19 348 LYS A N 1
ATOM 2797 C CA . LYS A 1 348 ? 3.306 -18.155 -14.168 1.00 97.19 348 LYS A CA 1
ATOM 2798 C C . LYS A 1 348 ? 4.224 -17.158 -14.866 1.00 97.19 348 LYS A C 1
ATOM 2800 O O . LYS A 1 348 ? 3.722 -16.351 -15.638 1.00 97.19 348 LYS A O 1
ATOM 2805 N N . ILE A 1 349 ? 5.528 -17.179 -14.580 1.00 98.00 349 ILE A N 1
ATOM 2806 C CA . ILE A 1 349 ? 6.476 -16.232 -15.169 1.00 98.00 349 ILE A CA 1
ATOM 2807 C C . ILE A 1 349 ? 7.006 -16.781 -16.493 1.00 98.00 349 ILE A C 1
ATOM 2809 O O . ILE A 1 349 ? 7.507 -17.907 -16.551 1.00 98.00 349 ILE A O 1
ATOM 2813 N N . LYS A 1 350 ? 6.927 -15.966 -17.545 1.00 97.81 350 LYS A N 1
ATOM 2814 C CA . LYS A 1 350 ? 7.583 -16.185 -18.839 1.00 97.81 350 LYS A CA 1
ATOM 2815 C C . LYS A 1 350 ? 8.612 -15.084 -19.047 1.00 97.81 350 LYS A C 1
ATOM 2817 O O . LYS A 1 350 ? 8.326 -13.930 -18.758 1.00 97.81 350 LYS A O 1
ATOM 2822 N N . MET A 1 351 ? 9.822 -15.441 -19.465 1.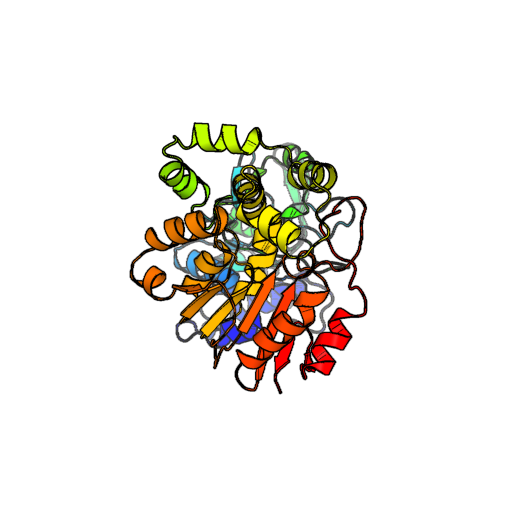00 97.75 351 MET A N 1
ATOM 2823 C CA . MET A 1 351 ? 10.903 -14.474 -19.658 1.00 97.75 351 MET A CA 1
ATOM 2824 C C . MET A 1 351 ? 11.117 -14.213 -21.143 1.00 97.75 351 MET A C 1
ATOM 2826 O O . MET A 1 351 ? 11.223 -15.160 -21.923 1.00 97.75 351 MET A O 1
ATOM 2830 N N . HIS A 1 352 ? 11.221 -12.939 -21.498 1.00 97.50 352 HIS A N 1
ATOM 2831 C CA . HIS A 1 352 ? 11.417 -12.445 -22.853 1.00 97.50 352 HIS A CA 1
ATOM 2832 C C . HIS A 1 352 ? 12.439 -11.307 -22.836 1.00 97.50 352 HIS A C 1
ATOM 2834 O O . HIS A 1 352 ? 12.674 -10.684 -21.803 1.00 97.50 352 HIS A O 1
ATOM 2840 N N . THR A 1 353 ? 13.028 -11.018 -23.992 1.00 95.25 353 THR A N 1
ATOM 2841 C CA . THR A 1 353 ? 13.918 -9.860 -24.181 1.00 95.25 353 THR A CA 1
ATOM 2842 C C . THR A 1 353 ? 13.283 -8.747 -25.010 1.00 95.25 353 THR A C 1
ATOM 2844 O O . THR A 1 353 ? 13.865 -7.680 -25.160 1.00 95.25 353 THR A O 1
ATOM 2847 N N . SER A 1 354 ? 12.095 -8.988 -25.563 1.00 94.88 354 SER A N 1
ATOM 2848 C CA . SER A 1 354 ? 11.301 -8.009 -26.301 1.00 94.88 354 SER A CA 1
ATOM 2849 C C . SER A 1 354 ? 9.809 -8.318 -26.154 1.00 94.88 354 SER A C 1
ATOM 2851 O O . SER A 1 354 ? 9.423 -9.414 -25.741 1.00 94.88 354 SER A O 1
ATOM 2853 N N . LEU A 1 355 ? 8.967 -7.343 -26.504 1.00 95.81 355 LEU A N 1
ATOM 2854 C CA . LEU A 1 355 ? 7.515 -7.524 -26.632 1.00 95.81 355 LEU A CA 1
ATOM 2855 C C . LEU A 1 355 ? 7.125 -8.220 -27.947 1.00 95.81 355 LEU A C 1
ATOM 2857 O O . LEU A 1 355 ? 5.950 -8.503 -28.179 1.00 95.81 355 LEU A O 1
ATOM 2861 N N . GLU A 1 356 ? 8.096 -8.479 -28.822 1.00 93.06 356 GLU A N 1
ATOM 2862 C CA . GLU A 1 356 ? 7.865 -9.060 -30.135 1.00 93.06 356 GLU A CA 1
ATOM 2863 C C . GLU A 1 356 ? 7.186 -10.430 -30.014 1.00 93.06 356 GLU A C 1
ATOM 2865 O O . GLU A 1 356 ? 7.572 -11.273 -29.203 1.00 93.06 356 GLU A O 1
ATOM 2870 N N . ASN A 1 357 ? 6.170 -10.663 -30.846 1.00 91.25 357 ASN A N 1
ATOM 2871 C CA . ASN A 1 357 ? 5.370 -11.893 -30.889 1.00 91.25 357 ASN A CA 1
ATOM 2872 C C . ASN A 1 357 ? 4.479 -12.167 -29.664 1.00 91.25 357 ASN A C 1
ATOM 2874 O O . ASN A 1 357 ? 3.734 -13.150 -29.680 1.00 91.25 357 ASN A O 1
ATOM 2878 N N . LEU A 1 358 ? 4.488 -11.317 -28.631 1.00 96.62 358 LEU A N 1
ATOM 2879 C CA . LEU A 1 358 ? 3.469 -11.381 -27.585 1.00 96.62 358 LEU A CA 1
ATOM 2880 C C . LEU A 1 358 ? 2.131 -10.887 -28.137 1.00 96.62 358 LEU A C 1
ATOM 2882 O O . LEU A 1 358 ? 2.083 -9.968 -28.948 1.00 96.62 358 LEU A O 1
ATOM 2886 N N . GLN A 1 359 ? 1.039 -11.520 -27.711 1.00 96.44 359 GLN A N 1
ATOM 2887 C CA . GLN A 1 359 ? -0.321 -11.192 -28.137 1.00 96.44 359 GLN A CA 1
ATOM 2888 C C . GLN A 1 359 ? -1.317 -11.483 -27.015 1.00 96.44 359 GLN A C 1
ATOM 2890 O O . GLN A 1 359 ? -1.049 -12.275 -26.111 1.00 96.44 359 GLN A O 1
ATOM 2895 N N . ASN A 1 360 ? -2.514 -10.908 -27.132 1.00 96.31 360 ASN A N 1
ATOM 2896 C CA . ASN A 1 360 ? -3.648 -11.152 -26.239 1.00 96.31 360 ASN A CA 1
ATOM 2897 C C . ASN A 1 360 ? -3.392 -10.802 -24.761 1.00 96.31 360 ASN A C 1
ATOM 2899 O O . ASN A 1 360 ? -3.987 -11.411 -23.868 1.00 96.31 360 ASN A O 1
ATOM 2903 N N . LEU A 1 361 ? -2.537 -9.815 -24.495 1.00 98.00 361 LEU A N 1
ATOM 2904 C CA . LEU A 1 361 ? -2.286 -9.321 -23.146 1.00 98.00 361 LEU A CA 1
ATOM 2905 C C . LEU A 1 361 ? -3.436 -8.436 -22.654 1.00 98.00 361 LEU A C 1
ATOM 2907 O O . LEU A 1 361 ? -3.990 -7.627 -23.402 1.00 98.00 361 LEU A O 1
ATOM 2911 N N . ASP A 1 362 ? -3.773 -8.582 -21.375 1.00 97.19 362 ASP A N 1
ATOM 2912 C CA . ASP A 1 362 ? -4.682 -7.690 -20.656 1.00 97.19 362 ASP A CA 1
ATOM 2913 C C . ASP A 1 362 ? -4.003 -6.350 -20.352 1.00 97.19 362 ASP A C 1
ATOM 2915 O O . ASP A 1 362 ? -4.625 -5.293 -20.496 1.00 97.19 362 ASP A O 1
ATOM 2919 N N . TYR A 1 363 ? -2.726 -6.408 -19.953 1.00 97.31 363 TYR A N 1
ATOM 2920 C CA . TYR A 1 363 ? -1.931 -5.243 -19.580 1.00 97.31 363 TYR A CA 1
ATOM 2921 C C . TYR A 1 363 ? -0.496 -5.323 -20.099 1.00 97.31 363 TYR A C 1
ATOM 2923 O O . TYR A 1 363 ? 0.123 -6.385 -20.055 1.00 97.31 363 TYR A O 1
ATOM 2931 N N . VAL A 1 364 ? 0.049 -4.176 -20.500 1.00 98.00 364 VAL A N 1
ATOM 2932 C CA . VAL A 1 364 ? 1.494 -3.953 -20.633 1.00 98.00 364 VAL A CA 1
ATOM 2933 C C . VAL A 1 364 ? 1.864 -2.830 -19.672 1.00 98.00 364 VAL A C 1
ATOM 2935 O O . VAL A 1 364 ? 1.300 -1.742 -19.742 1.00 98.00 364 VAL A O 1
ATOM 2938 N N . ILE A 1 365 ? 2.764 -3.102 -18.740 1.00 96.69 365 ILE A N 1
ATOM 2939 C CA . ILE A 1 365 ? 3.199 -2.166 -17.708 1.00 96.69 365 ILE A CA 1
ATOM 2940 C C . ILE A 1 365 ? 4.632 -1.760 -18.026 1.00 96.69 365 ILE A C 1
ATOM 2942 O O . ILE A 1 365 ? 5.444 -2.619 -18.347 1.00 96.69 365 ILE A O 1
ATOM 2946 N N . SER A 1 366 ? 4.932 -0.470 -17.931 1.00 94.38 366 SER A N 1
ATOM 2947 C CA . SER A 1 366 ? 6.291 0.058 -18.007 1.00 94.38 366 SER A CA 1
ATOM 2948 C C . SER A 1 366 ? 6.455 1.116 -16.921 1.00 94.38 366 SER A C 1
ATOM 2950 O O . SER A 1 366 ? 5.685 2.076 -16.886 1.00 94.38 366 SER A O 1
ATOM 2952 N N . SER A 1 367 ? 7.416 0.932 -16.015 1.00 90.62 367 SER A N 1
ATOM 2953 C CA . SER A 1 367 ? 7.633 1.820 -14.864 1.00 90.62 367 SER A CA 1
ATOM 2954 C C . SER A 1 367 ? 9.101 2.204 -14.755 1.00 90.62 367 SER A C 1
ATOM 2956 O O . SER A 1 367 ? 9.920 1.324 -14.520 1.00 90.62 367 SER A O 1
ATOM 2958 N N . ASP A 1 368 ? 9.404 3.500 -14.828 1.00 87.25 368 ASP A N 1
ATOM 2959 C CA . ASP A 1 368 ? 10.753 4.072 -14.743 1.00 87.25 368 ASP A CA 1
ATOM 2960 C C . ASP A 1 368 ? 11.703 3.473 -15.820 1.00 87.25 368 ASP A C 1
ATOM 2962 O O . ASP A 1 368 ? 12.817 3.040 -15.520 1.00 87.25 368 ASP A O 1
ATOM 2966 N N . VAL A 1 369 ? 11.223 3.350 -17.070 1.00 91.25 369 VAL A N 1
ATOM 2967 C CA . VAL A 1 369 ? 11.915 2.668 -18.191 1.00 91.25 369 VAL A CA 1
ATOM 2968 C C . VAL A 1 369 ? 11.866 3.461 -19.497 1.00 91.25 369 VAL A C 1
ATOM 2970 O O . VAL A 1 369 ? 12.901 3.602 -20.143 1.00 91.25 369 VAL A O 1
ATOM 2973 N N . LEU A 1 370 ? 10.694 3.941 -19.938 1.00 91.06 370 LEU A N 1
ATOM 2974 C CA . LEU A 1 370 ? 10.551 4.530 -21.281 1.00 91.06 370 LEU A CA 1
ATOM 2975 C C . LEU A 1 370 ? 11.352 5.824 -21.453 1.00 91.06 370 LEU A C 1
ATOM 2977 O O . LEU A 1 370 ? 11.803 6.110 -22.555 1.00 91.06 370 LEU A O 1
ATOM 2981 N N . GLU A 1 371 ? 11.585 6.560 -20.371 1.00 87.94 371 GLU A N 1
ATOM 2982 C CA . GLU A 1 371 ? 12.464 7.731 -20.330 1.00 87.94 371 GLU A CA 1
ATOM 2983 C C . GLU A 1 371 ? 13.939 7.391 -20.608 1.00 87.94 371 GLU A C 1
ATOM 2985 O O . GLU A 1 371 ? 14.706 8.262 -21.001 1.00 87.94 371 GLU A O 1
ATOM 2990 N N . HIS A 1 372 ? 14.344 6.129 -20.443 1.00 88.69 372 HIS A N 1
ATOM 2991 C CA . HIS A 1 372 ? 15.707 5.647 -20.683 1.00 88.69 372 HIS A CA 1
ATOM 2992 C C . HIS A 1 372 ? 15.902 5.044 -22.080 1.00 88.69 372 HIS A C 1
ATOM 2994 O O . HIS A 1 372 ? 17.019 4.683 -22.457 1.00 88.69 372 HIS A O 1
ATOM 3000 N N . ILE A 1 373 ? 14.818 4.898 -22.843 1.00 89.94 373 ILE A N 1
ATOM 3001 C CA . ILE A 1 373 ? 14.847 4.350 -24.195 1.00 89.94 373 ILE A CA 1
ATOM 3002 C C . ILE A 1 373 ? 15.307 5.436 -25.163 1.00 89.94 373 ILE A C 1
ATOM 3004 O O . ILE A 1 373 ? 14.813 6.562 -25.133 1.00 89.94 373 ILE A O 1
ATOM 3008 N N . HIS A 1 374 ? 16.234 5.084 -26.056 1.00 90.38 374 HIS A N 1
ATOM 3009 C CA . HIS A 1 374 ? 16.680 6.003 -27.096 1.00 90.38 374 HIS A CA 1
ATOM 3010 C C . HIS A 1 374 ? 15.472 6.463 -27.944 1.00 90.38 374 HIS A C 1
ATOM 3012 O O . HIS A 1 374 ? 14.694 5.608 -28.379 1.00 90.38 374 HIS A O 1
ATOM 3018 N N . PRO A 1 375 ? 15.309 7.771 -28.234 1.00 88.19 375 PRO A N 1
ATOM 3019 C CA . PRO A 1 375 ? 14.106 8.310 -28.877 1.00 88.19 375 PRO A CA 1
ATOM 3020 C C . PRO A 1 375 ? 13.702 7.593 -30.166 1.00 88.19 375 PRO A C 1
ATOM 3022 O O . PRO A 1 375 ? 12.523 7.350 -30.400 1.00 88.19 375 PRO A O 1
ATOM 3025 N N . ASP A 1 376 ? 14.677 7.190 -30.977 1.00 89.06 376 ASP A N 1
ATOM 3026 C CA . ASP A 1 376 ? 14.408 6.474 -32.223 1.00 89.06 376 ASP A CA 1
ATOM 3027 C C . ASP A 1 376 ? 13.777 5.076 -32.059 1.00 89.06 376 ASP A C 1
ATOM 3029 O O . ASP A 1 376 ? 13.162 4.571 -33.001 1.00 89.06 376 ASP A O 1
ATOM 3033 N N . ASP A 1 377 ? 13.963 4.419 -30.912 1.00 90.62 377 ASP A N 1
ATOM 3034 C CA . ASP A 1 377 ? 13.424 3.076 -30.656 1.00 90.62 377 ASP A CA 1
ATOM 3035 C C . ASP A 1 377 ? 12.037 3.143 -29.995 1.00 90.62 377 ASP A C 1
ATOM 3037 O O . ASP A 1 377 ? 11.259 2.183 -30.050 1.00 90.62 377 ASP A O 1
ATOM 3041 N N . LEU A 1 378 ? 11.687 4.299 -29.420 1.00 90.75 378 LEU A N 1
ATOM 3042 C CA . LEU A 1 378 ? 10.439 4.513 -28.695 1.00 90.75 378 LEU A CA 1
ATOM 3043 C C . LEU A 1 378 ? 9.186 4.270 -29.565 1.00 90.75 378 LEU A C 1
ATOM 3045 O O . LEU A 1 378 ? 8.296 3.556 -29.095 1.00 90.75 378 LEU A O 1
ATOM 3049 N N . PRO A 1 379 ? 9.094 4.730 -30.835 1.00 93.62 379 PRO A N 1
ATOM 3050 C CA . PRO A 1 379 ? 7.945 4.427 -31.692 1.00 93.62 379 PRO A CA 1
ATOM 3051 C C . PRO A 1 379 ? 7.734 2.933 -31.940 1.00 93.62 379 PRO A C 1
ATOM 3053 O O . PRO A 1 379 ? 6.599 2.451 -31.934 1.00 93.62 379 PRO A O 1
ATOM 3056 N N . VAL A 1 380 ? 8.825 2.183 -32.125 1.00 94.75 380 VAL A N 1
ATOM 3057 C CA . VAL A 1 380 ? 8.766 0.733 -32.346 1.00 94.75 380 VAL A CA 1
ATOM 3058 C C . VAL A 1 380 ? 8.280 0.031 -31.082 1.00 94.75 380 VAL A C 1
ATOM 3060 O O . VAL A 1 380 ? 7.392 -0.818 -31.160 1.00 94.75 380 VAL A O 1
ATOM 3063 N N . ILE A 1 381 ? 8.797 0.417 -29.913 1.00 95.50 381 ILE A N 1
ATOM 3064 C CA . ILE A 1 381 ? 8.380 -0.151 -28.626 1.00 95.50 381 ILE A CA 1
ATOM 3065 C C . ILE A 1 381 ? 6.904 0.144 -28.351 1.00 95.50 381 ILE A C 1
ATOM 3067 O O . ILE A 1 381 ? 6.153 -0.783 -28.052 1.00 95.50 381 ILE A O 1
ATOM 3071 N N . VAL A 1 382 ? 6.445 1.388 -28.526 1.00 95.75 382 VAL A N 1
ATOM 3072 C CA . VAL A 1 382 ? 5.027 1.747 -28.338 1.00 95.75 382 VAL A CA 1
ATOM 3073 C C . VAL A 1 382 ? 4.126 0.940 -29.278 1.00 95.75 382 VAL A C 1
ATOM 3075 O O . VAL A 1 382 ? 3.080 0.436 -28.855 1.00 95.75 382 VAL A O 1
ATOM 3078 N N . LYS A 1 383 ? 4.547 0.733 -30.533 1.00 97.06 383 LYS A N 1
ATOM 3079 C CA . LYS A 1 383 ? 3.816 -0.126 -31.473 1.00 97.06 383 LYS A CA 1
ATOM 3080 C C . LYS A 1 383 ? 3.747 -1.578 -30.998 1.00 97.06 383 LYS A C 1
ATOM 3082 O O . LYS A 1 383 ? 2.675 -2.178 -31.059 1.00 97.06 383 LYS A O 1
ATOM 3087 N N . GLN A 1 384 ? 4.842 -2.130 -30.478 1.00 97.69 384 GLN A N 1
ATOM 3088 C CA . GLN A 1 384 ? 4.858 -3.485 -29.919 1.00 97.69 384 GLN A CA 1
ATOM 3089 C C . GLN A 1 384 ? 3.963 -3.611 -28.678 1.00 97.69 384 GLN A C 1
ATOM 3091 O O . GLN A 1 384 ? 3.238 -4.597 -28.554 1.00 97.69 384 GLN A O 1
ATOM 3096 N N . MET A 1 385 ? 3.949 -2.607 -27.790 1.00 98.00 385 MET A N 1
ATOM 3097 C CA . MET A 1 385 ? 3.019 -2.564 -26.654 1.00 98.00 385 MET A CA 1
ATOM 3098 C C . MET A 1 385 ? 1.566 -2.624 -27.141 1.00 98.00 385 MET A C 1
ATOM 3100 O O . MET A 1 385 ? 0.769 -3.399 -26.614 1.00 98.00 385 MET A O 1
ATOM 3104 N N . TYR A 1 386 ? 1.223 -1.840 -28.168 1.00 97.94 386 TYR A N 1
ATOM 3105 C CA . TYR A 1 386 ? -0.113 -1.847 -28.762 1.00 97.94 386 TYR A CA 1
ATOM 3106 C C . TYR A 1 386 ? -0.464 -3.205 -29.375 1.00 97.94 386 TYR A C 1
ATOM 3108 O O . TYR A 1 386 ? -1.550 -3.734 -29.136 1.00 97.94 386 TYR A O 1
ATOM 3116 N N . ASP A 1 387 ? 0.437 -3.795 -30.156 1.00 97.81 387 ASP A N 1
ATOM 3117 C CA . ASP A 1 387 ? 0.184 -5.058 -30.854 1.00 97.81 387 ASP A CA 1
ATOM 3118 C C . ASP A 1 387 ? 0.018 -6.234 -29.892 1.00 97.81 387 ASP A C 1
ATOM 3120 O O . ASP A 1 387 ? -0.844 -7.087 -30.115 1.00 97.81 387 ASP A O 1
ATOM 3124 N N . ALA A 1 388 ? 0.755 -6.226 -28.780 1.00 98.19 388 ALA A N 1
ATOM 3125 C CA . ALA A 1 388 ? 0.669 -7.270 -27.770 1.00 98.19 388 ALA A CA 1
ATOM 3126 C C . ALA A 1 388 ? -0.652 -7.259 -26.984 1.00 98.19 388 ALA A C 1
ATOM 3128 O O . ALA A 1 388 ? -1.095 -8.302 -26.494 1.00 98.19 388 ALA A O 1
ATOM 3129 N N . LEU A 1 389 ? -1.315 -6.105 -26.877 1.00 98.44 389 LEU A N 1
ATOM 3130 C CA . LEU A 1 389 ? -2.585 -5.966 -26.166 1.00 98.44 389 LEU A CA 1
ATOM 3131 C C . LEU A 1 389 ? -3.766 -6.541 -26.959 1.00 98.44 389 LEU A C 1
ATOM 3133 O O . LEU A 1 389 ? -3.866 -6.403 -28.181 1.00 98.44 389 LEU A O 1
ATOM 3137 N N . LYS A 1 390 ? -4.731 -7.130 -26.251 1.00 97.56 390 LYS A N 1
ATOM 3138 C CA . LYS A 1 390 ? -6.056 -7.441 -26.815 1.00 97.56 390 LYS A CA 1
ATOM 3139 C C . LYS A 1 390 ? -6.915 -6.166 -26.960 1.00 97.56 390 LYS A C 1
ATOM 3141 O O . LYS A 1 390 ? -6.600 -5.161 -26.320 1.00 97.56 390 LYS A O 1
ATOM 3146 N N . PRO A 1 391 ? -8.030 -6.186 -27.717 1.00 96.88 391 PRO A N 1
ATOM 3147 C CA . PRO A 1 391 ? -9.013 -5.100 -27.674 1.00 96.88 391 PRO A CA 1
ATOM 3148 C C . PRO A 1 391 ? -9.490 -4.834 -26.239 1.00 96.88 391 PRO A C 1
ATOM 3150 O O . PRO A 1 391 ? -9.799 -5.772 -25.498 1.00 96.88 391 PRO A O 1
ATOM 3153 N N . LYS A 1 392 ? -9.545 -3.561 -25.839 1.00 94.75 392 LYS A N 1
ATOM 3154 C CA . LYS A 1 392 ? -9.761 -3.071 -24.460 1.00 94.75 392 LYS A CA 1
ATOM 3155 C C . LYS A 1 392 ? -8.649 -3.406 -23.455 1.00 94.75 392 LYS A C 1
ATOM 3157 O O . LYS A 1 392 ? -8.810 -3.147 -22.260 1.00 94.75 392 LYS A O 1
ATOM 3162 N N . GLY A 1 393 ? -7.536 -3.979 -23.911 1.00 96.38 393 GLY A N 1
ATOM 3163 C CA . GLY A 1 393 ? -6.309 -4.108 -23.130 1.00 96.38 393 GLY A CA 1
ATOM 3164 C C . GLY A 1 393 ? -5.693 -2.736 -22.850 1.00 96.38 393 GLY A C 1
ATOM 3165 O O . GLY A 1 393 ? -5.993 -1.758 -23.539 1.00 96.38 393 GLY A O 1
ATOM 3166 N N . CYS A 1 394 ? -4.872 -2.644 -21.806 1.00 96.62 394 CYS A N 1
ATOM 3167 C CA . CYS A 1 394 ? -4.369 -1.360 -21.322 1.00 96.62 394 CYS A CA 1
ATOM 3168 C C . CYS A 1 394 ? -2.843 -1.321 -21.199 1.00 96.62 394 CYS A C 1
ATOM 3170 O O . CYS A 1 394 ? -2.244 -2.209 -20.599 1.00 96.62 394 CYS A O 1
ATOM 3172 N N . ALA A 1 395 ? -2.223 -0.243 -21.672 1.00 96.62 395 ALA A N 1
ATOM 3173 C CA . ALA A 1 395 ? -0.854 0.102 -21.320 1.00 96.62 395 ALA A CA 1
ATOM 3174 C C . ALA A 1 395 ? -0.845 1.027 -20.088 1.00 96.62 395 ALA A C 1
ATOM 3176 O O . ALA A 1 395 ? -1.550 2.039 -20.054 1.00 96.62 395 ALA A O 1
ATOM 3177 N N . VAL A 1 396 ? -0.062 0.673 -19.068 1.00 93.00 396 VAL A N 1
ATOM 3178 C CA . VAL A 1 396 ? 0.161 1.490 -17.866 1.00 93.00 396 VAL A CA 1
ATOM 3179 C C . VAL A 1 396 ? 1.607 1.962 -17.891 1.00 93.00 396 VAL A C 1
ATOM 3181 O O . VAL A 1 396 ? 2.521 1.147 -17.794 1.00 93.00 396 VAL A O 1
ATOM 3184 N N . VAL A 1 397 ? 1.801 3.268 -18.047 1.00 90.00 397 VAL A N 1
ATOM 3185 C CA . VAL A 1 397 ? 3.122 3.894 -18.164 1.00 90.00 397 VAL A CA 1
ATOM 3186 C C . VAL A 1 397 ? 3.316 4.825 -16.978 1.00 90.00 397 VAL A C 1
ATOM 3188 O O . VAL A 1 397 ? 2.504 5.724 -16.766 1.00 90.00 397 VAL A O 1
ATOM 3191 N N . ILE A 1 398 ? 4.373 4.592 -16.207 1.00 86.06 398 ILE A N 1
ATOM 3192 C CA . ILE A 1 398 ? 4.802 5.449 -15.102 1.00 86.06 398 ILE A CA 1
ATOM 3193 C C . ILE A 1 398 ? 6.242 5.852 -15.405 1.00 86.06 398 ILE A C 1
ATOM 3195 O O . ILE A 1 398 ? 7.153 5.095 -15.103 1.00 86.06 398 ILE A O 1
ATOM 3199 N N . SER A 1 399 ? 6.430 7.000 -16.045 1.00 81.94 399 SER A N 1
ATOM 3200 C CA . SER A 1 399 ? 7.736 7.479 -16.509 1.00 81.94 399 SER A CA 1
ATOM 3201 C C . SER A 1 399 ? 7.817 8.992 -16.356 1.00 81.94 399 SER A C 1
ATOM 3203 O O . SER A 1 399 ? 6.814 9.678 -16.573 1.00 81.94 399 SER A O 1
ATOM 3205 N N . ASP A 1 400 ? 8.995 9.503 -16.000 1.00 77.25 400 ASP A N 1
ATOM 3206 C CA . ASP A 1 400 ? 9.271 10.943 -15.971 1.00 77.25 400 ASP A CA 1
ATOM 3207 C C . ASP A 1 400 ? 10.025 11.355 -17.241 1.00 77.25 400 ASP A C 1
ATOM 3209 O O . ASP A 1 400 ? 11.240 11.187 -17.354 1.00 77.25 400 ASP A O 1
ATOM 3213 N N . PHE A 1 401 ? 9.280 11.876 -18.218 1.00 73.56 401 PHE A N 1
ATOM 3214 C CA . PHE A 1 401 ? 9.821 12.313 -19.509 1.00 73.56 401 PHE A CA 1
ATOM 3215 C C . PHE A 1 401 ? 10.453 13.716 -19.474 1.00 73.56 401 PHE A C 1
ATOM 3217 O O . PHE A 1 401 ? 10.893 14.200 -20.521 1.00 73.56 401 PHE A O 1
ATOM 3224 N N . GLY A 1 402 ? 10.493 14.366 -18.305 1.00 61.44 402 GLY A N 1
ATOM 3225 C CA . GLY A 1 402 ? 11.158 15.650 -18.116 1.00 61.44 402 GLY A CA 1
ATOM 3226 C C . GLY A 1 402 ? 12.683 15.515 -18.043 1.00 61.44 402 GLY A C 1
ATOM 3227 O O . GLY A 1 402 ? 13.227 14.522 -17.557 1.00 61.44 402 GLY A O 1
ATOM 3228 N N . VAL A 1 403 ? 13.401 16.546 -18.498 1.00 56.28 403 VAL A N 1
ATOM 3229 C CA . VAL A 1 403 ? 14.862 16.638 -18.327 1.00 56.28 403 VAL A CA 1
ATOM 3230 C C . VAL A 1 403 ? 15.172 17.364 -17.028 1.00 56.28 403 VAL A C 1
ATOM 3232 O O . VAL A 1 403 ? 14.733 18.493 -16.814 1.00 56.28 403 VAL A O 1
ATOM 3235 N N . SER A 1 404 ? 15.995 16.756 -16.178 1.00 59.19 404 SER A N 1
ATOM 3236 C CA . SER A 1 404 ? 16.631 17.458 -15.064 1.00 59.19 404 SER A CA 1
ATOM 3237 C C . SER A 1 404 ? 18.106 17.084 -14.978 1.00 59.19 404 SER A C 1
ATOM 3239 O O . SER A 1 404 ? 18.471 15.940 -15.249 1.00 59.19 404 SER A O 1
ATOM 3241 N N . ASP A 1 405 ? 18.947 18.008 -14.506 1.00 56.53 405 ASP A N 1
ATOM 3242 C CA . ASP A 1 405 ? 20.376 17.752 -14.238 1.00 56.53 405 ASP A CA 1
ATOM 3243 C C . ASP A 1 405 ? 20.596 16.571 -13.270 1.00 56.53 405 ASP A C 1
ATOM 3245 O O . ASP A 1 405 ? 21.682 15.999 -13.178 1.00 56.53 405 ASP A O 1
ATOM 3249 N N . ARG A 1 406 ? 19.546 16.189 -12.533 1.00 58.59 406 ARG A N 1
ATOM 3250 C CA . ARG A 1 406 ? 19.544 15.089 -11.570 1.00 58.59 406 ARG A CA 1
ATOM 3251 C C . ARG A 1 406 ? 19.471 13.709 -12.233 1.00 58.59 406 ARG A C 1
ATOM 3253 O O . ARG A 1 406 ? 19.942 12.742 -11.631 1.00 58.59 406 ARG A O 1
ATOM 3260 N N . PHE A 1 407 ? 18.923 13.621 -13.447 1.00 73.44 407 PHE A N 1
ATOM 3261 C CA . PHE A 1 407 ? 18.707 12.373 -14.181 1.00 73.44 407 PHE A CA 1
ATOM 3262 C C . PHE A 1 407 ? 19.187 12.494 -15.642 1.00 73.44 407 PHE A C 1
ATOM 3264 O O . PHE A 1 407 ? 18.380 12.511 -16.568 1.00 73.44 407 PHE A O 1
ATOM 3271 N N . PRO A 1 408 ? 20.513 12.552 -15.883 1.00 80.69 408 PRO A N 1
ATOM 3272 C CA . PRO A 1 408 ? 21.087 12.782 -17.218 1.00 80.69 408 PRO A CA 1
ATOM 3273 C C . PRO A 1 408 ? 20.838 11.642 -18.217 1.00 80.69 408 PRO A C 1
ATOM 3275 O O . PRO A 1 408 ? 21.129 11.777 -19.401 1.00 80.69 408 PRO A O 1
ATOM 3278 N N . MET A 1 409 ? 20.332 10.511 -17.729 1.00 85.00 409 MET A N 1
ATOM 3279 C CA . MET A 1 409 ? 19.979 9.326 -18.502 1.00 85.00 409 MET A CA 1
ATOM 3280 C C . MET A 1 409 ? 18.525 9.327 -19.000 1.00 85.00 409 MET A C 1
ATOM 3282 O O . MET A 1 409 ? 18.074 8.314 -19.531 1.00 85.00 409 MET A O 1
ATOM 3286 N N . HIS A 1 410 ? 17.773 10.408 -18.766 1.00 86.81 410 HIS A N 1
ATOM 3287 C CA . HIS A 1 410 ? 16.424 10.585 -19.302 1.00 86.81 410 HIS A CA 1
ATOM 3288 C C . HIS A 1 410 ? 16.508 11.295 -20.653 1.00 86.81 410 HIS A C 1
ATOM 3290 O O . HIS A 1 410 ? 17.120 12.359 -20.774 1.00 86.81 410 HIS A O 1
ATOM 3296 N N . PHE A 1 411 ? 15.865 10.730 -21.667 1.00 83.44 411 PHE A N 1
ATOM 3297 C CA . PHE A 1 411 ? 15.657 11.399 -22.940 1.00 83.44 411 PHE A CA 1
ATOM 3298 C C . PHE A 1 411 ? 14.401 12.270 -22.872 1.00 83.44 411 PHE A C 1
ATOM 3300 O O . PHE A 1 411 ? 13.310 11.787 -22.567 1.00 83.44 411 PHE A O 1
ATOM 3307 N N . SER A 1 412 ? 14.553 13.557 -23.202 1.00 74.81 412 SER A N 1
ATOM 3308 C CA . SER A 1 412 ? 13.420 14.482 -23.306 1.00 74.81 412 SER A CA 1
ATOM 3309 C C . SER A 1 412 ? 12.470 14.030 -24.403 1.00 74.81 412 SER A C 1
ATOM 3311 O O . SER A 1 412 ? 12.813 14.081 -25.584 1.00 74.81 412 SER A O 1
ATOM 3313 N N . THR A 1 413 ? 11.272 13.610 -24.020 1.00 66.00 413 THR A N 1
ATOM 3314 C CA . THR A 1 413 ? 10.165 13.354 -24.958 1.00 66.00 413 THR A CA 1
ATOM 3315 C C . THR A 1 413 ? 8.851 13.939 -24.432 1.00 66.00 413 THR A C 1
ATOM 3317 O O . THR A 1 413 ? 7.757 13.547 -24.852 1.00 66.00 413 THR A O 1
ATOM 3320 N N . GLU A 1 414 ? 8.951 14.893 -23.498 1.00 62.38 414 GLU A N 1
ATOM 3321 C CA . GLU A 1 414 ? 7.816 15.574 -22.881 1.00 62.38 414 GLU A CA 1
ATOM 3322 C C . GLU A 1 414 ? 6.968 16.281 -23.957 1.00 62.38 414 GLU A C 1
ATOM 3324 O O . GLU A 1 414 ? 7.454 17.122 -24.709 1.00 62.38 414 GLU A O 1
ATOM 3329 N N . GLY A 1 415 ? 5.694 15.888 -24.073 1.00 63.91 415 GLY A N 1
ATOM 3330 C CA . GLY A 1 415 ? 4.758 16.351 -25.109 1.00 63.91 415 GLY A CA 1
ATOM 3331 C C . GLY A 1 415 ? 4.656 15.446 -26.346 1.00 63.91 415 GLY A C 1
ATOM 3332 O O . GLY A 1 415 ? 3.556 15.268 -26.874 1.00 63.91 415 GLY A O 1
ATOM 3333 N N . ASP A 1 416 ? 5.745 14.792 -26.755 1.00 75.19 416 ASP A N 1
ATOM 3334 C CA . ASP A 1 416 ? 5.764 13.898 -27.923 1.00 75.19 416 ASP A CA 1
ATOM 3335 C C . ASP A 1 416 ? 5.259 12.486 -27.596 1.00 75.19 416 ASP A C 1
ATOM 3337 O O . ASP A 1 416 ? 4.637 11.838 -28.439 1.00 75.19 416 ASP A O 1
ATOM 3341 N N . PHE A 1 417 ? 5.445 12.014 -26.358 1.00 85.25 417 PHE A N 1
ATOM 3342 C CA . PHE A 1 417 ? 5.038 10.658 -25.975 1.00 85.25 417 PHE A CA 1
ATOM 3343 C C . PHE A 1 417 ? 3.520 10.432 -26.066 1.00 85.25 417 PHE A C 1
ATOM 3345 O O . PHE A 1 417 ? 3.067 9.445 -26.644 1.00 85.25 417 PHE A O 1
ATOM 3352 N N . ALA A 1 418 ? 2.711 11.357 -25.539 1.00 86.50 418 ALA A N 1
ATOM 3353 C CA . ALA A 1 418 ? 1.251 11.253 -25.601 1.00 86.50 418 ALA A CA 1
ATOM 3354 C C . ALA A 1 418 ? 0.745 11.243 -27.052 1.00 86.50 418 ALA A C 1
ATOM 3356 O O . ALA A 1 418 ? -0.136 10.458 -27.409 1.00 86.50 418 ALA A O 1
ATOM 3357 N N . LYS A 1 419 ? 1.353 12.077 -27.902 1.00 89.50 419 LYS A N 1
ATOM 3358 C CA . LYS A 1 419 ? 1.063 12.127 -29.334 1.00 89.50 419 LYS A CA 1
ATOM 3359 C C . LYS A 1 419 ? 1.434 10.811 -30.020 1.00 89.50 419 LYS A C 1
ATOM 3361 O O . LYS A 1 419 ? 0.610 10.268 -30.746 1.00 89.50 419 LYS A O 1
ATOM 3366 N N . LEU A 1 420 ? 2.610 10.255 -29.727 1.00 92.06 420 LEU A N 1
ATOM 3367 C CA . LEU A 1 420 ? 3.043 8.955 -30.241 1.00 92.06 420 LEU A CA 1
ATOM 3368 C C . LEU A 1 420 ? 2.076 7.825 -29.846 1.00 92.06 420 LEU A C 1
ATOM 3370 O O . LEU A 1 420 ? 1.698 7.009 -30.687 1.00 92.06 420 LEU A O 1
ATOM 3374 N N . MET A 1 421 ? 1.630 7.790 -28.585 1.00 93.56 421 MET A N 1
ATOM 3375 C CA . MET A 1 421 ? 0.633 6.818 -28.121 1.00 93.56 421 MET A CA 1
ATOM 3376 C C . MET A 1 421 ? -0.669 6.926 -28.936 1.00 93.56 421 MET A C 1
ATOM 3378 O O . MET A 1 421 ? -1.210 5.908 -29.376 1.00 93.56 421 MET A O 1
ATOM 3382 N N . GLN A 1 422 ? -1.149 8.149 -29.189 1.00 94.19 422 GLN A N 1
ATOM 3383 C CA . GLN A 1 422 ? -2.348 8.404 -29.996 1.00 94.19 422 GLN A CA 1
ATOM 3384 C C . GLN A 1 422 ? -2.157 8.041 -31.478 1.00 94.19 422 GLN A C 1
ATOM 3386 O O . GLN A 1 422 ? -3.050 7.434 -32.066 1.00 94.19 422 GLN A O 1
ATOM 3391 N N . GLU A 1 423 ? -1.001 8.350 -32.076 1.00 95.25 423 GLU A N 1
ATOM 3392 C CA . GLU A 1 423 ? -0.664 8.013 -33.470 1.00 95.25 423 GLU A CA 1
ATOM 3393 C C . GLU A 1 423 ? -0.636 6.498 -33.713 1.00 95.25 423 GLU A C 1
ATOM 3395 O O . GLU A 1 423 ? -1.081 6.024 -34.758 1.00 95.25 423 GLU A O 1
ATOM 3400 N N . VAL A 1 424 ? -0.172 5.722 -32.727 1.00 96.50 424 VAL A N 1
ATOM 3401 C CA . VAL A 1 424 ? -0.215 4.251 -32.761 1.00 96.50 424 VAL A CA 1
ATOM 3402 C C . VAL A 1 424 ? -1.641 3.706 -32.576 1.00 96.50 424 VAL A C 1
ATOM 3404 O O . VAL A 1 424 ? -1.931 2.586 -33.001 1.00 96.50 424 VAL A O 1
ATOM 3407 N N . GLY A 1 425 ? -2.549 4.501 -32.001 1.00 96.44 425 GLY A N 1
ATOM 3408 C CA . GLY A 1 425 ? -3.974 4.187 -31.878 1.00 96.44 425 GLY A CA 1
ATOM 3409 C C . GLY A 1 425 ? -4.466 3.946 -30.450 1.00 96.44 425 GLY A C 1
ATOM 3410 O O . GLY A 1 425 ? -5.568 3.418 -30.275 1.00 96.44 425 GLY A O 1
ATOM 3411 N N . PHE A 1 426 ? -3.682 4.292 -29.424 1.00 97.25 426 PHE A N 1
ATOM 3412 C CA . PHE A 1 426 ? -4.167 4.281 -28.045 1.00 97.25 426 PHE A CA 1
ATOM 3413 C C . PHE A 1 426 ? -5.150 5.425 -27.783 1.00 97.25 426 PHE A C 1
ATOM 3415 O O . PHE A 1 426 ? -5.000 6.537 -28.284 1.00 97.25 426 PHE A O 1
ATOM 3422 N N . GLN A 1 427 ? -6.126 5.164 -26.918 1.00 93.75 427 GLN A N 1
ATOM 3423 C CA . GLN A 1 427 ? -6.994 6.184 -26.338 1.00 93.75 427 GLN A CA 1
ATOM 3424 C C . GLN A 1 427 ? -6.538 6.506 -24.917 1.00 93.75 427 GLN A C 1
ATOM 3426 O O . GLN A 1 427 ? -6.267 5.601 -24.124 1.00 93.75 427 GLN A O 1
ATOM 3431 N N . GLU A 1 428 ? -6.471 7.790 -24.585 1.00 87.06 428 GLU A N 1
ATOM 3432 C CA . GLU A 1 428 ? -6.140 8.233 -23.234 1.00 87.06 428 GLU A CA 1
ATOM 3433 C C . GLU A 1 428 ? -7.302 7.936 -22.274 1.00 87.06 428 GLU A C 1
ATOM 3435 O O . GLU A 1 428 ? -8.467 8.227 -22.556 1.00 87.06 428 GLU A O 1
ATOM 3440 N N . GLY A 1 429 ? -6.989 7.324 -21.135 1.00 75.94 429 GLY A N 1
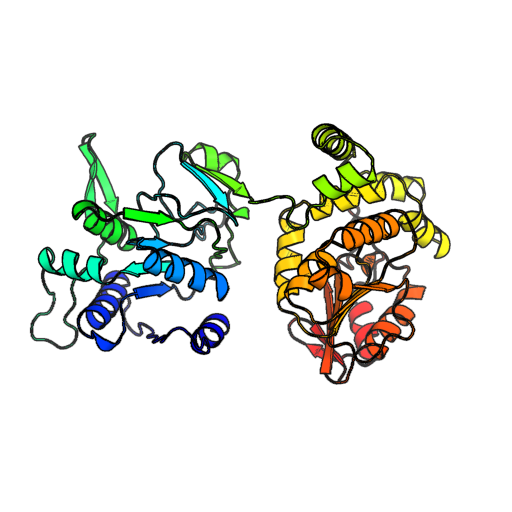ATOM 3441 C CA . GLY A 1 429 ? -7.920 7.076 -20.042 1.00 75.94 429 GLY A CA 1
ATOM 3442 C C . GLY A 1 429 ? -7.380 7.631 -18.721 1.00 75.94 429 GLY A C 1
ATOM 3443 O O . GLY A 1 429 ? -6.212 7.995 -18.637 1.00 75.94 429 GLY A O 1
ATOM 3444 N N . PRO A 1 430 ? -8.184 7.640 -17.642 1.00 56.16 430 PRO A N 1
ATOM 3445 C CA . PRO A 1 430 ? -7.846 8.371 -16.413 1.00 56.16 430 PRO A CA 1
ATOM 3446 C C . PRO A 1 430 ? -6.543 7.944 -15.715 1.00 56.16 430 PRO A C 1
ATOM 3448 O O . PRO A 1 430 ? -5.993 8.708 -14.933 1.00 56.16 430 PRO A O 1
ATOM 3451 N N . ILE A 1 431 ? -6.096 6.699 -15.924 1.00 65.88 431 ILE A N 1
ATOM 3452 C CA . ILE A 1 431 ? -4.914 6.104 -15.264 1.00 65.88 431 ILE A CA 1
ATOM 3453 C C . ILE A 1 431 ? -4.063 5.292 -16.272 1.00 65.88 431 ILE A C 1
ATOM 3455 O O . ILE A 1 431 ? -3.029 4.732 -15.924 1.00 65.88 431 ILE A O 1
ATOM 3459 N N . ARG A 1 432 ? -4.513 5.145 -17.527 1.00 86.00 432 ARG A N 1
ATOM 3460 C CA . ARG A 1 432 ? -3.948 4.177 -18.484 1.00 86.00 432 ARG A CA 1
ATOM 3461 C C . ARG A 1 432 ? -4.328 4.494 -19.924 1.00 86.00 432 ARG A C 1
ATOM 3463 O O . ARG A 1 432 ? -5.367 5.102 -20.163 1.00 86.00 432 ARG A O 1
ATOM 3470 N N . TRP A 1 433 ? -3.547 3.965 -20.855 1.00 93.06 433 TRP A N 1
ATOM 3471 C CA . TRP A 1 433 ? -3.784 4.027 -22.294 1.00 93.06 433 TRP A CA 1
ATOM 3472 C C . TRP A 1 433 ? -4.524 2.776 -22.758 1.00 93.06 433 TRP A C 1
ATOM 3474 O O . TRP A 1 433 ? -4.121 1.662 -22.431 1.00 93.06 433 TRP A O 1
ATOM 3484 N N . ILE A 1 434 ? -5.619 2.935 -23.493 1.00 95.69 434 ILE A N 1
ATOM 3485 C CA . ILE A 1 434 ? -6.531 1.844 -23.847 1.00 95.69 434 ILE A CA 1
ATOM 3486 C C . ILE A 1 434 ? -6.390 1.526 -25.334 1.00 95.69 434 ILE A C 1
ATOM 3488 O O . ILE A 1 434 ? -6.462 2.424 -26.171 1.00 95.69 434 ILE A O 1
ATOM 3492 N N . LYS A 1 435 ? -6.222 0.244 -25.667 1.00 97.06 435 LYS A N 1
ATOM 3493 C CA . LYS A 1 435 ? -6.392 -0.243 -27.038 1.00 97.06 435 LYS A CA 1
ATOM 3494 C C . LYS A 1 435 ? -7.895 -0.372 -27.319 1.00 97.06 435 LYS A C 1
ATOM 3496 O O . LYS A 1 435 ? -8.532 -1.137 -26.593 1.00 97.06 435 LYS A O 1
ATOM 3501 N N . PRO A 1 436 ? -8.471 0.373 -28.277 1.00 92.00 436 PRO A N 1
ATOM 3502 C CA . PRO A 1 436 ? -9.915 0.370 -28.517 1.00 92.00 436 PRO A CA 1
ATOM 3503 C C . PRO A 1 436 ? -10.489 -1.012 -28.873 1.00 92.00 436 PRO A C 1
ATOM 3505 O O . PRO A 1 436 ? -9.740 -1.874 -29.393 1.00 92.00 436 PRO A O 1
#

Foldseek 3Di:
DVQVVVLCPDPPDPADDDDQPDDPDVLLSVQLVLQVVLVDPVRDWKDWFADPQKDFHNVLLVLQVVVVVVPAAKEFEWWWDPDPPATDTQFAAPAQAEAAAADDDWDFTLFHDRNTMMGTSVLVVQLPVVFDFPPPPDPRTGTSLFDWDWDADPVRDIDIDHRRSSNSVSSVVVVHTYTYGRNTWMWGDDPHIGGPVRHDCVVCVVRRYDYHHPQLCPQCLLVLCCVVVVHDSVVLVVVLVPQDLCNLVVVCVVQVDADQVSLLCSQAEDPSNLSNVSVVSSDPVVVVVLVVVLVDEEAEEEAQCFLVSSLSSNLVGYQAYEYEAAHHDSLVNSVSSLVPDDPSSSVRYHYYHALPPAAAGLEYEYAQPLQLHNPVCNLVRLLSRLRNHDAFRWYAYHYDLDDDSSCPSGHRCVPVNVVSNVVSPWDDDPGTTTRD

Secondary structure (DSSP, 8-state):
-HHHHHHHT-TT---------S-S-HHHHHHHHHHHHHH-GGG-SEEEEE-TTEE--HHHHHHHHHHHHHT-SEEEE--B---SS---BSSB--TTEEEEETSS--EEESB--TTEEEEEHHHHHHHHTTSPPBSTTSTT-B---S--EEEE-TTS-EEEE-HHHHHHHHHHHTT--EEEETT---EEESSSEE-GGGS-TTTTTTTTEEEEETTS-TT-HHHHHHHHHT--HHHHHHHHHHS-TTHHHHHHHHH---SHHHHHHHHHH-TTHHHHHHHHHTSHHHHHHHHHHTT--SEEEEET-TTSHHHHHHTTT-SEEEEE--SSHHHHHHHHHHHTS-HHHHTTEEEESSSTT--SEEEEEEES-GGGS-TTTHHHHHHHHHHHEEEEEEEEEE------TT-TT----TTHHHHHHHHHTPEE-SSSEE--

Sequence (436 aa):
MIAIQRIRDNPRLKITWSVGLNDALIERSRSTEATKFLFNRNLGDIFVSIDTDILFEPQDFMYLVQDIIAGYDIVGGIYVTRNHEAPKIAIRMPEKTHVTLGEGSPVEATYLSSGFMAVHRKVFEKLATTLPLCRTGKTGDFYPFYMAFPVQNSDGSHEFLSEDWGMNYLARQQGFKCWADPRCRIGHLGLRSYWVNDVNVDDLADSYVSITEGRVDKTNIIQDLAAYWKLSIPEVWEKLKAVPADITTQEWNNKSPSARDDVLKFYSTNDSYLPALARFNLRPNYWERVRMLLSVSGNIADFGGGIGSLCCALTNYCREVNYIDLAGKPYDFAKFRFSRLPLDRKQKIKMHTSLENLQNLDYVISSDVLEHIHPDDLPVIVKQMYDALKPKGCAVVISDFGVSDRFPMHFSTEGDFAKLMQEVGFQEGPIRWIKP

pLDDT: mean 86.08, std 13.26, range [36.94, 98.62]